Protein 2JJX (pdb70)

CATH classification: 3.40.1160.10

Organism: Bacillus anthracis (NCBI:txid1392)

Foldseek 3Di:
DAWQEEEEEEELCQQFPPPPFDGDVVSLLLVLVQVVLQCVVVRQYEYFYWLVRPADCVVCVVVVPPQQRSLQVRQVSRLVVQLVSLVSNVVPDVAAEFEEECPAPPVSGHDDDLVVQLVSSVVSHYYYYGSQNVDTPDGSLQSSLVSCVSNVTQAYEYADAPDAAFWPDDCVPPVPIFHWLEAELVRCVVSVGPDGDNNSSVSCNVSFHKYFYGHSVDPPPSVCVNVVHRTYYIYGNPDIDTDD/DQWQEEEEEEELCQQFPPPPFDGDVVSLLLVLVQVVLSCVVVRQYEYFYWQVRPADCVVCVVVVPDQFVSLQVRQVSRLVVLLVSLVSNVVPDVAAEFEEECPAPPPSHHDDDLVVVLVSSVVSHYYYYGSQNVDTPDGSLQSSLVSCVSNVTQAYEYADAPDAAFWPDPCVPPVPIFHWLEAELVRCVVSVPPDGDNNSSVSCNVSFHKYFYGHSVDPPVVNCVSVVHRTYYIYGNPDIDTDD/DQWQEEEEEEELCQQFPPPPFDGDVVSLLLVLVLVVLSCVVVRQYEYFYWLVRPADCVVCVVVVPDQQRSLQVRLVSRLVVLLVSLVSNVVPDVAAEFEEECPAPPVSHHDDDLVVLLVCSVVSYYYYYGSQNVDTPDDSLQSRLVSCVSNVTQAYEYEDAPDAAFWQDDPVDDPDIFHWLEAELCRCVVSVGDDGDNNSSVVCQVRFHKYFYGHSNDPPVVVCVSVPHRTYYIYGNPDIDTDD

Solvent-accessible surface area: 34847 Å² total; per-residue (Å²): 197,96,24,162,22,0,0,0,11,1,44,1,16,6,1,2,46,134,113,60,87,51,64,40,83,140,68,8,65,45,2,0,65,14,0,17,20,0,7,101,73,61,17,42,1,0,0,3,3,3,10,12,4,72,39,124,48,138,68,8,148,115,192,64,56,85,125,55,99,11,26,85,73,17,26,91,2,14,9,84,0,0,41,71,2,71,39,25,0,74,91,86,24,160,88,85,11,54,4,0,1,31,65,82,67,60,57,73,12,39,40,28,40,83,110,110,0,23,108,7,0,87,95,38,48,2,0,0,1,0,1,17,25,34,110,36,142,37,70,30,19,56,3,0,0,43,14,0,40,52,0,98,17,57,0,1,0,2,6,55,83,60,60,52,4,4,40,60,41,101,64,182,115,63,192,91,22,105,33,14,52,47,1,14,2,47,32,5,54,172,103,86,21,152,33,19,45,112,49,0,6,64,30,2,74,94,141,102,7,28,2,11,2,0,19,5,56,85,86,19,3,2,89,84,2,2,106,27,88,114,23,4,0,23,2,32,75,71,78,40,95,71,58,218,152,96,12,154,21,0,0,0,12,1,45,1,29,3,2,1,44,129,114,60,90,52,62,39,82,141,69,9,67,46,2,0,66,15,0,19,27,0,7,99,61,64,14,46,1,0,0,2,3,3,9,13,4,75,44,115,45,134,66,8,150,118,198,65,57,82,129,55,97,12,26,81,72,18,25,91,1,15,9,85,0,0,46,68,2,80,30,26,0,70,90,85,25,160,84,82,12,56,7,0,1,32,63,79,68,63,64,82,13,38,39,27,38,82,103,108,0,26,106,6,0,88,84,38,50,3,0,0,0,0,1,16,23,32,111,39,140,40,70,33,18,54,4,0,0,46,15,0,39,51,0,100,16,29,0,1,0,4,4,51,61,62,57,57,4,4,36,62,44,96,71,162,152,81,199,83,17,105,34,14,53,48,1,16,2,46,29,4,56,176,102,86,24,148,34,21,46,112,48,0,7,66,31,1,74,92,142,105,6,26,0,13,3,0,13,3,55,83,86,30,3,2,91,91,2,3,102,31,87,121,26,6,0,22,2,30,76,72,76,41,98,71,55,217,158,106,14,144,16,0,0,0,17,2,41,0,32,7,2,2,42,131,113,59,88,51,59,40,82,143,75,10,66,47,4,0,68,14,0,18,23,0,5,99,62,60,17,38,2,0,0,3,4,4,9,13,5,73,45,112,45,133,74,7,146,117,191,66,59,85,131,58,98,14,26,86,72,18,24,86,2,14,8,83,0,0,44,68,4,87,31,27,0,72,89,83,24,148,82,85,11,51,7,0,1,31,66,81,66,64,63,85,12,40,37,26,41,84,116,107,0,29,102,7,0,80,86,35,50,3,0,0,1,0,1,15,26,36,110,36,142,39,68,34,19,56,4,0,0,45,13,0,41,47,0,99,18,27,0,1,0,4,4,39,74,56,64,50,4,4,43,62,48,90,69,152,117,65,198,67,18,104,34,13,52,48,1,20,3,46,29,6,63,175,98,94,17,124,35,17,43,95,48,0,7,65,30,2,74,91,139,108,7,23,2,12,0,0,15,5,54,82,88,27,4,2,94,90,1,2,105,32,83,118,25,4,0,25,3,30,78,66,79,40,96,68,57,217

Radius of gyration: 32.31 Å; Cα contacts (8 Å, |Δi|>4): 1510; chains: 3; bounding box: 93×97×47 Å

Secondary structure (DSSP, 8-state):
-B-SEEEEEE-GGGTS-SSS-S--HHHHHHHHHHHHHHHTTT-EEEEEE--TTT--HHHHHHTT--HHHHHHHHHHHHHHHHHHHHHHHHHH-SS-EEEEESS---SSSEEP-HHHHHHHHHTT-EEEEESTTS-SS--SHHHHHHHHHHHT-SEEEEEESS--S-BSS-TTT-SS--B-SEEEHHHHHHTT--SS-HHHHHHHHHHT--EEEEETTSTTHHHHHHBT---SEEEESS------/---SEEEEEE-GGGGS-SSS-S--HHHHHHHHHHHHHHHTTT-EEEEEE--TTT--HHHHHHTT--HHHHHHHHHHHHHHHHHHHHHHHHHH-SS-EEEEESS---SSSEEP-HHHHHHHHHTT-EEEEESTTS-SS--SHHHHHHHHHHTT-SEEEEEESS--S-BSS-TTT-SS--B-SEEEHHHHHHTT--SS-HHHHHHHHHHT--EEEEETTSTTHHHHHHTT---SEEEESS------/---SEEEEEE-GGGGS-SSS-S--HHHHHHHHHHHHHHHTTT-EEEEEE--TTT--HHHHHHTT--HHHHHHHHHHHHHHHHHHHHHHHHHH-SS-EEEEESS---SSSEEP-HHHHHHHHHTT-EEEEESTTS-SS--THHHHHHHHHHTT-SEEEEEESS--S-BSS-TTT-S---B-SEEEHHHHHHTT--SS-HHHHHHHHHHT--EEEEETTSTTHHHHHHTT---SEEEESS------

B-factor: mean 61.95, std 27.75, range [13.78, 221.99]

InterPro domains:
  IPR001048 Aspartate/glutamate/uridylate kinase [PF00696] (5-216)
  IPR011817 Uridylate kinase [PIRSF005650] (4-244)
  IPR015963 Uridylate kinase, bacteria [MF_01220_B] (2-237)
  IPR015963 Uridylate kinase, bacteria [TIGR02075] (4-237)
  IPR015963 Uridylate kinase, bacteria [cd04254] (5-237)
  IPR036393 Acetylglutamate kinase-like superfamily [G3DSA:3.40.1160.10] (1-247)
  IPR036393 Acetylglutamate kinase-like superfamily [SSF53633] (3-237)

Structure (mmCIF, N/CA/C/O backbone):
data_2JJX
#
_entry.id   2JJX
#
_cell.length_a   87.300
_cell.length_b   87.300
_cell.length_c   383.900
_cell.angle_alpha   90.00
_cell.angle_beta   90.00
_cell.angle_gamma   120.00
#
_symmetry.space_group_name_H-M   'P 61 2 2'
#
loop_
_entity.id
_entity.type
_entity.pdbx_description
1 polymer 'URIDYLATE KINASE'
2 non-polymer "ADENOSINE-5'-TRIPHOSPHATE"
3 non-polymer 'MAGNESIUM ION'
4 water water
#
loop_
_atom_site.group_PDB
_atom_site.id
_atom_site.type_symbol
_atom_site.label_atom_id
_atom_site.label_alt_id
_atom_site.label_comp_id
_atom_site.label_asym_id
_atom_site.label_entity_id
_atom_site.label_seq_id
_atom_site.pdbx_PDB_ins_code
_atom_site.Cartn_x
_atom_site.Cartn_y
_atom_site.Cartn_z
_atom_site.occupancy
_atom_site.B_iso_or_equiv
_atom_site.auth_seq_id
_atom_site.auth_comp_id
_atom_site.auth_asym_id
_atom_site.auth_atom_id
_atom_site.pdbx_PDB_model_num
ATOM 1 N N . ARG A 1 10 ? 69.743 -43.244 121.404 1.00 98.42 2 ARG A N 1
ATOM 2 C CA . ARG A 1 10 ? 69.504 -42.252 122.454 1.00 95.77 2 ARG A CA 1
ATOM 3 C C . ARG A 1 10 ? 68.004 -41.971 122.627 1.00 87.44 2 ARG A C 1
ATOM 4 O O . ARG A 1 10 ? 67.171 -42.485 121.864 1.00 75.21 2 ARG A O 1
ATOM 12 N N . PRO A 1 11 ? 67.639 -41.200 123.672 1.00 87.70 3 PRO A N 1
ATOM 13 C CA . PRO A 1 11 ? 66.207 -40.920 123.823 1.00 86.60 3 PRO A CA 1
ATOM 14 C C . PRO A 1 11 ? 65.863 -39.662 123.017 1.00 90.61 3 PRO A C 1
ATOM 15 O O . PRO A 1 11 ? 66.538 -38.629 123.118 1.00 93.43 3 PRO A O 1
ATOM 19 N N . TYR A 1 12 ? 64.876 -39.776 122.136 1.00 72.15 4 TYR A N 1
ATOM 20 C CA . TYR A 1 12 ? 64.511 -38.642 121.299 1.00 60.53 4 TYR A CA 1
ATOM 21 C C . TYR A 1 12 ? 63.213 -38.028 121.794 1.00 55.97 4 TYR A C 1
ATOM 22 O O . TYR A 1 12 ? 62.296 -38.729 122.212 1.00 59.11 4 TYR A O 1
ATOM 31 N N . LYS A 1 13 ? 63.108 -36.716 121.676 1.00 44.54 5 LYS A N 1
ATOM 32 C CA . LYS A 1 13 ? 61.876 -36.034 122.041 1.00 46.18 5 LYS A CA 1
ATOM 33 C C . LYS A 1 13 ? 60.940 -35.916 120.833 1.00 52.23 5 LYS A C 1
ATOM 34 O O . LYS A 1 13 ? 59.722 -35.967 121.007 1.00 57.83 5 LYS A O 1
ATOM 40 N N . ARG A 1 14 ? 61.507 -35.698 119.639 1.00 38.40 6 ARG A N 1
ATOM 41 C CA . ARG A 1 14 ? 60.748 -35.514 118.392 1.00 35.31 6 ARG A CA 1
ATOM 42 C C . ARG A 1 14 ? 61.221 -36.482 117.330 1.00 41.77 6 ARG A C 1
ATOM 43 O O . ARG A 1 14 ? 62.411 -36.631 117.087 1.00 40.18 6 ARG A O 1
ATOM 51 N N . VAL A 1 15 ? 60.274 -37.047 116.601 1.00 44.67 7 VAL A N 1
ATOM 52 C CA . VAL A 1 15 ? 60.591 -38.113 115.659 1.00 38.42 7 VAL A CA 1
ATOM 53 C C . VAL A 1 15 ? 59.698 -38.155 114.404 1.00 36.10 7 VAL A C 1
ATOM 54 O O . VAL A 1 15 ? 58.514 -37.893 114.464 1.00 40.54 7 VAL A O 1
ATOM 58 N N . LEU A 1 16 ? 60.264 -38.527 113.266 1.00 29.30 8 LEU A N 1
ATOM 59 C CA . LEU A 1 16 ? 59.496 -38.656 112.024 1.00 30.28 8 LEU A CA 1
ATOM 60 C C . LEU A 1 16 ? 59.477 -40.115 111.665 1.00 36.61 8 LEU A C 1
ATOM 61 O O . LEU A 1 16 ? 60.526 -40.724 111.510 1.00 36.02 8 LEU A O 1
ATOM 66 N N . ILE A 1 17 ? 58.284 -40.666 111.500 1.00 34.24 9 ILE A N 1
ATOM 67 C CA . ILE A 1 17 ? 58.175 -42.051 111.098 1.00 29.81 9 ILE A CA 1
ATOM 68 C C . ILE A 1 17 ? 57.866 -42.193 109.613 1.00 37.10 9 ILE A C 1
ATOM 69 O O . ILE A 1 17 ? 56.869 -41.686 109.127 1.00 33.75 9 ILE A O 1
ATOM 74 N N . LYS A 1 18 ? 58.729 -42.897 108.891 1.00 36.65 10 LYS A N 1
ATOM 75 C CA . LYS A 1 18 ? 58.489 -43.116 107.481 1.00 38.28 10 LYS A CA 1
ATOM 76 C C . LYS A 1 18 ? 57.990 -44.541 107.312 1.00 47.55 10 LYS A C 1
ATOM 77 O O . LYS A 1 18 ? 58.649 -45.506 107.727 1.00 43.12 10 LYS A O 1
ATOM 83 N N . LEU A 1 19 ? 56.774 -44.620 106.774 1.00 44.61 11 LEU A N 1
ATOM 84 C CA . LEU A 1 19 ? 56.026 -45.846 106.554 1.00 43.37 11 LEU A CA 1
ATOM 85 C C . LEU A 1 19 ? 55.744 -45.974 105.061 1.00 48.51 11 LEU A C 1
ATOM 86 O O . LEU A 1 19 ? 55.211 -45.050 104.444 1.00 49.88 11 LEU A O 1
ATOM 91 N N . SER A 1 20 ? 55.987 -47.150 104.500 1.00 47.20 12 SER A N 1
ATOM 92 C CA . SER A 1 20 ? 55.664 -47.392 103.101 1.00 50.85 12 SER A CA 1
ATOM 93 C C . SER A 1 20 ? 54.189 -47.744 103.022 1.00 56.15 12 SER A C 1
ATOM 94 O O . SER A 1 20 ? 53.629 -48.290 103.963 1.00 55.72 12 SER A O 1
ATOM 97 N N . GLY A 1 21 ? 53.563 -47.430 101.895 1.00 53.82 13 GLY A N 1
ATOM 98 C CA . GLY A 1 21 ? 52.173 -47.758 101.657 1.00 54.06 13 GLY A CA 1
ATOM 99 C C . GLY A 1 21 ? 51.907 -49.245 101.723 1.00 55.20 13 GLY A C 1
ATOM 100 O O . GLY A 1 21 ? 50.853 -49.680 102.150 1.00 55.82 13 GLY A O 1
ATOM 101 N N . GLY A 1 22 ? 52.891 -50.036 101.339 1.00 48.98 14 GLY A N 1
ATOM 102 C CA . GLY A 1 22 ? 52.783 -51.481 101.346 1.00 52.93 14 GLY A CA 1
ATOM 103 C C . GLY A 1 22 ? 52.525 -52.105 102.709 1.00 65.09 14 GLY A C 1
ATOM 104 O O . GLY A 1 22 ? 52.052 -53.234 102.819 1.00 69.47 14 GLY A O 1
ATOM 105 N N . ALA A 1 23 ? 52.876 -51.384 103.765 1.00 59.88 15 ALA A N 1
ATOM 106 C CA . ALA A 1 23 ? 52.686 -51.886 105.117 1.00 61.15 15 ALA A CA 1
ATOM 107 C C . ALA A 1 23 ? 51.220 -51.823 105.536 1.00 64.65 15 ALA A C 1
ATOM 108 O O . ALA A 1 23 ? 50.859 -52.364 106.580 1.00 65.82 15 ALA A O 1
ATOM 110 N N . LEU A 1 24 ? 50.400 -51.052 104.820 1.00 57.67 16 LEU A N 1
ATOM 111 C CA . LEU A 1 24 ? 49.007 -50.875 105.240 1.00 55.09 16 LEU A CA 1
ATOM 112 C C . LEU A 1 24 ? 48.166 -51.978 104.656 1.00 53.36 16 LEU A C 1
ATOM 113 O O . LEU A 1 24 ? 47.057 -52.236 105.108 1.00 54.31 16 LEU A O 1
ATOM 118 N N . ALA A 1 25 ? 48.732 -52.661 103.673 1.00 49.45 17 ALA A N 1
ATOM 119 C CA . ALA A 1 25 ? 48.032 -53.749 103.030 1.00 46.77 17 ALA A CA 1
ATOM 120 C C . ALA A 1 25 ? 48.788 -55.029 103.282 1.00 71.85 17 ALA A C 1
ATOM 121 O O . ALA A 1 25 ? 49.995 -55.020 103.521 1.00 76.52 17 ALA A O 1
ATOM 123 N N . ASP A 1 26 ? 48.079 -56.140 103.126 1.00 78.87 18 ASP A N 1
ATOM 124 C CA . ASP A 1 26 ? 48.718 -57.438 103.063 1.00 80.09 18 ASP A CA 1
ATOM 125 C C . ASP A 1 26 ? 49.296 -57.325 101.638 1.00 96.49 18 ASP A C 1
ATOM 126 O O . ASP A 1 26 ? 49.286 -56.254 101.022 1.00 102.06 18 ASP A O 1
ATOM 131 N N . GLN A 1 27 ? 49.721 -58.430 101.050 1.00 95.80 19 GLN A N 1
ATOM 132 C CA . GLN A 1 27 ? 50.290 -58.367 99.705 1.00 94.53 19 GLN A CA 1
ATOM 133 C C . GLN A 1 27 ? 49.261 -58.887 98.729 1.00 97.00 19 GLN A C 1
ATOM 134 O O . GLN A 1 27 ? 49.147 -58.381 97.618 1.00 94.62 19 GLN A O 1
ATOM 140 N N . THR A 1 28 ? 48.501 -59.881 99.182 1.00 97.74 20 THR A N 1
ATOM 141 C CA . THR A 1 28 ? 47.481 -60.566 98.388 1.00 101.04 20 THR A CA 1
ATOM 142 C C . THR A 1 28 ? 46.810 -59.757 97.277 1.00 108.38 20 THR A C 1
ATOM 143 O O . THR A 1 28 ? 47.359 -59.625 96.182 1.00 106.88 20 THR A O 1
ATOM 147 N N . GLY A 1 29 ? 45.591 -59.287 97.544 1.00 107.37 21 GLY A N 1
ATOM 148 C CA . GLY A 1 29 ? 44.794 -58.505 96.613 1.00 107.25 21 GLY A CA 1
ATOM 149 C C . GLY A 1 29 ? 45.369 -57.112 96.611 1.00 111.36 21 GLY A C 1
ATOM 150 O O . GLY A 1 29 ? 46.303 -56.855 95.855 1.00 109.83 21 GLY A O 1
ATOM 151 N N . ASN A 1 30 ? 44.928 -56.293 97.567 1.00 108.88 22 ASN A N 1
ATOM 152 C CA . ASN A 1 30 ? 45.514 -54.979 97.842 1.00 107.77 22 ASN A CA 1
ATOM 153 C C . ASN A 1 30 ? 44.573 -54.010 98.558 1.00 98.86 22 ASN A C 1
ATOM 154 O O . ASN A 1 30 ? 43.392 -54.297 98.747 1.00 95.99 22 ASN A O 1
ATOM 159 N N . SER A 1 31 ? 45.128 -52.852 98.907 1.00 83.48 23 SER A N 1
ATOM 160 C CA . SER A 1 31 ? 44.440 -51.750 99.561 1.00 80.80 23 SER A CA 1
ATOM 161 C C . SER A 1 31 ? 44.806 -51.660 101.025 1.00 70.59 23 SER A C 1
ATOM 162 O O . SER A 1 31 ? 45.962 -51.432 101.357 1.00 72.63 23 SER A O 1
ATOM 165 N N . PHE A 1 32 ? 43.830 -51.882 101.895 1.00 54.90 24 PHE A N 1
ATOM 166 C CA . PHE A 1 32 ? 44.070 -51.819 103.322 1.00 47.52 24 PHE A CA 1
ATOM 167 C C . PHE A 1 32 ? 43.730 -53.136 103.965 1.00 48.64 24 PHE A C 1
ATOM 168 O O . PHE A 1 32 ? 42.861 -53.859 103.506 1.00 53.64 24 PHE A O 1
ATOM 176 N N . ASN A 1 33 ? 44.401 -53.405 105.068 1.00 42.12 25 ASN A N 1
ATOM 177 C CA . ASN A 1 33 ? 44.188 -54.596 105.852 1.00 43.14 25 ASN A CA 1
ATOM 178 C C . ASN A 1 33 ? 44.056 -54.082 107.275 1.00 53.87 25 ASN A C 1
ATOM 179 O O . ASN A 1 33 ? 44.998 -53.475 107.800 1.00 57.88 25 ASN A O 1
ATOM 184 N N . SER A 1 34 ? 42.865 -54.225 107.854 1.00 47.92 26 SER A N 1
ATOM 185 C CA . SER A 1 34 ? 42.615 -53.700 109.198 1.00 48.62 26 SER A CA 1
ATOM 186 C C . SER A 1 34 ? 43.449 -54.358 110.297 1.00 56.70 26 SER A C 1
ATOM 187 O O . SER A 1 34 ? 43.631 -53.805 111.387 1.00 57.21 26 SER A O 1
ATOM 190 N N . LYS A 1 35 ? 44.020 -55.515 109.986 1.00 54.23 27 LYS A N 1
ATOM 191 C CA . LYS A 1 35 ? 44.893 -56.157 110.953 1.00 56.37 27 LYS A CA 1
ATOM 192 C C . LYS A 1 35 ? 46.214 -55.386 110.942 1.00 60.85 27 LYS A C 1
ATOM 193 O O . LYS A 1 35 ? 46.756 -55.028 111.993 1.00 65.27 27 LYS A O 1
ATOM 199 N N . ARG A 1 36 ? 46.694 -55.093 109.733 1.00 50.91 28 ARG A N 1
ATOM 200 C CA . ARG A 1 36 ? 47.894 -54.285 109.503 1.00 47.37 28 ARG A CA 1
ATOM 201 C C . ARG A 1 36 ? 47.721 -52.849 110.001 1.00 55.18 28 ARG A C 1
ATOM 202 O O . ARG A 1 36 ? 48.621 -52.309 110.646 1.00 58.16 28 ARG A O 1
ATOM 210 N N . LEU A 1 37 ? 46.579 -52.224 109.700 1.00 46.63 29 LEU A N 1
ATOM 211 C CA . LEU A 1 37 ? 46.304 -50.869 110.180 1.00 42.61 29 LEU A CA 1
ATOM 212 C C . LEU A 1 37 ? 46.330 -50.810 111.711 1.00 47.78 29 LEU A C 1
ATOM 213 O O . LEU A 1 37 ? 46.740 -49.807 112.299 1.00 45.48 29 LEU A O 1
ATOM 218 N N . GLU A 1 38 ? 45.892 -51.889 112.356 1.00 50.51 30 GLU A N 1
ATOM 219 C CA . GLU A 1 38 ? 45.842 -51.959 113.820 1.00 49.87 30 GLU A CA 1
ATOM 220 C C . GLU A 1 38 ? 47.256 -52.074 114.376 1.00 55.47 30 GLU A C 1
ATOM 221 O O . GLU A 1 38 ? 47.594 -51.439 115.383 1.00 54.40 30 GLU A O 1
ATOM 227 N N . HIS A 1 39 ? 48.084 -52.880 113.711 1.00 46.67 31 HIS A N 1
ATOM 228 C CA . HIS A 1 39 ? 49.471 -53.025 114.100 1.00 42.56 31 HIS A CA 1
ATOM 229 C C . HIS A 1 39 ? 50.128 -51.642 114.042 1.00 47.80 31 HIS A C 1
ATOM 230 O O . HIS A 1 39 ? 50.707 -51.180 115.014 1.00 50.34 31 HIS A O 1
ATOM 237 N N . ILE A 1 40 ? 50.002 -50.974 112.900 1.00 44.32 32 ILE A N 1
ATOM 238 C CA . ILE A 1 40 ? 50.579 -49.648 112.688 1.00 40.19 32 ILE A CA 1
ATOM 239 C C . ILE A 1 40 ? 50.141 -48.646 113.750 1.00 43.02 32 ILE A C 1
ATOM 240 O O . ILE A 1 40 ? 50.934 -47.846 114.234 1.00 41.66 32 ILE A O 1
ATOM 245 N N . ALA A 1 41 ? 48.854 -48.646 114.079 1.00 46.18 33 ALA A N 1
ATOM 246 C CA . ALA A 1 41 ? 48.327 -47.709 115.065 1.00 42.26 33 ALA A CA 1
ATOM 247 C C . ALA A 1 41 ? 48.988 -47.959 116.416 1.00 49.14 33 ALA A C 1
ATOM 248 O O . ALA A 1 41 ? 49.393 -47.029 117.105 1.00 54.92 33 ALA A O 1
ATOM 250 N N . ASN A 1 42 ? 49.085 -49.229 116.791 1.00 42.51 34 ASN A N 1
ATOM 251 C CA . ASN A 1 42 ? 49.600 -49.611 118.096 1.00 42.45 34 A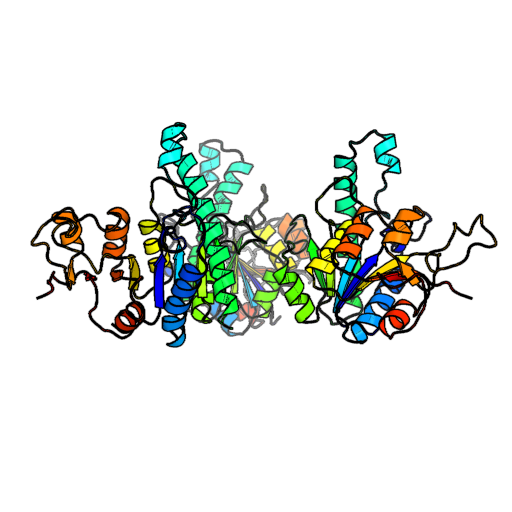SN A CA 1
ATOM 252 C C . ASN A 1 42 ? 51.070 -49.257 118.263 1.00 50.01 34 ASN A C 1
ATOM 253 O O . ASN A 1 42 ? 51.489 -48.748 119.302 1.00 51.04 34 ASN A O 1
ATOM 258 N N . GLU A 1 43 ? 51.853 -49.558 117.234 1.00 47.23 35 GLU A N 1
ATOM 259 C CA . GLU A 1 43 ? 53.275 -49.223 117.232 1.00 45.24 35 GLU A CA 1
ATOM 260 C C . GLU A 1 43 ? 53.466 -47.717 117.333 1.00 44.75 35 GLU A C 1
ATOM 261 O O . GLU A 1 43 ? 54.444 -47.254 117.920 1.00 43.40 35 GLU A O 1
ATOM 267 N N . ILE A 1 44 ? 52.574 -46.956 116.703 1.00 40.57 36 ILE A N 1
ATOM 268 C CA . ILE A 1 44 ? 52.700 -45.497 116.710 1.00 42.15 36 ILE A CA 1
ATOM 269 C C . ILE A 1 44 ? 52.340 -44.935 118.069 1.00 48.23 36 ILE A C 1
ATOM 270 O O . ILE A 1 44 ? 52.974 -43.992 118.541 1.00 49.46 36 ILE A O 1
ATOM 275 N N . LEU A 1 45 ? 51.326 -45.530 118.687 1.00 41.04 37 LEU A N 1
ATOM 276 C CA . LEU A 1 45 ? 50.839 -45.053 119.966 1.00 42.08 37 LEU A CA 1
ATOM 277 C C . LEU A 1 45 ? 51.815 -45.378 121.076 1.00 50.02 37 LEU A C 1
ATOM 278 O O . LEU A 1 45 ? 52.135 -44.520 121.900 1.00 53.87 37 LEU A O 1
ATOM 283 N N . SER A 1 46 ? 52.411 -46.561 120.986 1.00 46.16 38 SER A N 1
ATOM 284 C CA . SER A 1 46 ? 53.456 -46.960 121.922 1.00 44.75 38 SER A CA 1
ATOM 285 C C . SER A 1 46 ? 54.511 -45.862 122.099 1.00 47.96 38 SER A C 1
ATOM 286 O O . SER A 1 46 ? 54.832 -45.479 123.211 1.00 49.45 38 SER A O 1
ATOM 289 N N . ILE A 1 47 ? 54.913 -45.241 120.998 1.00 50.31 39 ILE A N 1
ATOM 290 C CA . ILE A 1 47 ? 55.896 -44.150 121.010 1.00 51.38 39 ILE A CA 1
ATOM 291 C C . ILE A 1 47 ? 55.357 -42.845 121.580 1.00 48.71 39 ILE A C 1
ATOM 292 O O . ILE A 1 47 ? 56.045 -42.164 122.337 1.00 46.87 39 ILE A O 1
ATOM 297 N N . VAL A 1 48 ? 54.163 -42.450 121.154 1.00 47.41 40 VAL A N 1
ATOM 298 C CA . VAL A 1 48 ? 53.582 -41.202 121.655 1.00 51.92 40 VAL A CA 1
ATOM 299 C C . VAL A 1 48 ? 53.219 -41.293 123.139 1.00 58.06 40 VAL A C 1
ATOM 300 O O . VAL A 1 48 ? 53.244 -40.300 123.884 1.00 54.96 40 VAL A O 1
ATOM 304 N N . ASP A 1 49 ? 52.868 -42.503 123.556 1.00 56.45 41 ASP A N 1
ATOM 305 C CA . ASP A 1 49 ? 52.538 -42.757 124.948 1.00 57.51 41 ASP A CA 1
ATOM 306 C C . ASP A 1 49 ? 53.699 -42.395 125.866 1.00 60.92 41 ASP A C 1
ATOM 307 O O . ASP A 1 49 ? 53.474 -42.050 127.022 1.00 65.07 41 ASP A O 1
ATOM 312 N N . LEU A 1 50 ? 54.911 -42.342 125.314 1.00 48.71 42 LEU A N 1
ATOM 313 C CA . LEU A 1 50 ? 56.078 -41.875 126.053 1.00 43.44 42 LEU A CA 1
ATOM 314 C C . LEU A 1 50 ? 56.213 -40.353 125.854 1.00 53.29 42 LEU A C 1
ATOM 315 O O . LEU A 1 50 ? 57.211 -39.739 126.246 1.00 54.13 42 LEU A O 1
ATOM 320 N N . GLY A 1 51 ? 55.193 -39.734 125.264 1.00 45.79 43 GLY A N 1
ATOM 321 C CA . GLY A 1 51 ? 55.179 -38.291 125.132 1.00 45.71 43 GLY A CA 1
ATOM 322 C C . GLY A 1 51 ? 56.262 -37.800 124.200 1.00 55.41 43 GLY A C 1
ATOM 323 O O . GLY A 1 51 ? 56.727 -36.659 124.274 1.00 56.66 43 GLY A O 1
ATOM 324 N N . ILE A 1 52 ? 56.672 -38.696 123.313 1.00 48.63 44 ILE A N 1
ATOM 325 C CA . ILE A 1 52 ? 57.575 -38.359 122.229 1.00 45.21 44 ILE A CA 1
ATOM 326 C C . ILE A 1 52 ? 56.669 -37.771 121.161 1.00 47.16 44 ILE A C 1
ATOM 327 O O . ILE A 1 52 ? 55.552 -38.261 120.965 1.00 46.70 44 ILE A O 1
ATOM 332 N N . GLU A 1 53 ? 57.110 -36.694 120.518 1.00 40.04 45 GLU A N 1
ATOM 333 C CA . GLU A 1 53 ? 56.303 -36.102 119.458 1.00 36.53 45 GLU A CA 1
ATOM 334 C C . GLU A 1 53 ? 56.512 -36.740 118.090 1.00 35.87 45 GLU A C 1
ATOM 335 O O . GLU A 1 53 ? 57.638 -36.969 117.663 1.00 31.55 45 GLU A O 1
ATOM 341 N N . VAL A 1 54 ? 55.405 -37.159 117.489 1.00 34.92 46 VAL A N 1
ATOM 342 C CA . VAL A 1 54 ? 55.413 -37.911 116.248 1.00 32.32 46 VAL A CA 1
ATOM 343 C C . VAL A 1 54 ? 54.868 -37.194 115.020 1.00 35.31 46 VAL A C 1
ATOM 344 O O . VAL A 1 54 ? 53.800 -36.603 115.078 1.00 43.77 46 VAL A O 1
ATOM 348 N N . SER A 1 55 ? 55.567 -37.346 113.896 1.00 28.60 47 SER A N 1
ATOM 349 C CA . SER A 1 55 ? 55.111 -36.923 112.570 1.00 26.98 47 SER A CA 1
ATOM 350 C C . SER A 1 55 ? 55.153 -38.205 111.766 1.00 35.40 47 SER A C 1
ATOM 351 O O . SER A 1 55 ? 55.989 -39.051 112.047 1.00 42.29 47 SER A O 1
ATOM 354 N N . ILE A 1 56 ? 54.281 -38.362 110.775 1.00 31.33 48 ILE A N 1
ATOM 355 C CA . ILE A 1 56 ? 54.282 -39.584 109.971 1.00 30.56 48 ILE A CA 1
ATOM 356 C C . ILE A 1 56 ? 54.226 -39.270 108.489 1.00 37.91 48 ILE A C 1
ATOM 357 O O . ILE A 1 56 ? 53.490 -38.376 108.074 1.00 46.46 48 ILE A O 1
ATOM 362 N N . VAL A 1 57 ? 55.024 -39.984 107.701 1.00 37.24 49 VAL A N 1
ATOM 363 C CA . VAL A 1 57 ? 55.008 -39.851 106.244 1.00 34.36 49 VAL A CA 1
ATOM 364 C C . VAL A 1 57 ? 54.733 -41.231 105.627 1.00 44.99 49 VAL A C 1
ATOM 365 O O . VAL A 1 57 ? 55.431 -42.200 105.907 1.00 48.00 49 VAL A O 1
ATOM 369 N N . ILE A 1 58 ? 53.615 -41.359 104.915 1.00 46.28 50 ILE A N 1
ATOM 370 C CA . ILE A 1 58 ? 53.243 -42.647 104.308 1.00 44.27 50 ILE A CA 1
ATOM 371 C C . ILE A 1 58 ? 53.432 -42.614 102.794 1.00 45.22 50 ILE A C 1
ATOM 372 O O . ILE A 1 58 ? 53.223 -41.586 102.163 1.00 42.09 50 ILE A O 1
ATOM 377 N N . GLY A 1 59 ? 53.737 -43.765 102.208 1.00 43.08 51 GLY A N 1
ATOM 378 C CA . GLY A 1 59 ? 53.838 -43.903 100.770 1.00 44.47 51 GLY A CA 1
ATOM 379 C C . GLY A 1 59 ? 52.480 -44.288 100.206 1.00 53.80 51 GLY A C 1
ATOM 380 O O . GLY A 1 59 ? 51.563 -44.570 100.978 1.00 54.92 51 GLY A O 1
ATOM 381 N N . GLY A 1 60 ? 52.322 -44.276 98.884 1.00 50.97 52 GLY A N 1
ATOM 382 C CA . GLY A 1 60 ? 51.045 -44.638 98.293 1.00 51.28 52 GLY A CA 1
ATOM 383 C C . GLY A 1 60 ? 51.045 -45.956 97.574 1.00 50.84 52 GLY A C 1
ATOM 384 O O . GLY A 1 60 ? 50.236 -46.199 96.708 1.00 51.26 52 GLY A O 1
ATOM 385 N N . GLY A 1 61 ? 52.006 -46.794 97.911 1.00 43.71 53 GLY A N 1
ATOM 386 C CA . GLY A 1 61 ? 52.223 -48.052 97.222 1.00 43.56 53 GLY A CA 1
ATOM 387 C C . GLY A 1 61 ? 51.135 -49.118 97.190 1.00 52.45 53 GLY A C 1
ATOM 388 O O . GLY A 1 61 ? 51.107 -49.974 96.308 1.00 53.54 53 GLY A O 1
ATOM 389 N N . ASN A 1 62 ? 50.285 -49.133 98.209 1.00 49.01 54 ASN A N 1
ATOM 390 C CA . ASN A 1 62 ? 49.235 -50.136 98.320 1.00 42.68 54 ASN A CA 1
ATOM 391 C C . ASN A 1 62 ? 48.085 -49.753 97.405 1.00 42.19 54 ASN A C 1
ATOM 392 O O . ASN A 1 62 ? 47.104 -50.470 97.323 1.00 42.33 54 ASN A O 1
ATOM 397 N N . ILE A 1 63 ? 48.186 -48.599 96.758 1.00 42.48 55 ILE A N 1
ATOM 398 C CA . ILE A 1 63 ? 47.131 -48.143 95.864 1.00 43.30 55 ILE A CA 1
ATOM 399 C C . ILE A 1 63 ? 47.614 -48.099 94.425 1.00 57.28 55 ILE A C 1
ATOM 400 O O . ILE A 1 63 ? 46.931 -48.553 93.518 1.00 57.42 55 ILE A O 1
ATOM 405 N N . PHE A 1 64 ? 48.770 -47.480 94.221 1.00 69.84 56 PHE A N 1
ATOM 406 C CA . PHE A 1 64 ? 49.307 -47.279 92.885 1.00 73.89 56 PHE A CA 1
ATOM 407 C C . PHE A 1 64 ? 50.807 -47.495 92.787 1.00 81.56 56 PHE A C 1
ATOM 408 O O . PHE A 1 64 ? 51.575 -46.984 93.604 1.00 74.47 56 PHE A O 1
ATOM 416 N N . ARG A 1 65 ? 51.209 -48.134 91.691 1.00 90.09 57 ARG A N 1
ATOM 417 C CA . ARG A 1 65 ? 52.608 -48.425 91.399 1.00 91.51 57 ARG A CA 1
ATOM 418 C C . ARG A 1 65 ? 52.941 -48.185 89.930 1.00 101.91 57 ARG A C 1
ATOM 419 O O . ARG A 1 65 ? 52.105 -48.410 89.066 1.00 100.25 57 ARG A O 1
ATOM 427 N N . GLY A 1 66 ? 54.173 -47.765 89.653 1.00 105.47 58 GLY A N 1
ATOM 428 C CA . GLY A 1 66 ? 54.676 -47.528 88.310 1.00 105.65 58 GLY A CA 1
ATOM 429 C C . GLY A 1 66 ? 54.537 -48.726 87.395 1.00 109.11 58 GLY A C 1
ATOM 430 O O . GLY A 1 66 ? 54.714 -48.611 86.178 1.00 106.74 58 GLY A O 1
ATOM 431 N N . HIS A 1 67 ? 54.206 -49.872 87.978 1.00 107.86 59 HIS A N 1
ATOM 432 C CA . HIS A 1 67 ? 54.007 -51.079 87.196 1.00 109.03 59 HIS A CA 1
ATOM 433 C C . HIS A 1 67 ? 53.011 -50.844 86.058 1.00 108.08 59 HIS A C 1
ATOM 434 O O . HIS A 1 67 ? 53.164 -51.381 84.966 1.00 107.99 59 HIS A O 1
ATOM 441 N N . LEU A 1 68 ? 52.010 -50.007 86.308 1.00 98.59 60 LEU A N 1
ATOM 442 C CA . LEU A 1 68 ? 50.999 -49.670 85.314 1.00 94.83 60 LEU A CA 1
ATOM 443 C C . LEU A 1 68 ? 51.526 -48.608 84.409 1.00 100.21 60 LEU A C 1
ATOM 444 O O . LEU A 1 68 ? 51.572 -48.782 83.206 1.00 101.50 60 LEU A O 1
ATOM 449 N N . ALA A 1 69 ? 51.821 -47.464 85.018 1.00 98.03 61 ALA A N 1
ATOM 450 C CA . ALA A 1 69 ? 52.324 -46.267 84.332 1.00 98.80 61 ALA A CA 1
ATOM 451 C C . ALA A 1 69 ? 53.127 -46.659 83.106 1.00 97.36 61 ALA A C 1
ATOM 452 O O . ALA A 1 69 ? 52.869 -46.168 82.006 1.00 95.33 61 ALA A O 1
ATOM 454 N N . GLU A 1 70 ? 54.041 -47.606 83.299 1.00 92.13 62 GLU A N 1
ATOM 455 C CA . GLU A 1 70 ? 54.859 -48.140 82.220 1.00 92.19 62 GLU A CA 1
ATOM 456 C C . GLU A 1 70 ? 53.956 -48.828 81.201 1.00 92.38 62 GLU A C 1
ATOM 457 O O . GLU A 1 70 ? 54.067 -48.597 79.994 1.00 92.99 62 GLU A O 1
ATOM 463 N N . GLU A 1 71 ? 53.051 -49.658 81.712 1.00 77.90 63 GLU A N 1
ATOM 464 C CA . GLU A 1 71 ? 52.153 -50.436 80.874 1.00 73.35 63 GLU A CA 1
ATOM 465 C C . GLU A 1 71 ? 51.403 -49.567 79.884 1.00 68.58 63 GLU A C 1
ATOM 466 O O . GLU A 1 71 ? 51.155 -49.972 78.747 1.00 71.55 63 GLU A O 1
ATOM 472 N N . TRP A 1 72 ? 50.987 -48.391 80.334 1.00 53.33 64 TRP A N 1
ATOM 473 C CA . TRP A 1 72 ? 50.240 -47.500 79.475 1.00 49.89 64 TRP A CA 1
ATOM 474 C C . TRP A 1 72 ? 51.029 -46.257 79.139 1.00 70.22 64 TRP A C 1
ATOM 475 O O . TRP A 1 72 ? 50.468 -45.288 78.628 1.00 75.30 64 TRP A O 1
ATOM 486 N N . GLY A 1 73 ? 52.331 -46.303 79.419 1.00 68.64 65 GLY A N 1
ATOM 487 C CA . GLY A 1 73 ? 53.266 -45.227 79.138 1.00 67.32 65 GLY A CA 1
ATOM 488 C C . GLY A 1 73 ? 52.821 -43.860 79.619 1.00 73.99 65 GLY A C 1
ATOM 489 O O . GLY A 1 73 ? 52.822 -42.892 78.854 1.00 74.35 65 GLY A O 1
ATOM 490 N N . ILE A 1 74 ? 52.477 -43.770 80.900 1.00 71.03 66 ILE A N 1
ATOM 491 C CA . ILE A 1 74 ? 52.083 -42.494 81.471 1.00 72.03 66 ILE A CA 1
ATOM 492 C C . ILE A 1 74 ? 53.348 -41.759 81.856 1.00 68.85 66 ILE A C 1
ATOM 493 O O . ILE A 1 74 ? 54.216 -42.332 82.508 1.00 66.14 66 ILE A O 1
ATOM 498 N N . ASP A 1 75 ? 53.442 -40.490 81.475 1.00 66.57 67 ASP A N 1
ATOM 499 C CA . ASP A 1 75 ? 54.602 -39.683 81.843 1.00 66.99 67 ASP A CA 1
ATOM 500 C C . ASP A 1 75 ? 54.943 -39.820 83.319 1.00 69.37 67 ASP A C 1
ATOM 501 O O . ASP A 1 75 ? 54.082 -39.688 84.200 1.00 72.00 67 ASP A O 1
ATOM 506 N N . ARG A 1 76 ? 56.217 -40.087 83.578 1.00 61.10 68 ARG A N 1
ATOM 507 C CA . ARG A 1 76 ? 56.719 -40.212 84.944 1.00 59.38 68 ARG A CA 1
ATOM 508 C C . ARG A 1 76 ? 56.208 -39.120 85.893 1.00 58.47 68 ARG A C 1
ATOM 509 O O . ARG A 1 76 ? 55.842 -39.401 87.026 1.00 59.01 68 ARG A O 1
ATOM 517 N N . VAL A 1 77 ? 56.167 -37.877 85.432 1.00 51.16 69 VAL A N 1
ATOM 518 C CA . VAL A 1 77 ? 55.623 -36.806 86.252 1.00 51.56 69 VAL A CA 1
ATOM 519 C C . VAL A 1 77 ? 54.134 -37.049 86.527 1.00 58.88 69 VAL A C 1
ATOM 520 O O . VAL A 1 77 ? 53.637 -36.735 87.601 1.00 62.91 69 VAL A O 1
ATOM 524 N N . GLU A 1 78 ? 53.428 -37.640 85.567 1.00 51.40 70 GLU A N 1
ATOM 525 C CA . GLU A 1 78 ? 52.001 -37.897 85.717 1.00 47.90 70 GLU A CA 1
ATOM 526 C C . GLU A 1 78 ? 51.735 -39.039 86.669 1.00 48.88 70 GLU A C 1
ATOM 527 O O . GLU A 1 78 ? 50.869 -38.947 87.544 1.00 52.02 70 GLU A O 1
ATOM 533 N N . ALA A 1 79 ? 52.494 -40.113 86.488 1.00 41.98 71 ALA A N 1
ATOM 534 C CA . ALA A 1 79 ? 52.421 -41.259 87.389 1.00 41.86 71 ALA A CA 1
ATOM 535 C C . ALA A 1 79 ? 52.651 -40.861 88.851 1.00 45.03 71 ALA A C 1
ATOM 536 O O . ALA A 1 79 ? 52.006 -41.378 89.760 1.00 43.48 71 ALA A O 1
ATOM 538 N N . ASP A 1 80 ? 53.602 -39.967 89.080 1.00 38.52 72 ASP A N 1
ATOM 539 C CA . ASP A 1 80 ? 53.903 -39.551 90.434 1.00 37.54 72 ASP A CA 1
ATOM 540 C C . ASP A 1 80 ? 52.741 -38.803 91.062 1.00 43.98 72 ASP A C 1
ATOM 541 O O . ASP A 1 80 ? 52.418 -39.003 92.236 1.00 40.36 72 ASP A O 1
ATOM 546 N N . ASN A 1 81 ? 52.098 -37.958 90.259 1.00 43.63 73 ASN A N 1
ATOM 547 C CA . ASN A 1 81 ? 50.954 -37.178 90.723 1.00 40.62 73 ASN A CA 1
ATOM 548 C C . ASN A 1 81 ? 49.857 -38.106 91.192 1.00 40.25 73 ASN A C 1
ATOM 549 O O . ASN A 1 81 ? 49.131 -37.788 92.127 1.00 43.25 73 ASN A O 1
ATOM 554 N N . ILE A 1 82 ? 49.712 -39.236 90.510 1.00 38.23 74 ILE A N 1
ATOM 555 C CA . ILE A 1 82 ? 48.705 -40.219 90.878 1.00 40.47 74 ILE A CA 1
ATOM 556 C C . ILE A 1 82 ? 49.132 -40.876 92.164 1.00 44.74 74 ILE A C 1
ATOM 557 O O . ILE A 1 82 ? 48.363 -40.957 93.121 1.00 50.49 74 ILE A O 1
ATOM 562 N N . GLY A 1 83 ? 50.394 -41.287 92.192 1.00 41.09 75 GLY A N 1
ATOM 563 C CA . GLY A 1 83 ? 51.007 -41.928 93.344 1.00 37.60 75 GLY A CA 1
ATOM 564 C C . GLY A 1 83 ? 50.875 -41.091 94.592 1.00 39.61 75 GLY A C 1
ATOM 565 O O . GLY A 1 83 ? 50.646 -41.616 95.660 1.00 41.30 75 GLY A O 1
ATOM 566 N N . THR A 1 84 ? 50.966 -39.777 94.424 1.00 40.14 76 THR A N 1
ATOM 567 C CA . THR A 1 84 ? 50.853 -38.791 95.489 1.00 38.62 76 THR A CA 1
ATOM 568 C C . THR A 1 84 ? 49.455 -38.726 96.106 1.00 45.05 76 THR A C 1
ATOM 569 O O . THR A 1 84 ? 49.293 -38.410 97.295 1.00 42.99 76 THR A O 1
ATOM 573 N N . LEU A 1 85 ? 48.436 -38.912 95.271 1.00 41.66 77 LEU A N 1
ATOM 574 C CA . LEU A 1 85 ? 47.058 -38.872 95.756 1.00 38.79 77 LEU A CA 1
ATOM 575 C C . LEU A 1 85 ? 46.882 -40.078 96.676 1.00 43.27 77 LEU A C 1
ATOM 576 O O . LEU A 1 85 ? 46.107 -40.023 97.637 1.00 40.84 77 LEU A O 1
ATOM 581 N N . GLY A 1 86 ? 47.638 -41.145 96.395 1.00 37.04 78 GLY A N 1
ATOM 582 C CA . GLY A 1 86 ? 47.636 -42.360 97.195 1.00 35.06 78 GLY A CA 1
ATOM 583 C C . GLY A 1 86 ? 48.051 -42.100 98.636 1.00 41.50 78 GLY A C 1
ATOM 584 O O . GLY A 1 86 ? 47.455 -42.621 99.568 1.00 40.61 78 GLY A O 1
ATOM 585 N N . THR A 1 87 ? 49.111 -41.315 98.810 1.00 35.06 79 THR A N 1
ATOM 586 C CA . THR A 1 87 ? 49.649 -40.991 100.128 1.00 30.20 79 THR A CA 1
ATOM 587 C C . THR A 1 87 ? 48.622 -40.243 100.949 1.00 35.22 79 THR A C 1
ATOM 588 O O . THR A 1 87 ? 48.595 -40.397 102.164 1.00 39.66 79 THR A O 1
ATOM 592 N N . ILE A 1 88 ? 47.815 -39.394 100.302 1.00 31.53 80 ILE A N 1
ATOM 593 C CA . ILE A 1 88 ? 46.805 -38.582 101.000 1.00 26.70 80 ILE A CA 1
ATOM 594 C C . ILE A 1 88 ? 45.649 -39.445 101.489 1.00 38.62 80 ILE A C 1
ATOM 595 O O . ILE A 1 88 ? 45.109 -39.253 102.592 1.00 40.83 80 ILE A O 1
ATOM 600 N N . ILE A 1 89 ? 45.297 -40.418 100.655 1.00 35.28 81 ILE A N 1
ATOM 601 C CA . ILE A 1 89 ? 44.242 -41.373 100.974 1.00 33.38 81 ILE A CA 1
ATOM 602 C C . ILE A 1 89 ? 44.667 -42.160 102.208 1.00 39.11 81 ILE A C 1
ATOM 603 O O . ILE A 1 89 ? 43.908 -42.289 103.154 1.00 42.71 81 ILE A O 1
ATOM 608 N N . ASN A 1 90 ? 45.905 -42.647 102.203 1.00 38.68 82 ASN A N 1
ATOM 609 C CA . ASN A 1 90 ? 46.450 -43.419 103.317 1.00 35.39 82 ASN A CA 1
ATOM 610 C C . ASN A 1 90 ? 46.545 -42.563 104.575 1.00 40.97 82 ASN A C 1
ATOM 611 O O . ASN A 1 90 ? 46.309 -43.052 105.679 1.00 41.94 82 ASN A O 1
ATOM 616 N N . SER A 1 91 ? 46.925 -41.299 104.410 1.00 37.67 83 SER A N 1
ATOM 617 C CA . SER A 1 91 ? 47.028 -40.387 105.544 1.00 37.59 83 SER A CA 1
ATOM 618 C C . SER A 1 91 ? 45.666 -40.290 106.233 1.00 42.81 83 SER A C 1
ATOM 619 O O . SER A 1 91 ? 45.533 -40.461 107.452 1.00 39.90 83 SER A O 1
ATOM 622 N N . LEU A 1 92 ? 44.648 -40.032 105.420 1.00 38.48 84 LEU A N 1
ATOM 623 C CA . LEU A 1 92 ? 43.289 -39.889 105.914 1.00 36.21 84 LEU A CA 1
ATOM 624 C C . LEU A 1 92 ? 42.797 -41.150 106.604 1.00 50.68 84 LEU A C 1
ATOM 625 O O . LEU A 1 92 ? 42.274 -41.060 107.717 1.00 57.65 84 LEU A O 1
ATOM 630 N N . MET A 1 93 ? 42.971 -42.314 105.969 1.00 40.93 85 MET A N 1
ATOM 631 C CA . MET A 1 93 ? 42.679 -43.591 106.626 1.00 39.04 85 MET A CA 1
ATOM 632 C C . MET A 1 93 ? 43.386 -43.661 107.973 1.00 47.00 85 MET A C 1
ATOM 633 O O . MET A 1 93 ? 42.746 -43.568 109.005 1.00 56.61 85 MET A O 1
ATOM 638 N N . LEU A 1 94 ? 44.707 -43.776 107.953 1.00 40.37 86 LEU A N 1
ATOM 639 C CA . LEU A 1 94 ? 45.550 -43.773 109.150 1.00 40.68 86 LEU A CA 1
ATOM 640 C C . LEU A 1 94 ? 45.028 -42.846 110.248 1.00 46.42 86 LEU A C 1
ATOM 641 O O . LEU A 1 94 ? 45.018 -43.202 111.427 1.00 47.08 86 LEU A O 1
ATOM 646 N N . ARG A 1 95 ? 44.609 -41.644 109.868 1.00 38.30 87 ARG A N 1
ATOM 647 C CA . ARG A 1 95 ? 44.091 -40.716 110.855 1.00 38.32 87 ARG A CA 1
ATOM 648 C C . ARG A 1 95 ? 42.822 -41.298 111.493 1.00 49.76 87 ARG A C 1
ATOM 649 O O . ARG A 1 95 ? 42.655 -41.279 112.706 1.00 46.21 87 ARG A O 1
ATOM 657 N N . GLY A 1 96 ? 41.919 -41.822 110.674 1.00 50.39 88 GLY A N 1
ATOM 658 C CA . GLY A 1 96 ? 40.717 -42.444 111.185 1.00 50.74 88 GLY A CA 1
ATOM 659 C C . GLY A 1 96 ? 41.068 -43.481 112.233 1.00 55.44 88 GLY A C 1
ATOM 660 O O . GLY A 1 96 ? 40.564 -43.443 113.354 1.00 60.56 88 GLY A O 1
ATOM 661 N N . VAL A 1 97 ? 41.918 -44.421 111.836 1.00 43.49 89 VAL A N 1
ATOM 662 C CA . VAL A 1 97 ? 42.383 -45.493 112.696 1.00 42.17 89 VAL A CA 1
ATOM 663 C C . VAL A 1 97 ? 42.957 -44.937 113.997 1.00 46.50 89 VAL A C 1
ATOM 664 O O . VAL A 1 97 ? 42.621 -45.378 115.091 1.00 47.76 89 VAL A O 1
ATOM 668 N N . LEU A 1 98 ? 43.872 -43.989 113.869 1.00 37.78 90 LEU A N 1
ATOM 669 C CA . LEU A 1 98 ? 44.523 -43.420 115.039 1.00 35.60 90 LEU A CA 1
ATOM 670 C C . LEU A 1 98 ? 43.530 -42.768 115.981 1.00 43.94 90 LEU A C 1
ATOM 671 O O . LEU A 1 98 ? 43.642 -42.934 117.185 1.00 46.59 90 LEU A O 1
ATOM 676 N N . THR A 1 99 ? 42.564 -42.034 115.439 1.00 51.35 91 THR A N 1
ATOM 677 C CA . THR A 1 99 ? 41.544 -41.355 116.238 1.00 53.66 91 THR A CA 1
ATOM 678 C C . THR A 1 99 ? 40.734 -42.333 117.083 1.00 61.94 91 THR A C 1
ATOM 679 O O . THR A 1 99 ? 40.411 -42.067 118.242 1.00 66.61 91 THR A O 1
ATOM 683 N N . SER A 1 100 ? 40.383 -43.459 116.474 1.00 50.87 92 SER A N 1
ATOM 684 C CA . SER A 1 100 ? 39.602 -44.478 117.138 1.00 49.43 92 SER A CA 1
ATOM 685 C C . SER A 1 100 ? 40.289 -45.003 118.406 1.00 65.22 92 SER A C 1
ATOM 686 O O . SER A 1 100 ? 39.610 -45.381 119.363 1.00 74.04 92 SER A O 1
ATOM 689 N N . LYS A 1 101 ? 41.622 -45.001 118.426 1.00 53.28 93 LYS A N 1
ATOM 690 C CA . LYS A 1 101 ? 42.380 -45.553 119.546 1.00 44.85 93 LYS A CA 1
ATOM 691 C C . LYS A 1 101 ? 43.022 -44.566 120.496 1.00 45.80 93 LYS A C 1
ATOM 692 O O . LYS A 1 101 ? 43.495 -44.945 121.564 1.00 44.24 93 LYS A O 1
ATOM 698 N N . THR A 1 102 ? 43.126 -43.315 120.078 1.00 49.43 94 THR A N 1
ATOM 699 C CA . THR A 1 102 ? 43.759 -42.305 120.922 1.00 51.60 94 THR A CA 1
ATOM 700 C C . THR A 1 102 ? 42.780 -41.199 121.253 1.00 59.12 94 THR A C 1
ATOM 701 O O . THR A 1 102 ? 41.712 -41.092 120.656 1.00 64.10 94 THR A O 1
ATOM 705 N N . ASN A 1 103 ? 43.166 -40.353 122.191 1.00 54.03 95 ASN A N 1
ATOM 706 C CA . ASN A 1 103 ? 42.328 -39.231 122.574 1.00 56.06 95 ASN A CA 1
ATOM 707 C C . ASN A 1 103 ? 43.084 -38.030 122.058 1.00 65.63 95 ASN A C 1
ATOM 708 O O . ASN A 1 103 ? 42.565 -36.910 122.027 1.00 66.43 95 ASN A O 1
ATOM 713 N N . LYS A 1 104 ? 44.349 -38.281 121.721 1.00 62.39 96 LYS A N 1
ATOM 714 C CA . LYS A 1 104 ? 45.248 -37.247 121.228 1.00 58.66 96 LYS A CA 1
ATOM 715 C C . LYS A 1 104 ? 44.676 -36.680 119.941 1.00 54.47 96 LYS A C 1
ATOM 716 O O . LYS A 1 104 ? 43.846 -37.302 119.277 1.00 52.15 96 LYS A O 1
ATOM 722 N N . GLU A 1 105 ? 45.117 -35.482 119.604 1.00 47.44 97 GLU A N 1
ATOM 723 C CA . GLU A 1 105 ? 44.706 -34.864 118.363 1.00 45.63 97 GLU A CA 1
ATOM 724 C C . GLU A 1 105 ? 45.702 -35.334 117.308 1.00 43.93 97 GLU A C 1
ATOM 725 O O . GLU A 1 105 ? 46.907 -35.438 117.556 1.00 42.82 97 GLU A O 1
ATOM 731 N N . VAL A 1 106 ? 45.178 -35.677 116.142 1.00 35.31 98 VAL A N 1
ATOM 732 C CA . VAL A 1 106 ? 46.014 -36.098 115.034 1.00 34.94 98 VAL A CA 1
ATOM 733 C C . VAL A 1 106 ? 45.624 -35.262 113.827 1.00 44.77 98 VAL A C 1
ATOM 734 O O . VAL A 1 106 ? 44.440 -35.158 113.505 1.00 47.06 98 VAL A O 1
ATOM 738 N N . ARG A 1 107 ? 46.597 -34.562 113.243 1.00 38.38 99 ARG A N 1
ATOM 739 C CA . ARG A 1 107 ? 46.323 -33.657 112.129 1.00 37.19 99 ARG A CA 1
ATOM 740 C C . ARG A 1 107 ? 46.906 -34.115 110.816 1.00 41.44 99 ARG A C 1
ATOM 741 O O . ARG A 1 107 ? 48.096 -34.363 110.738 1.00 49.57 99 ARG A O 1
ATOM 749 N N . VAL A 1 108 ? 46.097 -34.124 109.763 1.00 35.50 100 VAL A N 1
ATOM 750 C CA . VAL A 1 108 ? 46.600 -34.463 108.434 1.00 28.93 100 VAL A CA 1
ATOM 751 C C . VAL A 1 108 ? 46.888 -33.178 107.677 1.00 34.24 100 VAL A C 1
ATOM 752 O O . VAL A 1 108 ? 45.992 -32.347 107.570 1.00 35.59 100 VAL A O 1
ATOM 756 N N . MET A 1 109 ? 48.125 -33.011 107.198 1.00 26.78 101 MET A N 1
ATOM 757 C CA . MET A 1 109 ? 48.523 -31.816 106.456 1.00 28.54 101 MET A CA 1
ATOM 758 C C . MET A 1 109 ? 49.022 -32.225 105.086 1.00 36.86 101 MET A C 1
ATOM 759 O O . MET A 1 109 ? 49.899 -33.064 104.986 1.00 48.65 101 MET A O 1
ATOM 764 N N . THR A 1 110 ? 48.532 -31.564 104.044 1.00 36.07 102 THR A N 1
ATOM 765 C CA . THR A 1 110 ? 48.886 -31.881 102.658 1.00 38.69 102 THR A CA 1
ATOM 766 C C . THR A 1 110 ? 49.799 -30.846 102.001 1.00 48.71 102 THR A C 1
ATOM 767 O O . THR A 1 110 ? 49.797 -29.667 102.337 1.00 40.71 102 THR A O 1
ATOM 771 N N . SER A 1 111 ? 50.553 -31.303 101.012 1.00 54.70 103 SER A N 1
ATOM 772 C CA . SER A 1 111 ? 51.472 -30.428 100.290 1.00 59.35 103 SER A CA 1
ATOM 773 C C . SER A 1 111 ? 50.756 -29.874 99.063 1.00 69.99 103 SER A C 1
ATOM 774 O O . SER A 1 111 ? 51.247 -28.988 98.355 1.00 73.29 103 SER A O 1
ATOM 777 N N . ILE A 1 112 ? 49.549 -30.390 98.878 1.00 70.20 104 ILE A N 1
ATOM 778 C CA . ILE A 1 112 ? 48.636 -29.945 97.844 1.00 71.14 104 ILE A CA 1
ATOM 779 C C . ILE A 1 112 ? 47.351 -29.609 98.587 1.00 78.00 104 ILE A C 1
ATOM 780 O O . ILE A 1 112 ? 46.586 -30.510 98.930 1.00 77.22 104 ILE A O 1
ATOM 785 N N . PRO A 1 113 ? 47.224 -28.354 99.048 1.00 77.56 105 PRO A N 1
ATOM 786 C CA . PRO A 1 113 ? 46.075 -27.985 99.879 1.00 79.20 105 PRO A CA 1
ATOM 787 C C . PRO A 1 113 ? 44.752 -28.413 99.275 1.00 87.46 105 PRO A C 1
ATOM 788 O O . PRO A 1 113 ? 44.376 -28.020 98.157 1.00 90.73 105 PRO A O 1
ATOM 792 N N . PHE A 1 114 ? 44.118 -29.347 99.976 1.00 85.39 106 PHE A N 1
ATOM 793 C CA . PHE A 1 114 ? 42.865 -29.940 99.517 1.00 90.09 106 PHE A CA 1
ATOM 794 C C . PHE A 1 114 ? 41.760 -29.265 100.307 1.00 103.92 106 PHE A C 1
ATOM 795 O O . PHE A 1 114 ? 40.677 -29.021 99.808 1.00 108.19 106 PHE A O 1
ATOM 803 N N . ASN A 1 115 ? 42.098 -28.799 101.501 1.00 99.41 107 ASN A N 1
ATOM 804 C CA . ASN A 1 115 ? 41.149 -28.088 102.359 1.00 94.01 107 ASN A CA 1
ATOM 805 C C . ASN A 1 115 ? 39.842 -28.856 102.494 1.00 100.33 107 ASN A C 1
ATOM 806 O O . ASN A 1 115 ? 39.386 -29.529 101.566 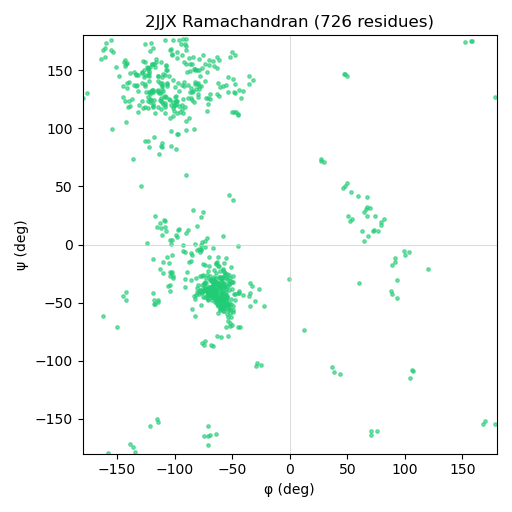1.00 103.78 107 ASN A O 1
ATOM 811 N N . ALA A 1 116 ? 39.245 -28.765 103.672 1.00 101.60 108 ALA A N 1
ATOM 812 C CA . ALA A 1 116 ? 38.001 -29.468 103.926 1.00 102.27 108 ALA A CA 1
ATOM 813 C C . ALA A 1 116 ? 38.127 -30.953 103.584 1.00 105.07 108 ALA A C 1
ATOM 814 O O . ALA A 1 116 ? 37.139 -31.647 103.355 1.00 104.60 108 ALA A O 1
ATOM 816 N N . VAL A 1 117 ? 39.374 -31.414 103.548 1.00 99.43 109 VAL A N 1
ATOM 817 C CA . VAL A 1 117 ? 39.728 -32.818 103.347 1.00 96.49 109 VAL A CA 1
ATOM 818 C C . VAL A 1 117 ? 40.928 -33.027 104.267 1.00 94.01 109 VAL A C 1
ATOM 819 O O . VAL A 1 117 ? 40.995 -34.015 104.997 1.00 98.24 109 VAL A O 1
ATOM 823 N N . ALA A 1 118 ? 41.814 -32.030 104.292 1.00 77.77 110 ALA A N 1
ATOM 824 C CA . ALA A 1 118 ? 42.963 -31.972 105.204 1.00 71.32 110 ALA A CA 1
ATOM 825 C C . ALA A 1 118 ? 43.438 -30.517 105.286 1.00 64.66 110 ALA A C 1
ATOM 826 O O . ALA A 1 118 ? 43.006 -29.674 104.504 1.00 66.34 110 ALA A O 1
ATOM 828 N N . GLU A 1 119 ? 44.319 -30.207 106.229 1.00 46.92 111 GLU A N 1
ATOM 829 C CA . GLU A 1 119 ? 44.829 -28.849 106.307 1.00 46.01 111 GLU A CA 1
ATOM 830 C C . GLU A 1 119 ? 45.956 -28.606 105.329 1.00 57.09 111 GLU A C 1
ATOM 831 O O . GLU A 1 119 ? 46.860 -29.432 105.177 1.00 54.65 111 GLU A O 1
ATOM 837 N N . PRO A 1 120 ? 45.955 -27.419 104.705 1.00 60.23 112 PRO A N 1
ATOM 838 C CA . PRO A 1 120 ? 47.095 -27.136 103.832 1.00 58.73 112 PRO A CA 1
ATOM 839 C C . PRO A 1 120 ? 48.335 -27.134 104.710 1.00 52.68 112 PRO A C 1
ATOM 840 O O . PRO A 1 120 ? 48.318 -26.704 105.855 1.00 53.05 112 PRO A O 1
ATOM 844 N N . TYR A 1 121 ? 49.402 -27.720 104.206 1.00 48.57 113 TYR A N 1
ATOM 845 C CA . TYR A 1 121 ? 50.606 -27.820 105.010 1.00 43.65 113 TYR A CA 1
ATOM 846 C C . TYR A 1 121 ? 51.277 -26.489 105.183 1.00 53.40 113 TYR A C 1
ATOM 847 O O . TYR A 1 121 ? 51.694 -25.875 104.209 1.00 55.65 113 TYR A O 1
ATOM 856 N N . ILE A 1 122 ? 51.509 -26.121 106.434 1.00 51.45 114 ILE A N 1
ATOM 857 C CA . ILE A 1 122 ? 52.263 -24.915 106.760 1.00 46.97 114 ILE A CA 1
ATOM 858 C C . ILE A 1 122 ? 53.215 -25.247 107.895 1.00 52.61 114 ILE A C 1
ATOM 859 O O . ILE A 1 122 ? 52.837 -25.782 108.943 1.00 58.16 114 ILE A O 1
ATOM 864 N N . ARG A 1 123 ? 54.476 -24.963 107.645 1.00 44.46 115 ARG A N 1
ATOM 865 C CA . ARG A 1 123 ? 55.551 -25.365 108.513 1.00 43.71 115 ARG A CA 1
ATOM 866 C C . ARG A 1 123 ? 55.348 -25.032 109.970 1.00 54.33 115 ARG A C 1
ATOM 867 O O . ARG A 1 123 ? 55.199 -25.921 110.810 1.00 59.67 115 ARG A O 1
ATOM 875 N N . LEU A 1 124 ? 55.389 -23.743 110.270 1.00 52.44 116 LEU A N 1
ATOM 876 C CA . LEU A 1 124 ? 55.256 -23.285 111.645 1.00 53.58 116 LEU A CA 1
ATOM 877 C C . LEU A 1 124 ? 53.989 -23.763 112.331 1.00 57.14 116 LEU A C 1
ATOM 878 O O . LEU A 1 124 ? 53.968 -23.919 113.555 1.00 60.92 116 LEU A O 1
ATOM 883 N N . ARG A 1 125 ? 52.962 -24.067 111.540 1.00 49.36 117 ARG A N 1
ATOM 884 C CA . ARG A 1 125 ? 51.726 -24.644 112.078 1.00 47.55 117 ARG A CA 1
ATOM 885 C C . ARG A 1 125 ? 51.999 -26.092 112.475 1.00 50.54 117 ARG A C 1
ATOM 886 O O . ARG A 1 125 ? 51.480 -26.600 113.479 1.00 53.13 117 ARG A O 1
ATOM 894 N N . ALA A 1 126 ? 52.801 -26.764 111.661 1.00 45.44 118 ALA A N 1
ATOM 895 C CA . ALA A 1 126 ? 53.069 -28.166 111.885 1.00 42.41 118 ALA A CA 1
ATOM 896 C C . ALA A 1 126 ? 53.911 -28.299 113.117 1.00 47.12 118 ALA A C 1
ATOM 897 O O . ALA A 1 126 ? 53.680 -29.173 113.940 1.00 52.18 118 ALA A O 1
ATOM 899 N N . VAL A 1 127 ? 54.856 -27.379 113.256 1.00 46.67 119 VAL A N 1
ATOM 900 C CA . VAL A 1 127 ? 55.779 -27.393 114.378 1.00 45.84 119 VAL A CA 1
ATOM 901 C C . VAL A 1 127 ? 55.006 -27.165 115.651 1.00 54.71 119 VAL A C 1
ATOM 902 O O . VAL A 1 127 ? 55.224 -27.829 116.652 1.00 58.83 119 VAL A O 1
ATOM 906 N N . HIS A 1 128 ? 54.120 -26.179 115.580 1.00 58.86 120 HIS A N 1
ATOM 907 C CA . HIS A 1 128 ? 53.214 -25.801 116.651 1.00 61.55 120 HIS A CA 1
ATOM 908 C C . HIS A 1 128 ? 52.359 -26.953 117.149 1.00 50.03 120 HIS A C 1
ATOM 909 O O . HIS A 1 128 ? 52.247 -27.187 118.342 1.00 52.23 120 HIS A O 1
ATOM 916 N N . HIS A 1 129 ? 51.657 -27.586 116.226 1.00 36.84 121 HIS A N 1
ATOM 917 C CA . HIS A 1 129 ? 50.853 -28.742 116.540 1.00 39.51 121 HIS A CA 1
ATOM 918 C C . HIS A 1 129 ? 51.691 -29.724 117.344 1.00 43.41 121 HIS A C 1
ATOM 919 O O . HIS A 1 129 ? 51.326 -30.110 118.451 1.00 43.74 121 HIS A O 1
ATOM 926 N N . LEU A 1 130 ? 52.823 -30.110 116.762 1.00 42.95 122 LEU A N 1
ATOM 927 C CA . LEU A 1 130 ? 53.777 -31.049 117.357 1.00 42.75 122 LEU A CA 1
ATOM 928 C C . LEU A 1 130 ? 54.142 -30.639 118.777 1.00 43.12 122 LEU A C 1
ATOM 929 O O . LEU A 1 130 ? 54.133 -31.440 119.702 1.00 39.56 122 LEU A O 1
ATOM 934 N N . ASP A 1 131 ? 54.439 -29.357 118.922 1.00 42.05 123 ASP A N 1
ATOM 935 C CA . ASP A 1 131 ? 54.708 -28.710 120.204 1.00 41.26 123 ASP A CA 1
ATOM 936 C C . ASP A 1 131 ? 53.532 -28.847 121.173 1.00 45.60 123 ASP A C 1
ATOM 937 O O . ASP A 1 131 ? 53.728 -29.157 122.343 1.00 48.39 123 ASP A O 1
ATOM 942 N N . ASN A 1 132 ? 52.312 -28.736 120.653 1.00 44.13 124 ASN A N 1
ATOM 943 C CA . ASN A 1 132 ? 51.098 -28.956 121.438 1.00 43.67 124 ASN A CA 1
ATOM 944 C C . ASN A 1 132 ? 50.735 -30.436 121.617 1.00 47.98 124 ASN A C 1
ATOM 945 O O . ASN A 1 132 ? 49.597 -30.759 121.953 1.00 53.08 124 ASN A O 1
ATOM 950 N N . GLY A 1 133 ? 51.676 -31.334 121.359 1.00 43.13 125 GLY A N 1
ATOM 951 C CA . GLY A 1 133 ? 51.447 -32.753 121.546 1.00 42.82 125 GLY A CA 1
ATOM 952 C C . GLY A 1 133 ? 50.556 -33.472 120.551 1.00 53.38 125 GLY A C 1
ATOM 953 O O . GLY A 1 133 ? 50.176 -34.617 120.795 1.00 61.19 125 GLY A O 1
ATOM 954 N N . TYR A 1 134 ? 50.232 -32.848 119.423 1.00 48.17 126 TYR A N 1
ATOM 955 C CA . TYR A 1 134 ? 49.407 -33.533 118.429 1.00 48.33 126 TYR A CA 1
ATOM 956 C C . TYR A 1 134 ? 50.209 -34.577 117.655 1.00 52.08 126 TYR A C 1
ATOM 957 O O . TYR A 1 134 ? 51.433 -34.518 117.556 1.00 55.83 126 TYR A O 1
ATOM 966 N N . ILE A 1 135 ? 49.496 -35.470 116.989 1.00 41.87 127 ILE A N 1
ATOM 967 C CA . ILE A 1 135 ? 50.137 -36.376 116.059 1.00 38.67 127 ILE A CA 1
ATOM 968 C C . ILE A 1 135 ? 49.894 -35.778 114.690 1.00 43.06 127 ILE A C 1
ATOM 969 O O . ILE A 1 135 ? 48.763 -35.412 114.367 1.00 40.08 127 ILE A O 1
ATOM 974 N N . VAL A 1 136 ? 50.965 -35.580 113.928 1.00 38.03 128 VAL A N 1
ATOM 975 C CA . VAL A 1 136 ? 50.815 -35.023 112.596 1.00 32.43 128 VAL A CA 1
ATOM 976 C C . VAL A 1 136 ? 51.185 -35.953 111.465 1.00 37.75 128 VAL A C 1
ATOM 977 O O . VAL A 1 136 ? 52.197 -36.657 111.524 1.00 38.19 128 VAL A O 1
ATOM 981 N N . ILE A 1 137 ? 50.308 -36.003 110.466 1.00 28.63 129 ILE A N 1
ATOM 982 C CA . ILE A 1 137 ? 50.523 -36.838 109.300 1.00 24.36 129 ILE A CA 1
ATOM 983 C C . ILE A 1 137 ? 50.678 -35.981 108.080 1.00 34.23 129 ILE A C 1
ATOM 984 O O . ILE A 1 137 ? 49.904 -35.053 107.857 1.00 35.38 129 ILE A O 1
ATOM 989 N N . PHE A 1 138 ? 51.715 -36.293 107.314 1.00 40.77 130 PHE A N 1
ATOM 990 C CA . PHE A 1 138 ? 52.017 -35.566 106.096 1.00 39.01 130 PHE A CA 1
ATOM 991 C C . PHE A 1 138 ? 51.696 -36.418 104.877 1.00 45.08 130 PHE A C 1
ATOM 992 O O . PHE A 1 138 ? 52.238 -37.520 104.703 1.00 40.32 130 PHE A O 1
ATOM 1000 N N . GLY A 1 139 ? 50.820 -35.880 104.031 1.00 45.18 131 GLY A N 1
ATOM 1001 C CA . GLY A 1 139 ? 50.391 -36.511 102.796 1.00 46.89 131 GLY A CA 1
ATOM 1002 C C . GLY A 1 139 ? 50.803 -35.698 101.590 1.00 44.26 131 GLY A C 1
ATOM 1003 O O . GLY A 1 139 ? 51.003 -34.496 101.699 1.00 41.20 131 GLY A O 1
ATOM 1004 N N . GLY A 1 140 ? 50.910 -36.352 100.439 1.00 41.09 132 GLY A N 1
ATOM 1005 C CA . GLY A 1 140 ? 51.297 -35.713 99.195 1.00 44.65 132 GLY A CA 1
ATOM 1006 C C . GLY A 1 140 ? 52.778 -35.403 99.177 1.00 49.62 132 GLY A C 1
ATOM 1007 O O . GLY A 1 140 ? 53.234 -34.506 98.479 1.00 52.19 132 GLY A O 1
ATOM 1008 N N . GLY A 1 141 ? 53.531 -36.153 99.967 1.00 43.88 133 GLY A N 1
ATOM 1009 C CA . GLY A 1 141 ? 54.954 -35.938 100.110 1.00 43.84 133 GLY A CA 1
ATOM 1010 C C . GLY A 1 141 ? 55.487 -34.508 100.091 1.00 49.89 133 GLY A C 1
ATOM 1011 O O . GLY A 1 141 ? 55.425 -33.778 101.066 1.00 58.29 133 GLY A O 1
ATOM 1012 N N . ASN A 1 142 ? 56.105 -34.164 98.977 1.00 36.41 134 ASN A N 1
ATOM 1013 C CA . ASN A 1 142 ? 56.905 -32.975 98.763 1.00 34.41 134 ASN A CA 1
ATOM 1014 C C . ASN A 1 142 ? 56.166 -32.080 97.772 1.00 44.73 134 ASN A C 1
ATOM 1015 O O . ASN A 1 142 ? 56.537 -30.927 97.576 1.00 46.58 134 ASN A O 1
ATOM 1020 N N . GLY A 1 143 ? 55.257 -32.678 97.008 1.00 37.10 135 GLY A N 1
ATOM 1021 C CA . GLY A 1 143 ? 54.624 -32.010 95.895 1.00 37.27 135 GLY A CA 1
ATOM 1022 C C . GLY A 1 143 ? 55.427 -32.201 94.610 1.00 52.88 135 GLY A C 1
AT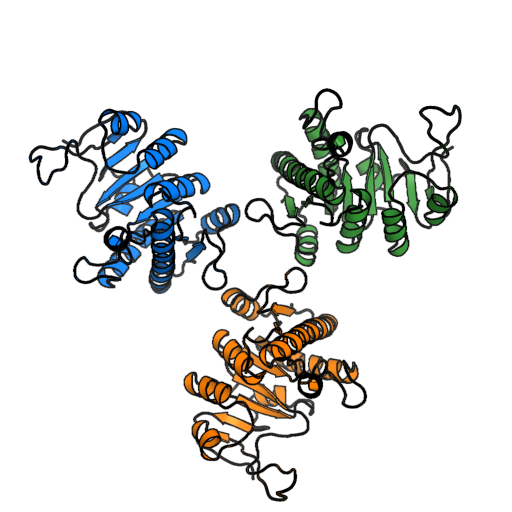OM 1023 O O . GLY A 1 143 ? 54.905 -32.047 93.504 1.00 56.72 135 GLY A O 1
ATOM 1024 N N . GLN A 1 144 ? 56.694 -32.588 94.750 1.00 49.53 136 GLN A N 1
ATOM 1025 C CA . GLN A 1 144 ? 57.608 -32.770 93.614 1.00 42.15 136 GLN A CA 1
ATOM 1026 C C . GLN A 1 144 ? 57.693 -34.180 93.000 1.00 41.23 136 GLN A C 1
ATOM 1027 O O . GLN A 1 144 ? 57.367 -35.188 93.614 1.00 39.96 136 GLN A O 1
ATOM 1033 N N . PRO A 1 145 ? 58.113 -34.258 91.738 1.00 39.17 137 PRO A N 1
ATOM 1034 C CA . PRO A 1 145 ? 58.246 -35.475 90.930 1.00 36.89 137 PRO A CA 1
ATOM 1035 C C . PRO A 1 145 ? 59.658 -36.059 91.016 1.00 48.99 137 PRO A C 1
ATOM 1036 O O . PRO A 1 145 ? 60.548 -35.491 91.629 1.00 52.45 137 PRO A O 1
ATOM 1040 N N . PHE A 1 146 ? 59.886 -37.193 90.375 1.00 49.03 138 PHE A N 1
ATOM 1041 C CA . PHE A 1 146 ? 61.230 -37.763 90.330 1.00 43.21 138 PHE A CA 1
ATOM 1042 C C . PHE A 1 146 ? 61.711 -38.171 91.698 1.00 50.71 138 PHE A C 1
ATOM 1043 O O . PHE A 1 146 ? 62.851 -38.578 91.837 1.00 63.64 138 PHE A O 1
ATOM 1051 N N . VAL A 1 147 ? 60.876 -38.034 92.718 1.00 38.22 139 VAL A N 1
ATOM 1052 C CA . VAL A 1 147 ? 61.316 -38.356 94.066 1.00 34.11 139 VAL A CA 1
ATOM 1053 C C . VAL A 1 147 ? 60.433 -39.400 94.729 1.00 45.74 139 VAL A C 1
ATOM 1054 O O . VAL A 1 147 ? 59.269 -39.568 94.400 1.00 48.70 139 VAL A O 1
ATOM 1058 N N . THR A 1 148 ? 61.034 -40.142 95.642 1.00 51.24 140 THR A N 1
ATOM 1059 C CA . THR A 1 148 ? 60.384 -41.216 96.380 1.00 51.33 140 THR A CA 1
ATOM 1060 C C . THR A 1 148 ? 59.901 -40.665 97.719 1.00 63.38 140 THR A C 1
ATOM 1061 O O . THR A 1 148 ? 60.255 -39.565 98.129 1.00 71.23 140 THR A O 1
ATOM 1065 N N . THR A 1 149 ? 59.218 -41.510 98.468 1.00 55.78 141 THR A N 1
ATOM 1066 C CA . THR A 1 149 ? 58.780 -41.187 99.818 1.00 52.16 141 THR A CA 1
ATOM 1067 C C . THR A 1 149 ? 59.959 -40.831 100.735 1.00 49.15 141 THR A C 1
ATOM 1068 O O . THR A 1 149 ? 59.802 -40.075 101.684 1.00 51.46 141 THR A O 1
ATOM 1072 N N . ASP A 1 150 ? 61.110 -41.466 100.523 1.00 45.39 142 ASP A N 1
ATOM 1073 C CA . ASP A 1 150 ? 62.276 -41.298 101.390 1.00 42.37 142 ASP A CA 1
ATOM 1074 C C . ASP A 1 150 ? 62.645 -39.845 101.550 1.00 47.82 142 ASP A C 1
ATOM 1075 O O . ASP A 1 150 ? 62.785 -39.367 102.667 1.00 55.85 142 ASP A O 1
ATOM 1080 N N . TYR A 1 151 ? 62.881 -39.178 100.424 1.00 41.42 143 TYR A N 1
ATOM 1081 C CA . TYR A 1 151 ? 63.373 -37.804 100.393 1.00 37.47 143 TYR A CA 1
ATOM 1082 C C . TYR A 1 151 ? 62.518 -36.785 101.118 1.00 42.66 143 TYR A C 1
ATOM 1083 O O . TYR A 1 151 ? 63.034 -36.019 101.935 1.00 46.44 143 TYR A O 1
ATOM 1092 N N . PRO A 1 152 ? 61.230 -36.672 100.733 1.00 35.43 144 PRO A N 1
ATOM 1093 C CA . PRO A 1 152 ? 60.343 -35.719 101.398 1.00 29.06 144 PRO A CA 1
ATOM 1094 C C . PRO A 1 152 ? 60.210 -35.950 102.884 1.00 37.12 144 PRO A C 1
ATOM 1095 O O . PRO A 1 152 ? 59.725 -35.092 103.624 1.00 47.20 144 PRO A O 1
ATOM 1099 N N . SER A 1 153 ? 60.378 -37.204 103.264 1.00 31.90 145 SER A N 1
ATOM 1100 C CA . SER A 1 153 ? 60.152 -37.580 104.639 1.00 28.50 145 SER A CA 1
ATOM 1101 C C . SER A 1 153 ? 61.344 -37.098 105.432 1.00 38.62 145 SER A C 1
ATOM 1102 O O . SER A 1 153 ? 61.176 -36.586 106.530 1.00 44.76 145 SER A O 1
ATOM 1105 N N . VAL A 1 154 ? 62.534 -37.126 104.841 1.00 33.38 146 VAL A N 1
ATOM 1106 C CA . VAL A 1 154 ? 63.680 -36.576 105.561 1.00 29.16 146 VAL A CA 1
ATOM 1107 C C . VAL A 1 154 ? 63.632 -35.062 105.566 1.00 35.48 146 VAL A C 1
ATOM 1108 O O . VAL A 1 154 ? 64.002 -34.399 106.551 1.00 43.58 146 VAL A O 1
ATOM 1112 N N . GLN A 1 155 ? 63.096 -34.516 104.483 1.00 23.25 147 GLN A N 1
ATOM 1113 C CA . GLN A 1 155 ? 63.005 -33.069 104.355 1.00 16.18 147 GLN A CA 1
ATOM 1114 C C . GLN A 1 155 ? 62.061 -32.539 105.414 1.00 29.09 147 GLN A C 1
ATOM 1115 O O . GLN A 1 155 ? 62.460 -31.711 106.216 1.00 37.69 147 GLN A O 1
ATOM 1121 N N . ARG A 1 156 ? 60.872 -33.131 105.527 1.00 32.75 148 ARG A N 1
ATOM 1122 C CA . ARG A 1 156 ? 59.920 -32.811 106.603 1.00 32.16 148 ARG A CA 1
ATOM 1123 C C . ARG A 1 156 ? 60.484 -33.072 108.017 1.00 35.86 148 ARG A C 1
ATOM 1124 O O . ARG A 1 156 ? 60.172 -32.331 108.960 1.00 38.20 148 ARG A O 1
ATOM 1132 N N . ALA A 1 157 ? 61.303 -34.111 108.175 1.00 29.50 149 ALA A N 1
ATOM 1133 C CA . ALA A 1 157 ? 61.923 -34.374 109.483 1.00 29.69 149 ALA A CA 1
ATOM 1134 C C . ALA A 1 157 ? 62.762 -33.154 109.882 1.00 38.57 149 ALA A C 1
ATOM 1135 O O . ALA A 1 157 ? 62.540 -32.562 110.931 1.00 42.81 149 ALA A O 1
ATOM 1137 N N . ILE A 1 158 ? 63.687 -32.753 109.012 1.00 26.80 150 ILE A N 1
ATOM 1138 C CA . ILE A 1 158 ? 64.551 -31.597 109.266 1.00 24.21 150 ILE A CA 1
ATOM 1139 C C . ILE A 1 158 ? 63.713 -30.339 109.513 1.00 36.66 150 ILE A C 1
ATOM 1140 O O . ILE A 1 158 ? 63.876 -29.646 110.513 1.00 38.27 150 ILE A O 1
ATOM 1145 N N . GLU A 1 159 ? 62.760 -30.076 108.628 1.00 41.70 151 GLU A N 1
ATOM 1146 C CA . GLU A 1 159 ? 61.883 -28.905 108.765 1.00 41.09 151 GLU A CA 1
ATOM 1147 C C . GLU A 1 159 ? 61.222 -28.882 110.153 1.00 42.01 151 GLU A C 1
ATOM 1148 O O . GLU A 1 159 ? 60.896 -27.825 110.697 1.00 42.63 151 GLU A O 1
ATOM 1154 N N . MET A 1 160 ? 60.951 -30.063 110.688 1.00 29.45 152 MET A N 1
ATOM 1155 C CA . MET A 1 160 ? 60.202 -30.165 111.918 1.00 29.86 152 MET A CA 1
ATOM 1156 C C . MET A 1 160 ? 61.118 -30.217 113.143 1.00 35.42 152 MET A C 1
ATOM 1157 O O . MET A 1 160 ? 60.647 -30.206 114.279 1.00 30.36 152 MET A O 1
ATOM 1162 N N . ASN A 1 161 ? 62.423 -30.169 112.894 1.00 35.98 153 ASN A N 1
ATOM 1163 C CA . ASN A 1 161 ? 63.436 -30.128 113.950 1.00 36.60 153 ASN A CA 1
ATOM 1164 C C . ASN A 1 161 ? 63.361 -31.465 114.643 1.00 39.12 153 ASN A C 1
ATOM 1165 O O . ASN A 1 161 ? 63.339 -31.538 115.869 1.00 37.94 153 ASN A O 1
ATOM 1170 N N . SER A 1 162 ? 63.196 -32.515 113.851 1.00 40.24 154 SER A N 1
ATOM 1171 C CA . SER A 1 162 ? 63.116 -33.853 114.410 1.00 39.88 154 SER A CA 1
ATOM 1172 C C . SER A 1 162 ? 64.465 -34.314 114.951 1.00 45.99 154 SER A C 1
ATOM 1173 O O . SER A 1 162 ? 65.500 -33.791 114.568 1.00 47.13 154 SER A O 1
ATOM 1176 N N . ASP A 1 163 ? 64.442 -35.226 115.914 1.00 40.34 155 ASP A N 1
ATOM 1177 C CA . ASP A 1 163 ? 65.668 -35.723 116.523 1.00 40.33 155 ASP A CA 1
ATOM 1178 C C . ASP A 1 163 ? 66.207 -36.934 115.746 1.00 47.13 155 ASP A C 1
ATOM 1179 O O . ASP A 1 163 ? 67.382 -37.300 115.862 1.00 50.31 155 ASP A O 1
ATOM 1184 N N . ALA A 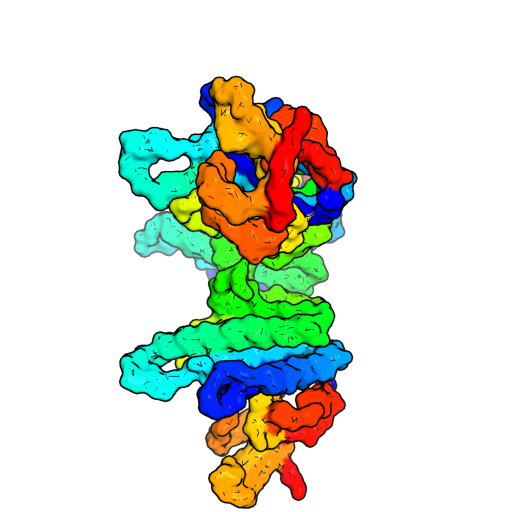1 164 ? 65.314 -37.615 115.034 1.00 38.37 156 ALA A N 1
ATOM 1185 C CA . ALA A 1 164 ? 65.664 -38.815 114.292 1.00 31.99 156 ALA A CA 1
ATOM 1186 C C . ALA A 1 164 ? 64.564 -39.153 113.281 1.00 35.50 156 ALA A C 1
ATOM 1187 O O . ALA A 1 164 ? 63.445 -38.673 113.406 1.00 35.37 156 ALA A O 1
ATOM 1189 N N . ILE A 1 165 ? 64.896 -39.938 112.257 1.00 25.68 157 ILE A N 1
ATOM 1190 C CA . ILE A 1 165 ? 63.897 -40.412 111.315 1.00 23.45 157 ILE A CA 1
ATOM 1191 C C . ILE A 1 165 ? 63.891 -41.922 111.411 1.00 35.38 157 ILE A C 1
ATOM 1192 O O . ILE A 1 165 ? 64.918 -42.557 111.242 1.00 39.09 157 ILE A O 1
ATOM 1197 N N . LEU A 1 166 ? 62.760 -42.498 111.789 1.00 34.24 158 LEU A N 1
ATOM 1198 C CA . LEU A 1 166 ? 62.683 -43.940 111.892 1.00 32.43 158 LEU A CA 1
ATOM 1199 C C . LEU A 1 166 ? 62.053 -44.448 110.610 1.00 38.23 158 LEU A C 1
ATOM 1200 O O . LEU A 1 166 ? 60.947 -44.069 110.256 1.00 42.33 158 LEU A O 1
ATOM 1205 N N . VAL A 1 167 ? 62.849 -45.166 109.833 1.00 35.34 159 VAL A N 1
ATOM 1206 C CA . VAL A 1 167 ? 62.391 -45.710 108.573 1.00 32.98 159 VAL A CA 1
ATOM 1207 C C . VAL A 1 167 ? 61.986 -47.174 108.724 1.00 42.49 159 VAL A C 1
ATOM 1208 O O . VAL A 1 167 ? 62.819 -48.083 108.801 1.00 43.86 159 VAL A O 1
ATOM 1212 N N . ALA A 1 168 ? 60.695 -47.368 108.941 1.00 46.43 160 ALA A N 1
ATOM 1213 C CA . ALA A 1 168 ? 60.156 -48.699 109.131 1.00 50.47 160 ALA A CA 1
ATOM 1214 C C . ALA A 1 168 ? 60.189 -49.560 107.865 1.00 67.96 160 ALA A C 1
ATOM 1215 O O . ALA A 1 168 ? 59.653 -49.194 106.822 1.00 72.98 160 ALA A O 1
ATOM 1217 N N . LYS A 1 169 ? 60.799 -50.732 107.986 1.00 68.88 161 LYS A N 1
ATOM 1218 C CA . LYS A 1 169 ? 60.882 -51.702 106.897 1.00 70.93 161 LYS A CA 1
ATOM 1219 C C . LYS A 1 169 ? 60.022 -52.899 107.297 1.00 71.49 161 LYS A C 1
ATOM 1220 O O . LYS A 1 169 ? 59.760 -53.120 108.491 1.00 60.42 161 LYS A O 1
ATOM 1226 N N . GLN A 1 170 ? 59.576 -53.660 106.299 1.00 75.77 162 GLN A N 1
ATOM 1227 C CA . GLN A 1 170 ? 58.831 -54.886 106.554 1.00 76.58 162 GLN A CA 1
ATOM 1228 C C . GLN A 1 170 ? 59.665 -56.098 106.144 1.00 86.37 162 GLN A C 1
ATOM 1229 O O . GLN A 1 170 ? 60.212 -56.153 105.040 1.00 77.72 162 GLN A O 1
ATOM 1235 N N . GLY A 1 171 ? 59.877 -56.990 107.108 1.00 89.92 163 GLY A N 1
ATOM 1236 C CA . GLY A 1 171 ? 60.634 -58.217 106.922 1.00 86.44 163 GLY A CA 1
ATOM 1237 C C . GLY A 1 171 ? 62.120 -58.202 107.250 1.00 86.42 163 GLY A C 1
ATOM 1238 O O . GLY A 1 171 ? 62.622 -59.132 107.894 1.00 82.12 163 GLY A O 1
ATOM 1239 N N . VAL A 1 172 ? 62.817 -57.169 106.778 1.00 81.92 164 VAL A N 1
ATOM 1240 C CA . VAL A 1 172 ? 64.253 -57.018 106.991 1.00 77.27 164 VAL A CA 1
ATOM 1241 C C . VAL A 1 172 ? 64.623 -56.171 108.213 1.00 71.33 164 VAL A C 1
ATOM 1242 O O . VAL A 1 172 ? 64.272 -55.002 108.296 1.00 71.80 164 VAL A O 1
ATOM 1246 N N . ASP A 1 173 ? 65.287 -56.785 109.188 1.00 61.81 165 ASP A N 1
ATOM 1247 C CA . ASP A 1 173 ? 65.591 -56.135 110.465 1.00 61.11 165 ASP A CA 1
ATOM 1248 C C . ASP A 1 173 ? 66.657 -55.033 110.469 1.00 61.69 165 ASP A C 1
ATOM 1249 O O . ASP A 1 173 ? 67.029 -54.552 111.539 1.00 61.04 165 ASP A O 1
ATOM 1254 N N . GLY A 1 174 ? 67.164 -54.641 109.301 1.00 54.08 166 GLY A N 1
ATOM 1255 C CA . GLY A 1 174 ? 68.197 -53.614 109.227 1.00 53.38 166 GLY A CA 1
ATOM 1256 C C . GLY A 1 174 ? 68.886 -53.415 107.879 1.00 58.49 166 GLY A C 1
ATOM 1257 O O . GLY A 1 174 ? 68.285 -53.587 106.814 1.00 52.65 166 GLY A O 1
ATOM 1258 N N . VAL A 1 175 ? 70.134 -52.952 107.913 1.00 57.05 167 VAL A N 1
ATOM 1259 C CA . VAL A 1 175 ? 70.904 -52.757 106.680 1.00 53.98 167 VAL A CA 1
ATOM 1260 C C . VAL A 1 175 ? 72.093 -53.706 106.647 1.00 58.94 167 VAL A C 1
ATOM 1261 O O . VAL A 1 175 ? 72.912 -53.757 107.572 1.00 53.09 167 VAL A O 1
ATOM 1265 N N . PHE A 1 176 ? 72.084 -54.573 105.641 1.00 65.43 168 PHE A N 1
ATOM 1266 C CA . PHE A 1 176 ? 73.106 -55.604 105.522 1.00 65.15 168 PHE A CA 1
ATOM 1267 C C . PHE A 1 176 ? 74.159 -55.267 104.492 1.00 74.49 168 PHE A C 1
ATOM 1268 O O . PHE A 1 176 ? 73.987 -54.390 103.637 1.00 68.77 168 PHE A O 1
ATOM 1276 N N . THR A 1 177 ? 75.257 -55.999 104.595 1.00 79.54 169 THR A N 1
ATOM 1277 C CA . THR A 1 177 ? 76.389 -55.821 103.708 1.00 79.49 169 THR A CA 1
ATOM 1278 C C . THR A 1 177 ? 75.905 -56.020 102.267 1.00 91.12 169 THR A C 1
ATOM 1279 O O . THR A 1 177 ? 75.937 -55.087 101.454 1.00 94.68 169 THR A O 1
ATOM 1283 N N . SER A 1 178 ? 75.282 -57.177 102.031 1.00 96.41 170 SER A N 1
ATOM 1284 C CA . SER A 1 178 ? 74.664 -57.533 100.747 1.00 100.34 170 SER A CA 1
ATOM 1285 C C . SER A 1 178 ? 73.368 -58.293 101.040 1.00 107.37 170 SER A C 1
ATOM 1286 O O . SER A 1 178 ? 73.331 -59.101 101.975 1.00 109.74 170 SER A O 1
ATOM 1289 N N . ASP A 1 179 ? 72.307 -58.001 100.281 1.00 104.77 171 ASP A N 1
ATOM 1290 C CA . ASP A 1 179 ? 70.978 -58.595 100.507 1.00 104.08 171 ASP A CA 1
ATOM 1291 C C . ASP A 1 179 ? 71.026 -60.088 100.819 1.00 102.41 171 ASP A C 1
ATOM 1292 O O . ASP A 1 179 ? 71.686 -60.860 100.120 1.00 102.33 171 ASP A O 1
ATOM 1297 N N . PRO A 1 180 ? 70.405 -60.489 101.941 1.00 100.24 172 PRO A N 1
ATOM 1298 C CA . PRO A 1 180 ? 70.430 -61.834 102.531 1.00 101.10 172 PRO A CA 1
ATOM 1299 C C . PRO A 1 180 ? 69.581 -62.967 101.943 1.00 107.30 172 PRO A C 1
ATOM 1300 O O . PRO A 1 180 ? 69.682 -64.115 102.404 1.00 111.16 172 PRO A O 1
ATOM 1304 N N . LYS A 1 181 ? 68.766 -62.668 100.931 1.00 105.55 173 LYS A N 1
ATOM 1305 C CA . LYS A 1 181 ? 67.985 -63.715 100.265 1.00 105.44 173 LYS A CA 1
ATOM 1306 C C . LYS A 1 181 ? 69.115 -64.551 99.724 1.00 112.69 173 LYS A C 1
ATOM 1307 O O . LYS A 1 181 ? 69.320 -65.712 100.069 1.00 117.59 173 LYS A O 1
ATOM 1313 N N . HIS A 1 182 ? 69.903 -63.854 98.919 1.00 101.99 174 HIS A N 1
ATOM 1314 C CA . HIS A 1 182 ? 71.131 -64.362 98.332 1.00 99.15 174 HIS A CA 1
ATOM 1315 C C . HIS A 1 182 ? 72.168 -64.615 99.444 1.00 104.80 174 HIS A C 1
ATOM 1316 O O . HIS A 1 182 ? 72.232 -65.703 100.035 1.00 98.95 174 HIS A O 1
ATOM 1323 N N . ASN A 1 183 ? 72.907 -63.549 99.739 1.00 101.03 175 ASN A N 1
ATOM 1324 C CA . ASN A 1 183 ? 74.112 -63.536 100.533 1.00 91.41 175 ASN A CA 1
ATOM 1325 C C . ASN A 1 183 ? 74.268 -64.182 101.894 1.00 98.22 175 ASN A C 1
ATOM 1326 O O . ASN A 1 183 ? 75.015 -63.678 102.731 1.00 105.71 175 ASN A O 1
ATOM 1331 N N . LYS A 1 184 ? 73.652 -65.353 102.030 1.00 104.93 176 LYS A N 1
ATOM 1332 C CA . LYS A 1 184 ? 73.787 -66.279 103.158 1.00 105.44 176 LYS A CA 1
ATOM 1333 C C . LYS A 1 184 ? 74.703 -65.968 104.332 1.00 116.60 176 LYS A C 1
ATOM 1334 O O . LYS A 1 184 ? 74.491 -66.491 105.424 1.00 116.23 176 LYS A O 1
ATOM 1340 N N . SER A 1 185 ? 75.772 -65.227 104.073 1.00 106.80 177 SER A N 1
ATOM 1341 C CA . SER A 1 185 ? 76.625 -64.729 105.133 1.00 101.86 177 SER A CA 1
ATOM 1342 C C . SER A 1 185 ? 76.826 -63.231 104.931 1.00 101.89 177 SER A C 1
ATOM 1343 O O . SER A 1 185 ? 77.960 -62.751 104.881 1.00 104.76 177 SER A O 1
ATOM 1346 N N . ALA A 1 186 ? 75.718 -62.517 104.747 1.00 95.33 178 ALA A N 1
ATOM 1347 C CA . ALA A 1 186 ? 75.713 -61.066 104.693 1.00 88.01 178 ALA A CA 1
ATOM 1348 C C . ALA A 1 186 ? 75.590 -60.699 106.171 1.00 87.52 178 ALA A C 1
ATOM 1349 O O . ALA A 1 186 ? 75.161 -61.517 106.976 1.00 88.32 178 ALA A O 1
ATOM 1351 N N . LYS A 1 187 ? 76.042 -59.512 106.549 1.00 79.99 179 LYS A N 1
ATOM 1352 C CA . LYS A 1 187 ? 75.964 -59.099 107.950 1.00 77.96 179 LYS A CA 1
ATOM 1353 C C . LYS A 1 187 ? 75.206 -57.775 108.111 1.00 75.88 179 LYS A C 1
ATOM 1354 O O . LYS A 1 187 ? 75.057 -57.017 107.154 1.00 71.25 179 LYS A O 1
ATOM 1360 N N . MET A 1 188 ? 74.588 -57.572 109.269 1.00 68.44 180 MET A N 1
ATOM 1361 C CA . MET A 1 188 ? 73.795 -56.365 109.479 1.00 66.42 180 MET A CA 1
ATOM 1362 C C . MET A 1 188 ? 74.618 -55.359 110.268 1.00 71.98 180 MET A C 1
ATOM 1363 O O . MET A 1 188 ? 75.267 -55.708 111.255 1.00 76.23 180 MET A O 1
ATOM 1368 N N . TYR A 1 189 ? 74.578 -54.106 109.833 1.00 61.08 181 TYR A N 1
ATOM 1369 C CA . TYR A 1 189 ? 75.317 -53.046 110.496 1.00 54.11 181 TYR A CA 1
ATOM 1370 C C . TYR A 1 189 ? 74.602 -52.634 111.759 1.00 59.18 181 TYR A C 1
ATOM 1371 O O . TYR A 1 189 ? 73.387 -52.458 111.774 1.00 62.70 181 TYR A O 1
ATOM 1380 N N . ARG A 1 190 ? 75.364 -52.455 112.825 1.00 55.32 182 ARG A N 1
ATOM 1381 C CA . ARG A 1 190 ? 74.784 -51.947 114.055 1.00 58.44 182 ARG A CA 1
ATOM 1382 C C . ARG A 1 190 ? 74.738 -50.455 113.773 1.00 64.80 182 ARG A C 1
ATOM 1383 O O . ARG A 1 190 ? 73.731 -49.787 114.008 1.00 71.73 182 ARG A O 1
ATOM 1391 N N . LYS A 1 191 ? 75.812 -49.976 113.158 1.00 51.29 183 LYS A N 1
ATOM 1392 C CA . LYS A 1 191 ? 75.951 -48.570 112.813 1.00 51.98 183 LYS A CA 1
ATOM 1393 C C . LYS A 1 191 ? 76.435 -48.458 111.374 1.00 58.74 183 LYS A C 1
ATOM 1394 O O . LYS A 1 191 ? 77.182 -49.311 110.893 1.00 63.16 183 LYS A O 1
ATOM 1400 N N . LEU A 1 192 ? 75.990 -47.405 110.699 1.00 50.48 184 LEU A N 1
ATOM 1401 C CA . LEU A 1 192 ? 76.309 -47.168 109.298 1.00 49.69 184 LEU A CA 1
ATOM 1402 C C . LEU A 1 192 ? 76.588 -45.686 109.050 1.00 58.38 184 LEU A C 1
ATOM 1403 O O . LEU A 1 192 ? 75.755 -44.838 109.325 1.00 59.75 184 LEU A O 1
ATOM 1408 N N . ASN A 1 193 ? 77.757 -45.385 108.508 1.00 53.91 185 ASN A N 1
ATOM 1409 C CA . ASN A 1 193 ? 78.108 -44.020 108.185 1.00 53.58 185 ASN A CA 1
ATOM 1410 C C . ASN A 1 193 ? 77.364 -43.651 106.929 1.00 58.21 185 ASN A C 1
ATOM 1411 O O . ASN A 1 193 ? 77.163 -44.496 106.061 1.00 60.01 185 ASN A O 1
ATOM 1416 N N . TYR A 1 194 ? 77.076 -42.366 106.775 1.00 56.68 186 TYR A N 1
ATOM 1417 C CA . TYR A 1 194 ? 76.463 -41.879 105.547 1.00 57.48 186 TYR A CA 1
ATOM 1418 C C . TYR A 1 194 ? 77.449 -42.137 104.413 1.00 67.77 186 TYR A C 1
ATOM 1419 O O . TYR A 1 194 ? 77.352 -43.128 103.711 1.00 73.41 186 TYR A O 1
ATOM 1428 N N . ASN A 1 195 ? 78.460 -41.288 104.309 1.00 66.04 187 ASN A N 1
ATOM 1429 C CA . ASN A 1 195 ? 79.498 -41.420 103.296 1.00 66.22 187 ASN A CA 1
ATOM 1430 C C . ASN A 1 195 ? 79.886 -42.842 102.914 1.00 72.37 187 ASN A C 1
ATOM 1431 O O . ASN A 1 195 ? 80.163 -43.111 101.743 1.00 70.80 187 ASN A O 1
ATOM 1436 N N . ASP A 1 196 ? 79.832 -43.758 103.882 1.00 72.97 188 ASP A N 1
ATOM 1437 C CA . ASP A 1 196 ? 80.085 -45.179 103.622 1.00 72.69 188 ASP A CA 1
ATOM 1438 C C . ASP A 1 196 ? 78.927 -45.802 102.818 1.00 80.87 188 ASP A C 1
ATOM 1439 O O . ASP A 1 196 ? 79.154 -46.590 101.894 1.00 85.46 188 ASP A O 1
ATOM 1444 N N . VAL A 1 197 ? 77.686 -45.462 103.161 1.00 74.68 189 VAL A N 1
ATOM 1445 C CA . VAL A 1 197 ? 76.556 -46.023 102.434 1.00 72.65 189 VAL A CA 1
ATOM 1446 C C . VAL A 1 197 ? 76.624 -45.650 100.968 1.00 70.30 189 VAL A C 1
ATOM 1447 O O . VAL A 1 197 ? 76.275 -46.441 100.112 1.00 68.73 189 VAL A O 1
ATOM 1451 N N . VAL A 1 198 ? 77.060 -44.434 100.673 1.00 71.94 190 VAL A N 1
ATOM 1452 C CA . VAL A 1 198 ? 77.134 -43.995 99.282 1.00 76.60 190 VAL A CA 1
ATOM 1453 C C . VAL A 1 198 ? 78.362 -44.580 98.576 1.00 79.09 190 VAL A C 1
ATOM 1454 O O . VAL A 1 198 ? 78.322 -44.946 97.391 1.00 74.95 190 VAL A O 1
ATOM 1458 N N . ARG A 1 199 ? 79.461 -44.630 99.326 1.00 72.48 191 ARG A N 1
ATOM 1459 C CA . ARG A 1 199 ? 80.718 -45.187 98.850 1.00 68.91 191 ARG A CA 1
ATOM 1460 C C . ARG A 1 199 ? 80.446 -46.590 98.335 1.00 71.41 191 ARG A C 1
ATOM 1461 O O . ARG A 1 199 ? 80.599 -46.882 97.144 1.00 78.80 191 ARG A O 1
ATOM 1469 N N . GLN A 1 200 ? 80.068 -47.469 99.255 1.00 58.40 192 GLN A N 1
ATOM 1470 C CA . GLN A 1 200 ? 79.818 -48.855 98.902 1.00 57.07 192 GLN A CA 1
ATOM 1471 C C . GLN A 1 200 ? 78.475 -48.982 98.214 1.00 64.22 192 GLN A C 1
ATOM 1472 O O . GLN A 1 200 ? 77.889 -50.062 98.215 1.00 59.75 192 GLN A O 1
ATOM 1478 N N . ASN A 1 201 ? 78.016 -47.881 97.622 1.00 68.47 193 ASN A N 1
ATOM 1479 C CA . ASN A 1 201 ? 76.746 -47.838 96.908 1.00 72.15 193 ASN A CA 1
ATOM 1480 C C . ASN A 1 201 ? 75.765 -48.842 97.535 1.00 79.46 193 ASN A C 1
ATOM 1481 O O . ASN A 1 201 ? 75.599 -49.955 97.055 1.00 77.04 193 ASN A O 1
ATOM 1486 N N . ILE A 1 202 ? 75.294 -48.530 98.738 1.00 79.93 194 ILE A N 1
ATOM 1487 C CA . ILE A 1 202 ? 74.325 -49.377 99.421 1.00 76.68 194 ILE A CA 1
ATOM 1488 C C . ILE A 1 202 ? 72.960 -48.844 99.032 1.00 87.58 194 ILE A C 1
ATOM 1489 O O . ILE A 1 202 ? 72.762 -47.635 98.948 1.00 85.06 194 ILE A O 1
ATOM 1494 N N . GLN A 1 203 ? 72.042 -49.745 98.714 1.00 89.31 195 GLN A N 1
ATOM 1495 C CA . GLN A 1 203 ? 70.744 -49.323 98.218 1.00 90.85 195 GLN A CA 1
ATOM 1496 C C . GLN A 1 203 ? 69.675 -49.644 99.245 1.00 103.30 195 GLN A C 1
ATOM 1497 O O . GLN A 1 203 ? 69.145 -50.748 99.295 1.00 112.37 195 GLN A O 1
ATOM 1503 N N . VAL A 1 204 ? 69.528 -48.711 100.181 1.00 96.08 196 VAL A N 1
ATOM 1504 C CA . VAL A 1 204 ? 68.655 -48.850 101.342 1.00 93.22 196 VAL A CA 1
ATOM 1505 C C . VAL A 1 204 ? 67.583 -47.768 101.340 1.00 84.52 196 VAL A C 1
ATOM 1506 O O . VAL A 1 204 ? 66.425 -48.018 101.676 1.00 85.20 196 VAL A O 1
ATOM 1510 N N . MET A 1 205 ? 68.016 -46.558 101.002 1.00 75.27 197 MET A N 1
ATOM 1511 C CA . MET A 1 205 ? 67.158 -45.391 100.901 1.00 67.66 197 MET A CA 1
ATOM 1512 C C . MET A 1 205 ? 67.776 -44.459 99.852 1.00 57.61 197 MET A C 1
ATOM 1513 O O . MET A 1 205 ? 68.962 -44.536 99.594 1.00 57.00 197 MET A O 1
ATOM 1518 N N . ASP A 1 206 ? 66.960 -43.645 99.194 1.00 51.20 198 ASP A N 1
ATOM 1519 C CA . ASP A 1 206 ? 67.425 -42.689 98.192 1.00 48.85 198 ASP A CA 1
ATOM 1520 C C . ASP A 1 206 ? 68.783 -42.103 98.555 1.00 53.72 198 ASP A C 1
ATOM 1521 O O . ASP A 1 206 ? 69.004 -41.710 99.694 1.00 57.61 198 ASP A O 1
ATOM 1526 N N . GLN A 1 207 ? 69.662 -41.967 97.571 1.00 43.89 199 GLN A N 1
ATOM 1527 C CA . GLN A 1 207 ? 70.897 -41.245 97.786 1.00 41.35 199 GLN A CA 1
ATOM 1528 C C . GLN A 1 207 ? 70.527 -39.819 98.216 1.00 44.69 199 GLN A C 1
ATOM 1529 O O . GLN A 1 207 ? 71.037 -39.299 99.215 1.00 44.25 199 GLN A O 1
ATOM 1535 N N . ALA A 1 208 ? 69.619 -39.194 97.465 1.00 38.11 200 ALA A N 1
ATOM 1536 C CA . ALA A 1 208 ? 69.240 -37.804 97.742 1.00 38.37 200 ALA A CA 1
ATOM 1537 C C . ALA A 1 208 ? 68.736 -37.604 99.172 1.00 43.66 200 ALA A C 1
ATOM 1538 O O . ALA A 1 208 ? 68.991 -36.570 99.800 1.00 43.61 200 ALA A O 1
ATOM 1540 N N . ALA A 1 209 ? 68.025 -38.605 99.684 1.00 32.76 201 ALA A N 1
ATOM 1541 C CA . ALA A 1 209 ? 67.463 -38.513 101.019 1.00 32.71 201 ALA A CA 1
ATOM 1542 C C . ALA A 1 209 ? 68.573 -38.686 102.052 1.00 40.64 201 ALA A C 1
ATOM 1543 O O . ALA A 1 209 ? 68.650 -37.970 103.037 1.00 40.84 201 ALA A O 1
ATOM 1545 N N . LEU A 1 210 ? 69.498 -39.571 101.718 1.00 45.20 202 LEU A N 1
ATOM 1546 C CA . LEU A 1 210 ? 70.680 -39.900 102.498 1.00 44.87 202 LEU A CA 1
ATOM 1547 C C . LEU A 1 210 ? 71.601 -38.695 102.645 1.00 42.91 202 LEU A C 1
ATOM 1548 O O . LEU A 1 210 ? 72.141 -38.434 103.713 1.00 38.00 202 LEU A O 1
ATOM 1553 N N . LEU A 1 211 ? 71.854 -38.027 101.526 1.00 38.02 203 LEU A N 1
ATOM 1554 C CA . LEU A 1 211 ? 72.747 -36.879 101.478 1.00 33.70 203 LEU A CA 1
ATOM 1555 C C . LEU A 1 211 ? 72.184 -35.758 102.331 1.00 40.39 203 LEU A C 1
ATOM 1556 O O . LEU A 1 211 ? 72.917 -35.095 103.047 1.00 49.67 203 LEU A O 1
ATOM 1561 N N . LEU A 1 212 ? 70.879 -35.542 102.226 1.00 31.90 204 LEU A N 1
ATOM 1562 C CA . LEU A 1 212 ? 70.182 -34.485 102.938 1.00 28.84 204 LEU A CA 1
ATOM 1563 C C . LEU A 1 212 ? 70.351 -34.698 104.424 1.00 39.24 204 LEU A C 1
ATOM 1564 O O . LEU A 1 212 ? 70.738 -33.794 105.168 1.00 42.00 204 LEU A O 1
ATOM 1569 N N . ALA A 1 213 ? 69.943 -35.884 104.850 1.00 40.33 205 ALA A N 1
ATOM 1570 C CA . ALA A 1 213 ? 70.042 -36.276 106.233 1.00 38.58 205 ALA A CA 1
ATOM 1571 C C . ALA A 1 213 ? 71.489 -36.141 106.701 1.00 44.43 205 ALA A C 1
ATOM 1572 O O . ALA A 1 213 ? 71.745 -35.697 107.811 1.00 46.69 205 ALA A O 1
ATOM 1574 N N . ARG A 1 214 ? 72.439 -36.480 105.833 1.00 39.35 206 ARG A N 1
ATOM 1575 C CA . ARG A 1 214 ? 73.857 -36.402 106.187 1.00 38.58 206 ARG A CA 1
ATOM 1576 C C . ARG A 1 214 ? 74.304 -34.947 106.321 1.00 43.73 206 ARG A C 1
ATOM 1577 O O . ARG A 1 214 ? 75.015 -34.586 107.252 1.00 44.83 206 ARG A O 1
ATOM 1585 N N . ASP A 1 215 ? 73.792 -34.091 105.449 1.00 41.65 207 ASP A N 1
ATOM 1586 C CA . ASP A 1 215 ? 74.107 -32.668 105.497 1.00 41.75 207 ASP A CA 1
ATOM 1587 C C . ASP A 1 215 ? 73.560 -31.963 106.733 1.00 46.70 207 ASP A C 1
ATOM 1588 O O . ASP A 1 215 ? 74.180 -31.025 107.237 1.00 49.03 207 ASP A O 1
ATOM 1593 N N . TYR A 1 216 ? 72.378 -32.378 107.185 1.00 40.84 208 TYR A N 1
ATOM 1594 C CA . TYR A 1 216 ? 71.742 -31.737 108.332 1.00 35.65 208 TYR A CA 1
ATOM 1595 C C . TYR A 1 216 ? 71.896 -32.547 109.602 1.00 41.23 208 TYR A C 1
ATOM 1596 O O . TYR A 1 216 ? 71.328 -32.217 110.631 1.00 42.05 208 TYR A O 1
ATOM 1605 N N . ASN A 1 217 ? 72.626 -33.648 109.516 1.00 41.51 209 ASN A N 1
ATOM 1606 C CA . ASN A 1 217 ? 72.845 -34.495 110.675 1.00 43.76 209 ASN A CA 1
ATOM 1607 C C . ASN A 1 217 ? 71.684 -35.346 111.202 1.00 50.15 209 ASN A C 1
ATOM 1608 O O . ASN A 1 217 ? 71.773 -35.895 112.300 1.00 53.03 209 ASN A O 1
ATOM 1613 N N . LEU A 1 218 ? 70.599 -35.460 110.440 1.00 41.31 210 LEU A N 1
ATOM 1614 C CA . LEU A 1 218 ? 69.479 -36.295 110.865 1.00 36.80 210 LEU A CA 1
ATOM 1615 C C . LEU A 1 218 ? 69.927 -37.741 110.968 1.00 43.62 210 LEU A C 1
ATOM 1616 O O . LEU A 1 218 ? 70.500 -38.318 110.052 1.00 51.42 210 LEU A O 1
ATOM 1621 N N . PRO A 1 219 ? 69.641 -38.359 112.097 1.00 33.82 211 PRO A N 1
ATOM 1622 C CA . PRO A 1 219 ? 70.010 -39.770 112.202 1.00 29.99 211 PRO A CA 1
ATOM 1623 C C . PRO A 1 219 ? 68.822 -40.585 111.672 1.00 39.96 211 PRO A C 1
ATOM 1624 O O . PRO A 1 219 ? 67.656 -40.182 111.794 1.00 38.16 211 PRO A O 1
ATOM 1628 N N . ALA A 1 220 ? 69.104 -41.738 111.079 1.00 36.95 212 ALA A N 1
ATOM 1629 C CA . ALA A 1 220 ? 68.030 -42.587 110.591 1.00 33.63 212 ALA A CA 1
ATOM 1630 C C . ALA A 1 220 ? 68.097 -43.956 111.230 1.00 41.57 212 ALA A C 1
ATOM 1631 O O . ALA A 1 220 ? 69.178 -44.479 111.438 1.00 44.20 212 ALA A O 1
ATOM 1633 N N . HIS A 1 221 ? 66.941 -44.577 111.442 1.00 37.09 213 HIS A N 1
ATOM 1634 C CA . HIS A 1 221 ? 66.898 -45.936 111.942 1.00 35.49 213 HIS A CA 1
ATOM 1635 C C . HIS A 1 221 ? 66.150 -46.818 110.969 1.00 46.65 213 HIS A C 1
ATOM 1636 O O . HIS A 1 221 ? 65.024 -46.520 110.604 1.00 53.42 213 HIS A O 1
ATOM 1643 N N . VAL A 1 222 ? 66.804 -47.868 110.488 1.00 42.35 214 VAL A N 1
ATOM 1644 C CA . VAL A 1 222 ? 66.146 -48.824 109.607 1.00 39.96 214 VAL A CA 1
ATOM 1645 C C . VAL A 1 222 ? 65.930 -50.088 110.430 1.00 43.44 214 VAL A C 1
ATOM 1646 O O . VAL A 1 222 ? 66.832 -50.561 111.126 1.00 37.74 214 VAL A O 1
ATOM 1650 N N . PHE A 1 223 ? 64.692 -50.563 110.461 1.00 43.13 215 PHE A N 1
ATOM 1651 C CA . PHE A 1 223 ? 64.370 -51.674 111.344 1.00 41.90 215 PHE A CA 1
ATOM 1652 C C . PHE A 1 223 ? 63.112 -52.375 110.901 1.00 46.21 215 PHE A C 1
ATOM 1653 O O . PHE A 1 223 ? 62.421 -51.896 110.013 1.00 45.00 215 PHE A O 1
ATOM 1661 N N . ASN A 1 224 ? 62.794 -53.485 111.562 1.00 56.12 216 ASN A N 1
ATOM 1662 C CA . ASN A 1 224 ? 61.611 -54.295 111.235 1.00 62.21 216 ASN A CA 1
ATOM 1663 C C . ASN A 1 224 ? 60.336 -53.760 111.887 1.00 75.52 216 ASN A C 1
ATOM 1664 O O . ASN A 1 224 ? 60.067 -54.054 113.053 1.00 79.42 216 ASN A O 1
ATOM 1669 N N . PHE A 1 225 ? 59.521 -53.026 111.140 1.00 72.27 217 PHE A N 1
ATOM 1670 C CA . PHE A 1 225 ? 58.292 -52.485 111.721 1.00 74.51 217 PHE A CA 1
ATOM 1671 C C . PHE A 1 225 ? 57.356 -53.632 112.096 1.00 79.41 217 PHE A C 1
ATOM 1672 O O . PHE A 1 225 ? 56.605 -53.543 113.073 1.00 82.19 217 PHE A O 1
ATOM 1680 N N . ASP A 1 226 ? 57.420 -54.707 111.313 1.00 68.37 218 ASP A N 1
ATOM 1681 C CA . ASP A 1 226 ? 56.568 -55.875 111.489 1.00 63.37 218 ASP A CA 1
ATOM 1682 C C . ASP A 1 226 ? 56.758 -56.596 112.813 1.00 63.25 218 ASP A C 1
ATOM 1683 O O . ASP A 1 226 ? 55.966 -57.474 113.143 1.00 62.12 218 ASP A O 1
ATOM 1688 N N . GLU A 1 227 ? 57.807 -56.228 113.549 1.00 57.93 219 GLU A N 1
ATOM 1689 C CA . GLU A 1 227 ? 58.097 -56.833 114.850 1.00 57.91 219 GLU A CA 1
ATOM 1690 C C . GLU A 1 227 ? 57.665 -55.966 116.021 1.00 61.60 219 GLU A C 1
ATOM 1691 O O . GLU A 1 227 ? 58.262 -54.931 116.302 1.00 61.80 219 GLU A O 1
ATOM 1697 N N . PRO A 1 228 ? 56.637 -56.409 116.747 1.00 57.90 220 PRO A N 1
ATOM 1698 C CA . PRO A 1 228 ? 56.099 -55.637 117.868 1.00 56.18 220 PRO A CA 1
ATOM 1699 C C . PRO A 1 228 ? 57.197 -55.164 118.822 1.00 60.56 220 PRO A C 1
ATOM 1700 O O . PRO A 1 228 ? 58.201 -55.838 119.004 1.00 66.53 220 PRO A O 1
ATOM 1704 N N . GLY A 1 229 ? 57.051 -53.953 119.349 1.00 53.27 221 GLY A N 1
ATOM 1705 C CA . GLY A 1 229 ? 57.962 -53.374 120.315 1.00 51.32 221 GLY A CA 1
ATOM 1706 C C . GLY A 1 229 ? 59.143 -52.619 119.750 1.00 61.86 221 GLY A C 1
ATOM 1707 O O . GLY A 1 229 ? 59.563 -51.609 120.323 1.00 61.67 221 GLY A O 1
ATOM 1708 N N . VAL A 1 230 ? 59.736 -53.132 118.678 1.00 59.60 222 VAL A N 1
ATOM 1709 C CA . VAL A 1 230 ? 61.001 -52.570 118.245 1.00 56.06 222 VAL A CA 1
ATOM 1710 C C . VAL A 1 230 ? 61.148 -51.064 118.068 1.00 58.73 222 VAL A C 1
ATOM 1711 O O . VAL A 1 230 ? 62.211 -50.513 118.360 1.00 61.92 222 VAL A O 1
ATOM 1715 N N . MET A 1 231 ? 60.077 -50.389 117.667 1.00 54.66 223 MET A N 1
ATOM 1716 C CA . MET A 1 231 ? 60.132 -48.934 117.484 1.00 50.49 223 MET A CA 1
ATOM 1717 C C . MET A 1 231 ? 60.219 -48.198 118.819 1.00 52.67 223 MET A C 1
ATOM 1718 O O . MET A 1 231 ? 60.697 -47.064 118.888 1.00 50.49 223 MET A O 1
ATOM 1723 N N . ARG A 1 232 ? 59.767 -48.862 119.881 1.00 48.99 224 ARG A N 1
ATOM 1724 C CA . ARG A 1 232 ? 59.772 -48.303 121.227 1.00 42.92 224 ARG A CA 1
ATOM 1725 C C . ARG A 1 232 ? 61.163 -48.489 121.791 1.00 48.13 224 ARG A C 1
ATOM 1726 O O . ARG A 1 232 ? 61.754 -47.566 122.361 1.00 46.34 224 ARG A O 1
ATOM 1734 N N . ARG A 1 233 ? 61.698 -49.686 121.556 1.00 47.13 225 ARG A N 1
ATOM 1735 C CA . ARG A 1 233 ? 63.060 -50.048 121.960 1.00 45.28 225 ARG A CA 1
ATOM 1736 C C . ARG A 1 233 ? 64.055 -49.053 121.398 1.00 50.41 225 ARG A C 1
ATOM 1737 O O . ARG A 1 233 ? 64.877 -48.496 122.124 1.00 51.95 225 ARG A O 1
ATOM 1745 N N . ILE A 1 234 ? 63.908 -48.757 120.116 1.00 48.78 226 ILE A N 1
ATOM 1746 C CA . ILE A 1 234 ? 64.777 -47.781 119.476 1.00 48.68 226 ILE A CA 1
ATOM 1747 C C . ILE A 1 234 ? 64.715 -46.434 120.180 1.00 56.52 226 ILE A C 1
ATOM 1748 O O . ILE A 1 234 ? 65.746 -45.830 120.484 1.00 57.98 226 ILE A O 1
ATOM 1753 N N . CYS A 1 235 ? 63.496 -45.985 120.468 1.00 56.50 227 CYS A N 1
ATOM 1754 C CA . CYS A 1 235 ? 63.276 -44.685 121.101 1.00 54.00 227 CYS A CA 1
ATOM 1755 C C . CYS A 1 235 ? 63.701 -44.702 122.550 1.00 59.66 227 CYS A C 1
ATOM 1756 O O . CYS A 1 235 ? 64.050 -43.662 123.111 1.00 63.01 227 CYS A O 1
ATOM 1759 N N . LEU A 1 236 ? 63.664 -45.891 123.148 1.00 56.28 228 LEU A N 1
ATOM 1760 C CA . LEU A 1 236 ? 64.107 -46.098 124.534 1.00 54.27 228 LEU A CA 1
ATOM 1761 C C . LEU A 1 236 ? 65.631 -46.147 124.682 1.00 64.56 228 LEU A C 1
ATOM 1762 O O . LEU A 1 236 ? 66.127 -46.352 125.778 1.00 71.01 228 LEU A O 1
ATOM 1767 N N . GLY A 1 237 ? 66.369 -46.015 123.583 1.00 56.06 229 GLY A N 1
ATOM 1768 C CA . GLY A 1 237 ? 67.816 -46.048 123.607 1.00 53.28 229 GLY A CA 1
ATOM 1769 C C . GLY A 1 237 ? 68.419 -47.382 123.191 1.00 56.29 229 GLY A C 1
ATOM 1770 O O . GLY A 1 237 ? 69.629 -47.485 123.014 1.00 56.19 229 GLY A O 1
ATOM 1771 N N . GLU A 1 238 ? 67.604 -48.416 123.029 1.00 54.61 230 GLU A N 1
ATOM 1772 C CA . GLU A 1 238 ? 68.143 -49.713 122.636 1.00 58.03 230 GLU A CA 1
ATOM 1773 C C . GLU A 1 238 ? 68.809 -49.728 121.272 1.00 77.17 230 GLU A C 1
ATOM 1774 O O . GLU A 1 238 ? 68.617 -48.836 120.446 1.00 79.45 230 GLU A O 1
ATOM 1780 N N . HIS A 1 239 ? 69.629 -50.744 121.053 1.00 88.19 231 HIS A N 1
ATOM 1781 C CA . HIS A 1 239 ? 70.316 -50.886 119.781 1.00 93.31 231 HIS A CA 1
ATOM 1782 C C . HIS A 1 239 ? 69.757 -52.086 119.032 1.00 95.63 231 HIS A C 1
ATOM 1783 O O . HIS A 1 239 ? 70.208 -53.217 119.228 1.00 95.64 231 HIS A O 1
ATOM 1790 N N . VAL A 1 240 ? 68.692 -51.836 118.273 1.00 86.29 232 VAL A N 1
ATOM 1791 C CA . VAL A 1 240 ? 68.046 -52.855 117.450 1.00 80.44 232 VAL A CA 1
ATOM 1792 C C . VAL A 1 240 ? 67.934 -52.275 116.056 1.00 75.22 232 VAL A C 1
ATOM 1793 O O . VAL A 1 240 ? 67.947 -51.065 115.908 1.00 72.56 232 VAL A O 1
ATOM 1797 N N . GLY A 1 241 ? 67.996 -53.113 115.029 1.00 69.52 233 GLY A N 1
ATOM 1798 C CA . GLY A 1 241 ? 67.984 -52.608 113.664 1.00 66.75 233 GLY A CA 1
ATOM 1799 C C . GLY A 1 241 ? 69.293 -51.902 113.346 1.00 63.83 233 GLY A C 1
ATOM 1800 O O . GLY A 1 241 ? 70.288 -52.088 114.038 1.00 68.23 233 GLY A O 1
ATOM 1801 N N . THR A 1 242 ? 69.299 -51.052 112.326 1.00 53.99 234 THR A N 1
ATOM 1802 C CA . THR A 1 242 ? 70.509 -50.323 111.913 1.00 49.43 234 THR A CA 1
ATOM 1803 C C . THR A 1 242 ? 70.390 -48.815 112.199 1.00 47.80 234 THR A C 1
ATOM 1804 O O . THR A 1 242 ? 69.326 -48.239 112.049 1.00 52.55 234 THR A O 1
ATOM 1808 N N . LEU A 1 243 ? 71.487 -48.168 112.586 1.00 38.31 235 LEU A N 1
ATOM 1809 C CA . LEU A 1 243 ? 71.503 -46.721 112.858 1.00 32.85 235 LEU A CA 1
ATOM 1810 C C . LEU A 1 243 ? 72.423 -46.020 111.899 1.00 47.48 235 LEU A C 1
ATOM 1811 O O . LEU A 1 243 ? 73.628 -46.147 112.034 1.00 57.54 235 LEU A O 1
ATOM 1816 N N . ILE A 1 244 ? 71.882 -45.191 111.017 1.00 40.84 236 ILE A N 1
ATOM 1817 C CA . ILE A 1 244 ? 72.700 -44.428 110.068 1.00 33.66 236 ILE A CA 1
ATOM 1818 C C . ILE A 1 244 ? 73.097 -43.059 110.614 1.00 36.19 236 ILE A C 1
ATOM 1819 O O . ILE A 1 244 ? 72.266 -42.217 110.898 1.00 39.85 236 ILE A O 1
ATOM 1824 N N . ASN A 1 245 ? 74.393 -42.857 110.749 1.00 35.86 237 ASN A N 1
ATOM 1825 C CA . ASN A 1 245 ? 74.972 -41.777 111.520 1.00 36.07 237 ASN A CA 1
ATOM 1826 C C . ASN A 1 245 ? 76.161 -41.196 110.774 1.00 46.12 237 ASN A C 1
ATOM 1827 O O . ASN A 1 245 ? 76.535 -41.662 109.691 1.00 39.46 237 ASN A O 1
ATOM 1832 N N . ASP A 1 246 ? 76.874 -40.310 111.462 1.00 53.28 238 ASP A N 1
ATOM 1833 C CA . ASP A 1 246 ? 78.172 -39.875 110.992 1.00 53.87 238 ASP A CA 1
ATOM 1834 C C . ASP A 1 246 ? 79.233 -40.411 111.916 1.00 59.41 238 ASP A C 1
ATOM 1835 O O . ASP A 1 246 ? 80.416 -40.187 111.689 1.00 59.09 238 ASP A O 1
ATOM 1840 N N . ASP A 1 247 ? 78.810 -41.284 112.830 1.00 61.56 239 ASP A N 1
ATOM 1841 C CA . ASP A 1 247 ? 79.708 -42.026 113.731 1.00 65.55 239 ASP A CA 1
ATOM 1842 C C . ASP A 1 247 ? 80.521 -42.894 112.759 1.00 75.92 239 ASP A C 1
ATOM 1843 O O . ASP A 1 247 ? 80.496 -42.654 111.566 1.00 74.57 239 ASP A O 1
ATOM 1848 N N . ALA A 1 248 ? 81.201 -43.940 113.220 1.00 73.20 240 ALA A N 1
ATOM 1849 C CA . ALA A 1 248 ? 81.922 -44.796 112.277 1.00 73.29 240 ALA A CA 1
ATOM 1850 C C . ALA A 1 248 ? 81.411 -46.222 112.287 1.00 68.44 240 ALA A C 1
ATOM 1851 O O . ALA A 1 248 ? 81.148 -46.787 113.350 1.00 65.15 240 ALA A O 1
ATOM 1853 N N . SER A 1 249 ? 81.159 -46.738 111.086 1.00 59.61 241 SER A N 1
ATOM 1854 C CA . SER A 1 249 ? 80.454 -48.004 110.906 1.00 57.54 241 SER A CA 1
ATOM 1855 C C . SER A 1 249 ? 80.848 -49.153 111.790 1.00 61.23 241 SER A C 1
ATOM 1856 O O . SER A 1 249 ? 82.014 -49.511 111.857 1.00 67.70 241 SER A O 1
ATOM 1859 N N . LEU A 1 250 ? 79.841 -49.812 112.352 1.00 58.29 242 LEU A N 1
ATOM 1860 C CA . LEU A 1 250 ? 80.034 -50.999 113.177 1.00 58.92 242 LEU A CA 1
ATOM 1861 C C . LEU A 1 250 ? 79.411 -52.184 112.471 1.00 71.74 242 LEU A C 1
ATOM 1862 O O . LEU A 1 250 ? 79.237 -52.162 111.260 1.00 78.07 242 LEU A O 1
ATOM 1867 N N . LEU A 1 251 ? 78.993 -53.185 113.231 1.00 70.54 243 LEU A N 1
ATOM 1868 C CA . LEU A 1 251 ? 78.460 -54.390 112.611 1.00 72.25 243 LEU A CA 1
ATOM 1869 C C . LEU A 1 251 ? 78.034 -55.400 113.678 1.00 81.14 243 LEU A C 1
ATOM 1870 O O . LEU A 1 251 ? 78.805 -55.716 114.570 1.00 76.86 243 LEU A O 1
ATOM 1875 N N . VAL A 1 252 ? 76.793 -55.872 113.625 1.00 80.36 244 VAL A N 1
ATOM 1876 C CA . VAL A 1 252 ? 76.312 -56.857 114.590 1.00 79.78 244 VAL A CA 1
ATOM 1877 C C . VAL A 1 252 ? 77.344 -57.991 114.724 1.00 97.22 244 VAL A C 1
ATOM 1878 O O . VAL A 1 252 ? 78.243 -58.125 113.885 1.00 103.47 244 VAL A O 1
ATOM 1882 N N . HIS A 1 253 ? 77.258 -58.788 115.788 1.00 93.10 245 HIS A N 1
ATOM 1883 C CA . HIS A 1 253 ? 78.237 -59.862 115.985 1.00 107.54 245 HIS A CA 1
ATOM 1884 C C . HIS A 1 253 ? 77.579 -61.201 116.336 1.00 113.08 245 HIS A C 1
ATOM 1885 O O . HIS A 1 253 ? 78.088 -62.277 115.998 1.00 89.79 245 HIS A O 1
ATOM 1892 N N . ARG B 1 10 ? 11.618 -32.194 120.855 1.00 86.10 2 ARG B N 1
ATOM 1893 C CA . ARG B 1 10 ? 12.675 -32.392 121.853 1.00 86.22 2 ARG B CA 1
ATOM 1894 C C . ARG B 1 10 ? 13.294 -31.038 122.262 1.00 85.49 2 ARG B C 1
ATOM 1895 O O . ARG B 1 10 ? 12.933 -29.985 121.708 1.00 78.37 2 ARG B O 1
ATOM 1903 N N . PRO B 1 11 ? 14.183 -31.046 123.278 1.00 85.26 3 PRO B N 1
ATOM 1904 C CA . PRO B 1 11 ? 14.943 -29.840 123.623 1.00 84.18 3 PRO B CA 1
ATOM 1905 C C . PRO B 1 11 ? 16.233 -29.986 122.820 1.00 86.55 3 PRO B C 1
ATOM 1906 O O . PRO B 1 11 ? 16.975 -30.961 122.987 1.00 90.64 3 PRO B O 1
ATOM 1910 N N . TYR B 1 12 ? 16.430 -29.108 121.848 1.00 67.67 4 TYR B N 1
ATOM 1911 C CA . TYR B 1 12 ? 17.569 -29.274 120.968 1.00 57.64 4 TYR B CA 1
ATOM 1912 C C . TYR B 1 12 ? 18.830 -28.627 121.508 1.00 53.45 4 TYR B C 1
ATOM 1913 O O . TYR B 1 12 ? 18.772 -27.630 122.205 1.00 59.24 4 TYR B O 1
ATOM 1922 N N . LYS B 1 13 ? 19.978 -29.195 121.184 1.00 39.20 5 LYS B N 1
ATOM 1923 C CA . LYS B 1 13 ? 21.246 -28.633 121.627 1.00 42.05 5 LYS B CA 1
ATOM 1924 C C . LYS B 1 13 ? 21.939 -27.896 120.486 1.00 49.60 5 LYS B C 1
ATOM 1925 O O . LYS B 1 13 ? 22.782 -27.030 120.725 1.00 53.98 5 LYS B O 1
ATOM 1931 N N . ARG B 1 14 ? 21.608 -28.292 119.258 1.00 38.35 6 ARG B N 1
ATOM 1932 C CA . ARG B 1 14 ? 22.209 -27.745 118.049 1.00 33.62 6 ARG B CA 1
ATOM 1933 C C . ARG B 1 14 ? 21.105 -27.724 117.035 1.00 36.31 6 ARG B C 1
ATOM 1934 O O . ARG B 1 14 ? 20.390 -28.697 116.851 1.00 36.51 6 ARG B O 1
ATOM 1942 N N . VAL B 1 15 ? 21.030 -26.628 116.309 1.00 38.43 7 VAL B N 1
ATOM 1943 C CA . VAL B 1 15 ? 19.959 -26.404 115.352 1.00 34.95 7 VAL B CA 1
ATOM 1944 C C . VAL B 1 15 ? 20.522 -25.674 114.130 1.00 37.20 7 VAL B C 1
ATOM 1945 O O . VAL B 1 15 ? 21.587 -25.067 114.199 1.00 39.79 7 VAL B O 1
ATOM 1949 N N . LEU B 1 16 ? 19.820 -25.771 113.007 1.00 28.71 8 LEU B N 1
ATOM 1950 C CA . LEU B 1 16 ? 20.203 -25.067 111.795 1.00 28.95 8 LEU B CA 1
ATOM 1951 C C . LEU B 1 16 ? 18.905 -24.439 111.405 1.00 33.83 8 LEU B C 1
ATOM 1952 O O . LEU B 1 16 ? 17.919 -25.139 111.205 1.00 32.22 8 LEU B O 1
ATOM 1957 N N . ILE B 1 17 ? 18.899 -23.113 111.344 1.00 33.15 9 ILE B N 1
ATOM 1958 C CA . ILE B 1 17 ? 17.715 -22.373 110.901 1.00 30.21 9 ILE B CA 1
ATOM 1959 C C . ILE B 1 17 ? 17.811 -22.021 109.422 1.00 31.33 9 ILE B C 1
ATOM 1960 O O . ILE B 1 17 ? 18.824 -21.517 108.939 1.00 27.95 9 ILE B O 1
ATOM 1965 N N . LYS B 1 18 ? 16.749 -22.277 108.686 1.00 31.04 10 LYS B N 1
ATOM 1966 C CA . LYS B 1 18 ? 16.797 -21.926 107.284 1.00 35.67 10 LYS B CA 1
ATOM 1967 C C . LYS B 1 18 ? 15.834 -20.780 107.004 1.00 42.82 10 LYS B C 1
ATOM 1968 O O . LYS B 1 18 ? 14.613 -20.894 107.182 1.00 40.44 10 LYS B O 1
ATOM 1974 N N . LEU B 1 19 ? 16.427 -19.665 106.595 1.00 42.07 11 LEU B N 1
ATOM 1975 C CA . LEU B 1 19 ? 15.733 -18.422 106.296 1.00 41.55 11 LEU B CA 1
ATOM 1976 C C . LEU B 1 19 ? 15.741 -18.133 104.794 1.00 49.49 11 LEU B C 1
ATOM 1977 O O . LEU B 1 19 ? 16.791 -18.101 104.155 1.00 47.50 11 LEU B O 1
ATOM 1982 N N . SER B 1 20 ? 14.575 -17.800 104.262 1.00 49.75 12 SER B N 1
ATOM 1983 C CA . SER B 1 20 ? 14.474 -17.345 102.894 1.00 49.41 12 SER B CA 1
ATOM 1984 C C . SER B 1 20 ? 14.915 -15.895 102.871 1.00 53.95 12 SER B C 1
ATOM 1985 O O . SER B 1 20 ? 14.740 -15.159 103.839 1.00 51.81 12 SER B O 1
ATOM 1988 N N . GLY B 1 21 ? 15.479 -15.482 101.747 1.00 51.98 13 GLY B N 1
ATOM 1989 C CA . GLY B 1 21 ? 15.878 -14.103 101.561 1.00 51.30 13 GLY B CA 1
ATOM 1990 C C . GLY B 1 21 ? 14.674 -13.201 101.603 1.00 49.09 13 GLY B C 1
ATOM 1991 O O . GLY B 1 21 ? 14.736 -12.090 102.069 1.00 51.84 13 GLY B O 1
ATOM 1992 N N . GLY B 1 22 ? 13.545 -13.699 101.149 1.00 44.68 14 GLY B N 1
ATOM 1993 C CA . GLY B 1 22 ? 12.319 -12.936 101.165 1.00 47.10 14 GLY B CA 1
ATOM 1994 C C . GLY B 1 22 ? 11.975 -12.397 102.541 1.00 59.67 14 GLY B C 1
ATOM 1995 O O . GLY B 1 22 ? 11.256 -11.410 102.666 1.00 65.24 14 GLY B O 1
ATOM 1996 N N . ALA B 1 23 ? 12.471 -13.063 103.579 1.00 57.71 15 ALA B N 1
ATOM 1997 C CA . ALA B 1 23 ? 12.202 -12.688 104.968 1.00 58.30 15 ALA B CA 1
ATOM 1998 C C . ALA B 1 23 ? 12.958 -11.426 105.399 1.00 61.00 15 ALA B C 1
ATOM 1999 O O . ALA B 1 23 ? 12.640 -10.825 106.427 1.00 62.17 15 ALA B O 1
ATOM 2001 N N . LEU B 1 24 ? 13.991 -11.063 104.639 1.00 52.69 16 LEU B N 1
ATOM 2002 C CA . LEU B 1 24 ? 14.855 -9.937 104.974 1.00 49.60 16 LEU B CA 1
ATOM 2003 C C . LEU B 1 24 ? 14.332 -8.671 104.333 1.00 50.01 16 LEU B C 1
ATOM 2004 O O . LEU B 1 24 ? 14.821 -7.568 104.574 1.00 44.76 16 LEU B O 1
ATOM 2009 N N . ALA B 1 25 ? 13.313 -8.830 103.509 1.00 50.35 17 ALA B N 1
ATOM 2010 C CA . ALA B 1 25 ? 12.736 -7.661 102.884 1.00 50.23 17 ALA B CA 1
ATOM 2011 C C . ALA B 1 25 ? 11.243 -7.656 103.123 1.00 70.79 17 ALA B C 1
ATOM 2012 O O . ALA B 1 25 ? 10.602 -8.709 103.248 1.00 72.73 17 ALA B O 1
ATOM 2014 N N . ASP B 1 26 ? 10.670 -6.465 103.028 1.00 76.51 18 ASP B N 1
ATOM 2015 C CA . ASP B 1 26 ? 9.229 -6.363 102.955 1.00 79.31 18 ASP B CA 1
ATOM 2016 C C . ASP B 1 26 ? 9.013 -6.931 101.529 1.00 94.21 18 ASP B C 1
ATOM 2017 O O . ASP B 1 26 ? 9.913 -7.528 100.925 1.00 98.98 18 ASP B O 1
ATOM 2022 N N . GLN B 1 27 ? 7.845 -6.724 100.943 1.00 93.12 19 GLN B N 1
ATOM 2023 C CA . GLN B 1 27 ? 7.605 -7.236 99.592 1.00 92.57 19 GLN B CA 1
ATOM 2024 C C . GLN B 1 27 ? 7.687 -6.076 98.619 1.00 93.82 19 GLN B C 1
ATOM 2025 O O . GLN B 1 27 ? 8.255 -6.194 97.538 1.00 89.45 19 GLN B O 1
ATOM 2031 N N . THR B 1 28 ? 7.129 -4.950 99.052 1.00 95.27 20 THR B N 1
ATOM 2032 C CA . THR B 1 28 ? 7.050 -3.720 98.274 1.00 97.52 20 THR B CA 1
ATOM 2033 C C . THR B 1 28 ? 8.115 -3.569 97.193 1.00 104.86 20 THR B C 1
ATOM 2034 O O . THR B 1 28 ? 8.016 -4.191 96.134 1.00 104.37 20 THR B O 1
ATOM 2038 N N . GLY B 1 29 ? 9.119 -2.738 97.461 1.00 104.89 21 GLY B N 1
ATOM 2039 C CA . GLY B 1 29 ? 10.208 -2.455 96.542 1.00 104.81 21 GLY B CA 1
ATOM 2040 C C . GLY B 1 29 ? 11.133 -3.644 96.531 1.00 108.57 21 GLY B C 1
ATOM 2041 O O . GLY B 1 29 ? 10.881 -4.577 95.773 1.00 107.13 21 GLY B O 1
ATOM 2042 N N . ASN B 1 30 ? 12.086 -3.664 97.467 1.00 105.77 22 ASN B N 1
ATOM 2043 C CA . ASN B 1 30 ? 12.957 -4.819 97.724 1.00 104.37 22 ASN B CA 1
ATOM 2044 C C . ASN B 1 30 ? 14.280 -4.515 98.441 1.00 92.56 22 ASN B C 1
ATOM 2045 O O . ASN B 1 30 ? 14.624 -3.356 98.653 1.00 92.17 22 ASN B O 1
ATOM 2050 N N . SER B 1 31 ? 15.014 -5.580 98.762 1.00 71.79 23 SER B N 1
ATOM 2051 C CA . SER B 1 31 ? 16.324 -5.553 99.408 1.00 69.02 23 SER B CA 1
ATOM 2052 C C . SER B 1 31 ? 16.299 -5.974 100.870 1.00 66.57 23 SER B C 1
ATOM 2053 O O . SER B 1 31 ? 16.080 -7.144 101.183 1.00 65.75 23 SER B O 1
ATOM 2056 N N . PHE B 1 32 ? 16.478 -4.995 101.755 1.00 54.40 24 PHE B N 1
ATOM 2057 C CA . PHE B 1 32 ? 16.452 -5.205 103.197 1.00 45.01 24 PHE B CA 1
ATOM 2058 C C . PHE B 1 32 ? 15.436 -4.269 103.844 1.00 48.67 24 PHE B C 1
ATOM 2059 O O . PHE B 1 32 ? 15.073 -3.240 103.277 1.00 50.94 24 PHE B O 1
ATOM 2067 N N . ASN B 1 33 ? 14.958 -4.649 105.023 1.00 43.68 25 ASN B N 1
ATOM 2068 C CA . ASN B 1 33 ? 13.965 -3.875 105.753 1.00 43.43 25 ASN B CA 1
ATOM 2069 C C . ASN B 1 33 ? 14.351 -3.985 107.219 1.00 55.93 25 ASN B C 1
ATOM 2070 O O . ASN B 1 33 ? 14.184 -5.050 107.825 1.00 58.86 25 ASN B O 1
ATOM 2075 N N . SER B 1 34 ? 14.918 -2.910 107.771 1.00 50.94 26 SER B N 1
ATOM 2076 C CA . SER B 1 34 ? 15.454 -2.951 109.133 1.00 45.94 26 SER B CA 1
ATOM 2077 C C . SER B 1 34 ? 14.483 -3.448 110.179 1.00 52.86 26 SER B C 1
ATOM 2078 O O . SER B 1 34 ? 14.884 -4.040 111.177 1.00 56.12 26 SER B O 1
ATOM 2081 N N . LYS B 1 35 ? 13.195 -3.281 109.912 1.00 50.44 27 LYS B N 1
ATOM 2082 C CA . LYS B 1 35 ? 12.195 -3.805 110.830 1.00 51.25 27 LYS B CA 1
ATOM 2083 C C . LYS B 1 35 ? 12.207 -5.330 110.769 1.00 58.04 27 LYS B C 1
ATOM 2084 O O . LYS B 1 35 ? 12.194 -5.993 111.800 1.00 65.24 27 LYS B O 1
ATOM 2090 N N . ARG B 1 36 ? 12.291 -5.875 109.555 1.00 52.18 28 ARG B N 1
ATOM 2091 C CA . ARG B 1 36 ? 12.436 -7.319 109.298 1.00 47.60 28 ARG B CA 1
ATOM 2092 C C . ARG B 1 36 ? 13.764 -7.893 109.794 1.00 50.45 28 ARG B C 1
ATOM 2093 O O . ARG B 1 36 ? 13.774 -8.976 110.372 1.00 54.72 28 ARG B O 1
ATOM 2101 N N . LEU B 1 37 ? 14.883 -7.203 109.547 1.00 44.38 29 LEU B N 1
ATOM 2102 C CA . LEU B 1 37 ? 16.194 -7.677 110.021 1.00 42.67 29 LEU B CA 1
ATOM 2103 C C . LEU B 1 37 ? 16.275 -7.655 111.556 1.00 50.62 29 LEU B C 1
ATOM 2104 O O . LEU B 1 37 ? 16.998 -8.449 112.162 1.00 48.14 29 LEU B O 1
ATOM 2109 N N . GLU B 1 38 ? 15.521 -6.753 112.182 1.00 52.48 30 GLU B N 1
ATOM 2110 C CA . GLU B 1 38 ? 15.467 -6.677 113.640 1.00 51.57 30 GLU B CA 1
ATOM 2111 C C . GLU B 1 38 ? 14.689 -7.859 114.205 1.00 51.13 30 GLU B C 1
ATOM 2112 O O . GLU B 1 38 ? 15.104 -8.453 115.206 1.00 47.68 30 GLU B O 1
ATOM 2118 N N . HIS B 1 39 ? 13.563 -8.183 113.567 1.00 43.64 31 HIS B N 1
ATOM 2119 C CA . HIS B 1 39 ? 12.777 -9.350 113.941 1.00 42.15 31 HIS B CA 1
ATOM 2120 C C . HIS B 1 39 ? 13.611 -10.630 113.825 1.00 47.50 31 HIS B C 1
ATOM 2121 O O . HIS B 1 39 ? 13.596 -11.491 114.694 1.00 47.06 31 HIS B O 1
ATOM 2128 N N . ILE B 1 40 ? 14.280 -10.782 112.693 1.00 41.89 32 ILE B N 1
ATOM 2129 C CA . ILE B 1 40 ? 15.065 -11.972 112.441 1.00 36.55 32 ILE B CA 1
ATOM 2130 C C . ILE B 1 40 ? 16.107 -12.137 113.529 1.00 41.07 32 ILE B C 1
ATOM 2131 O O . ILE B 1 40 ? 16.369 -13.236 114.000 1.00 43.86 32 ILE B O 1
ATOM 2136 N N . ALA B 1 41 ? 16.767 -11.041 113.877 1.00 44.54 33 ALA B N 1
ATOM 2137 C CA . ALA B 1 41 ? 17.867 -11.076 114.837 1.00 42.96 33 ALA B CA 1
ATOM 2138 C C . ALA B 1 41 ? 17.333 -11.462 116.198 1.00 49.08 33 ALA B C 1
ATOM 2139 O O . ALA B 1 41 ? 17.935 -12.266 116.910 1.00 54.87 33 ALA B O 1
ATOM 2141 N N . ASN B 1 42 ? 16.184 -10.896 116.548 1.00 40.35 34 ASN B N 1
ATOM 2142 C CA . ASN B 1 42 ? 15.596 -11.133 117.858 1.00 41.06 34 ASN B CA 1
ATOM 2143 C C . ASN B 1 42 ? 15.200 -12.588 118.032 1.00 47.88 34 ASN B C 1
ATOM 2144 O O . ASN B 1 42 ? 15.466 -13.197 119.071 1.00 49.35 34 ASN B O 1
ATOM 2149 N N . GLU B 1 43 ? 14.603 -13.140 116.978 1.00 45.91 35 GLU B N 1
ATOM 2150 C CA . GLU B 1 43 ? 14.165 -14.538 116.952 1.00 40.95 35 GLU B CA 1
ATOM 2151 C C . GLU B 1 43 ? 15.340 -15.507 117.020 1.00 42.78 35 GLU B C 1
ATOM 2152 O O . GLU B 1 43 ? 15.210 -16.606 117.560 1.00 42.49 35 GLU B O 1
ATOM 2158 N N . ILE B 1 44 ? 16.480 -15.103 116.470 1.00 38.24 36 ILE B N 1
ATOM 2159 C CA . ILE B 1 44 ? 17.666 -15.950 116.497 1.00 39.81 36 ILE B CA 1
ATOM 2160 C C . ILE B 1 44 ? 18.323 -15.855 117.850 1.00 44.02 36 ILE B C 1
ATOM 2161 O O . ILE B 1 44 ? 18.891 -16.819 118.341 1.00 42.24 36 ILE B O 1
ATOM 2166 N N . LEU B 1 45 ? 18.258 -14.674 118.443 1.00 41.97 37 LEU B N 1
ATOM 2167 C CA . LEU B 1 45 ? 18.925 -14.476 119.718 1.00 41.26 37 LEU B CA 1
ATOM 2168 C C . LEU B 1 45 ? 18.185 -15.229 120.803 1.00 49.46 37 LEU B C 1
ATOM 2169 O O . LEU B 1 45 ? 18.783 -16.015 121.541 1.00 51.39 37 LEU B O 1
ATOM 2174 N N . SER B 1 46 ? 16.859 -15.161 120.728 1.00 45.07 38 SER B N 1
ATOM 2175 C CA . SER B 1 46 ? 15.989 -15.873 121.655 1.00 40.76 38 SER B CA 1
ATOM 2176 C C . SER B 1 46 ? 16.339 -17.347 121.821 1.00 46.85 38 SER B C 1
ATOM 2177 O O . SER B 1 46 ? 16.215 -17.894 122.911 1.00 53.16 38 SER B O 1
ATOM 2180 N N . ILE B 1 47 ? 16.845 -17.973 120.762 1.00 45.80 39 ILE B N 1
ATOM 2181 C CA . ILE B 1 47 ? 17.248 -19.384 120.800 1.00 46.35 39 ILE B CA 1
ATOM 2182 C C . ILE B 1 47 ? 18.652 -19.531 121.393 1.00 49.12 39 ILE B C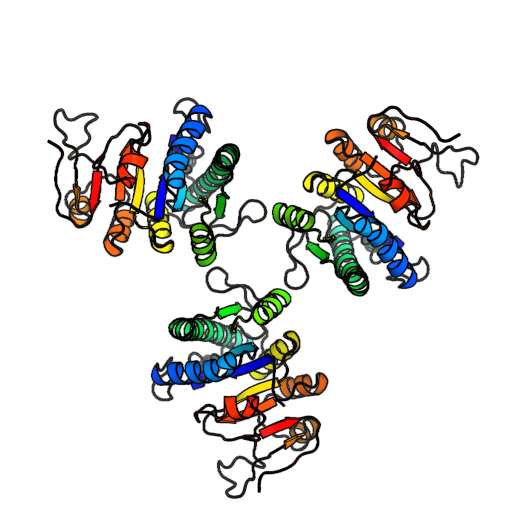 1
ATOM 2183 O O . ILE B 1 47 ? 18.892 -20.364 122.265 1.00 49.82 39 ILE B O 1
ATOM 2188 N N . VAL B 1 48 ? 19.593 -18.718 120.930 1.00 48.26 40 VAL B N 1
ATOM 2189 C CA . VAL B 1 48 ? 20.959 -18.825 121.442 1.00 50.29 40 VAL B CA 1
ATOM 2190 C C . VAL B 1 48 ? 21.014 -18.495 122.923 1.00 55.14 40 VAL B C 1
ATOM 2191 O O . VAL B 1 48 ? 21.799 -19.068 123.687 1.00 51.27 40 VAL B O 1
ATOM 2195 N N . ASP B 1 49 ? 20.139 -17.583 123.324 1.00 57.36 41 ASP B N 1
ATOM 2196 C CA . ASP B 1 49 ? 20.034 -17.188 124.719 1.00 57.18 41 ASP B CA 1
ATOM 2197 C C . ASP B 1 49 ? 19.747 -18.395 125.621 1.00 61.72 41 ASP B C 1
ATOM 2198 O O . ASP B 1 49 ? 20.065 -18.361 126.808 1.00 68.62 41 ASP B O 1
ATOM 2203 N N . LEU B 1 50 ? 19.322 -19.513 125.031 1.00 46.19 42 LEU B N 1
ATOM 2204 C CA . LEU B 1 50 ? 19.156 -20.753 125.783 1.00 40.49 42 LEU B CA 1
ATOM 2205 C C . LEU B 1 50 ? 20.395 -21.612 125.602 1.00 48.55 42 LEU B C 1
ATOM 2206 O O . LEU B 1 50 ? 20.383 -22.800 125.904 1.00 50.93 42 LEU B O 1
ATOM 2211 N N . GLY B 1 51 ? 21.456 -21.040 125.052 1.00 46.70 43 GLY B N 1
ATOM 2212 C CA . GLY B 1 51 ? 22.684 -21.799 124.900 1.00 46.99 43 GLY B CA 1
ATOM 2213 C C . GLY B 1 51 ? 22.531 -22.978 123.954 1.00 53.50 43 GLY B C 1
ATOM 2214 O O . GLY B 1 51 ? 23.228 -23.993 124.079 1.00 50.28 43 GLY B O 1
ATOM 2215 N N . ILE B 1 52 ? 21.600 -22.836 123.007 1.00 44.64 44 ILE B N 1
ATOM 2216 C CA . ILE B 1 52 ? 21.442 -23.776 121.898 1.00 41.80 44 ILE B CA 1
ATOM 2217 C C . ILE B 1 52 ? 22.412 -23.316 120.803 1.00 45.75 44 ILE B C 1
ATOM 2218 O O . ILE B 1 52 ? 22.505 -22.123 120.510 1.00 46.90 44 ILE B O 1
ATOM 2223 N N . GLU B 1 53 ? 23.153 -24.238 120.198 1.00 38.35 45 GLU B N 1
ATOM 2224 C CA . GLU B 1 53 ? 24.047 -23.825 119.116 1.00 36.54 45 GLU B CA 1
ATOM 2225 C C . GLU B 1 53 ? 23.353 -23.700 117.751 1.00 37.19 45 GLU B C 1
ATOM 2226 O O . GLU B 1 53 ? 22.698 -24.635 117.290 1.00 34.10 45 GLU B O 1
ATOM 2232 N N . VAL B 1 54 ? 23.441 -22.508 117.164 1.00 32.33 46 VAL B N 1
ATOM 2233 C CA . VAL B 1 54 ? 22.749 -22.158 115.928 1.00 31.03 46 VAL B CA 1
ATOM 2234 C C . VAL B 1 54 ? 23.635 -21.959 114.692 1.00 38.88 46 VAL B C 1
ATOM 2235 O O . VAL B 1 54 ? 24.639 -21.245 114.760 1.00 43.26 46 VAL B O 1
ATOM 2239 N N . SER B 1 55 ? 23.192 -22.518 113.560 1.00 29.59 47 SER B N 1
ATOM 2240 C CA . SER B 1 55 ? 23.760 -22.264 112.226 1.00 25.70 47 SER B CA 1
ATOM 2241 C C . SER B 1 55 ? 22.604 -21.742 111.410 1.00 32.07 47 SER B C 1
ATOM 2242 O O . SER B 1 55 ? 21.471 -22.202 111.578 1.00 37.71 47 SER B O 1
ATOM 2245 N N . ILE B 1 56 ? 22.899 -20.812 110.507 1.00 27.74 48 ILE B N 1
ATOM 2246 C CA . ILE B 1 56 ? 21.879 -20.171 109.681 1.00 28.72 48 ILE B CA 1
ATOM 2247 C C . ILE B 1 56 ? 22.234 -20.312 108.215 1.00 35.06 48 ILE B C 1
ATOM 2248 O O . ILE B 1 56 ? 23.399 -20.232 107.858 1.00 40.98 48 ILE B O 1
ATOM 2253 N N . VAL B 1 57 ? 21.234 -20.633 107.399 1.00 36.01 49 VAL B N 1
ATOM 2254 C CA . VAL B 1 57 ? 21.366 -20.666 105.949 1.00 31.49 49 VAL B CA 1
ATOM 2255 C C . VAL B 1 57 ? 20.260 -19.759 105.390 1.00 40.70 49 VAL B C 1
ATOM 2256 O O . VAL B 1 57 ? 19.084 -19.931 105.695 1.00 40.41 49 VAL B O 1
ATOM 2260 N N . ILE B 1 58 ? 20.664 -18.701 104.689 1.00 42.36 50 ILE B N 1
ATOM 2261 C CA . ILE B 1 58 ? 19.721 -17.736 104.120 1.00 39.84 50 ILE B CA 1
ATOM 2262 C C . ILE B 1 58 ? 19.666 -17.919 102.614 1.00 37.07 50 ILE B C 1
ATOM 2263 O O . ILE B 1 58 ? 20.639 -18.342 102.010 1.00 34.23 50 ILE B O 1
ATOM 2268 N N . GLY B 1 59 ? 18.540 -17.550 102.013 1.00 37.84 51 GLY B N 1
ATOM 2269 C CA . GLY B 1 59 ? 18.356 -17.573 100.575 1.00 39.62 51 GLY B CA 1
ATOM 2270 C C . GLY B 1 59 ? 18.685 -16.197 100.020 1.00 53.14 51 GLY B C 1
ATOM 2271 O O . GLY B 1 59 ? 18.940 -15.270 100.784 1.00 58.55 51 GLY B O 1
ATOM 2272 N N . GLY B 1 60 ? 18.732 -16.045 98.703 1.00 51.56 52 GLY B N 1
ATOM 2273 C CA . GLY B 1 60 ? 19.090 -14.752 98.155 1.00 51.82 52 GLY B CA 1
ATOM 2274 C C . GLY B 1 60 ? 17.989 -14.134 97.359 1.00 50.92 52 GLY B C 1
ATOM 2275 O O . GLY B 1 60 ? 18.220 -13.365 96.451 1.00 49.59 52 GLY B O 1
ATOM 2276 N N . GLY B 1 61 ? 16.775 -14.539 97.674 1.00 45.73 53 GLY B N 1
ATOM 2277 C CA . GLY B 1 61 ? 15.604 -14.113 96.933 1.00 43.24 53 GLY B CA 1
ATOM 2278 C C . GLY B 1 61 ? 15.254 -12.641 96.958 1.00 47.99 53 GLY B C 1
ATOM 2279 O O . GLY B 1 61 ? 14.550 -12.146 96.099 1.00 53.60 53 GLY B O 1
ATOM 2280 N N . ASN B 1 62 ? 15.687 -11.936 97.989 1.00 46.14 54 ASN B N 1
ATOM 2281 C CA . ASN B 1 62 ? 15.321 -10.532 98.138 1.00 41.91 54 ASN B CA 1
ATOM 2282 C C . ASN B 1 62 ? 16.249 -9.689 97.278 1.00 40.42 54 ASN B C 1
ATOM 2283 O O . ASN B 1 62 ? 16.179 -8.472 97.289 1.00 38.50 54 ASN B O 1
ATOM 2288 N N . ILE B 1 63 ? 17.160 -10.354 96.580 1.00 42.93 55 ILE B N 1
ATOM 2289 C CA . ILE B 1 63 ? 18.094 -9.676 95.697 1.00 43.30 55 ILE B CA 1
ATOM 2290 C C . ILE B 1 63 ? 17.906 -10.104 94.251 1.00 58.36 55 ILE B C 1
ATOM 2291 O O . ILE B 1 63 ? 17.777 -9.267 93.367 1.00 59.91 55 ILE B O 1
ATOM 2296 N N . PHE B 1 64 ? 17.889 -11.415 94.026 1.00 68.05 56 PHE B N 1
ATOM 2297 C CA . PHE B 1 64 ? 17.773 -11.970 92.685 1.00 70.67 56 PHE B CA 1
ATOM 2298 C C . PHE B 1 64 ? 16.757 -13.090 92.520 1.00 80.27 56 PHE B C 1
ATOM 2299 O O . PHE B 1 64 ? 16.755 -14.068 93.274 1.00 73.26 56 PHE B O 1
ATOM 2307 N N . ARG B 1 65 ? 15.995 -13.000 91.434 1.00 89.03 57 ARG B N 1
ATOM 2308 C CA . ARG B 1 65 ? 14.960 -13.977 91.101 1.00 90.77 57 ARG B CA 1
ATOM 2309 C C . ARG B 1 65 ? 15.101 -14.492 89.667 1.00 99.49 57 ARG B C 1
ATOM 2310 O O . ARG B 1 65 ? 15.519 -13.755 88.784 1.00 96.44 57 ARG B O 1
ATOM 2318 N N . GLY B 1 66 ? 14.736 -15.751 89.436 1.00 103.26 58 GLY B N 1
ATOM 2319 C CA . GLY B 1 66 ? 14.748 -16.380 88.123 1.00 102.96 58 GLY B CA 1
ATOM 2320 C C . GLY B 1 66 ? 13.784 -15.730 87.160 1.00 104.95 58 GLY B C 1
ATOM 2321 O O . GLY B 1 66 ? 13.866 -15.922 85.946 1.00 100.14 58 GLY B O 1
ATOM 2322 N N . HIS B 1 67 ? 12.871 -14.950 87.729 1.00 105.73 59 HIS B N 1
ATOM 2323 C CA . HIS B 1 67 ? 11.893 -14.193 86.961 1.00 107.41 59 HIS B CA 1
ATOM 2324 C C . HIS B 1 67 ? 12.635 -13.381 85.903 1.00 106.77 59 HIS B C 1
ATOM 2325 O O . HIS B 1 67 ? 12.144 -13.179 84.795 1.00 106.65 59 HIS B O 1
ATOM 2332 N N . LEU B 1 68 ? 13.857 -12.972 86.230 1.00 98.51 60 LEU B N 1
ATOM 2333 C CA . LEU B 1 68 ? 14.681 -12.199 85.310 1.00 94.43 60 LEU B CA 1
ATOM 2334 C C . LEU B 1 68 ? 15.438 -13.085 84.348 1.00 99.59 60 LEU B C 1
ATOM 2335 O O . LEU B 1 68 ? 15.332 -12.923 83.143 1.00 99.29 60 LEU B O 1
ATOM 2340 N N . ALA B 1 69 ? 16.209 -14.019 84.899 1.00 97.97 61 ALA B N 1
ATOM 2341 C CA . ALA B 1 69 ? 17.004 -14.971 84.111 1.00 97.31 61 ALA B CA 1
ATOM 2342 C C . ALA B 1 69 ? 16.217 -15.463 82.900 1.00 94.41 61 ALA B C 1
ATOM 2343 O O . ALA B 1 69 ? 16.752 -15.579 81.793 1.00 87.60 61 ALA B O 1
ATOM 2345 N N . GLU B 1 70 ? 14.942 -15.767 83.124 1.00 91.50 62 GLU B N 1
ATOM 2346 C CA . GLU B 1 70 ? 14.066 -16.215 82.052 1.00 90.53 62 GLU B CA 1
ATOM 2347 C C . GLU B 1 70 ? 13.922 -15.070 81.063 1.00 90.55 62 GLU B C 1
ATOM 2348 O O . GLU B 1 70 ? 13.990 -15.270 79.850 1.00 94.38 62 GLU B O 1
ATOM 2354 N N . GLU B 1 71 ? 13.753 -13.863 81.590 1.00 74.41 63 GLU B N 1
ATOM 2355 C CA . GLU B 1 71 ? 13.529 -12.712 80.733 1.00 70.38 63 GLU B CA 1
ATOM 2356 C C . GLU B 1 71 ? 14.643 -12.509 79.717 1.00 67.80 63 GLU B C 1
ATOM 2357 O O . GLU B 1 71 ? 14.393 -12.065 78.601 1.00 73.80 63 GLU B O 1
ATOM 2363 N N . TRP B 1 72 ? 15.878 -12.797 80.112 1.00 52.78 64 TRP B N 1
ATOM 2364 C CA . TRP B 1 72 ? 17.031 -12.594 79.246 1.00 48.03 64 TRP B CA 1
ATOM 2365 C C . TRP B 1 72 ? 17.695 -13.912 78.897 1.00 66.24 64 TRP B C 1
ATOM 2366 O O . TRP B 1 72 ? 18.838 -13.943 78.425 1.00 66.89 64 TRP B O 1
ATOM 2377 N N . GLY B 1 73 ? 16.976 -15.000 79.152 1.00 66.48 65 GLY B N 1
ATOM 2378 C CA . GLY B 1 73 ? 17.444 -16.333 78.829 1.00 65.42 65 GLY B CA 1
ATOM 2379 C C . GLY B 1 73 ? 18.860 -16.617 79.278 1.00 72.96 65 GLY B C 1
ATOM 2380 O O . GLY B 1 73 ? 19.667 -17.140 78.517 1.00 73.87 65 GLY B O 1
ATOM 2381 N N . ILE B 1 74 ? 19.145 -16.334 80.544 1.00 73.05 66 ILE B N 1
ATOM 2382 C CA . ILE B 1 74 ? 20.447 -16.658 81.109 1.00 72.13 66 ILE B CA 1
ATOM 2383 C C . ILE B 1 74 ? 20.448 -18.135 81.466 1.00 69.19 66 ILE B C 1
ATOM 2384 O O . ILE B 1 74 ? 19.483 -18.639 82.049 1.00 68.84 66 ILE B O 1
ATOM 2389 N N . ASP B 1 75 ? 21.559 -18.813 81.194 1.00 64.56 67 ASP B N 1
ATOM 2390 C CA . ASP B 1 75 ? 21.661 -20.223 81.565 1.00 65.82 67 ASP B CA 1
ATOM 2391 C C . ASP B 1 75 ? 21.357 -20.490 83.038 1.00 66.49 67 ASP B C 1
ATOM 2392 O O . ASP B 1 75 ? 21.928 -19.852 83.921 1.00 70.81 67 ASP B O 1
ATOM 2397 N N . ARG B 1 76 ? 20.502 -21.479 83.285 1.00 57.34 68 ARG B N 1
ATOM 2398 C CA . ARG B 1 76 ? 20.117 -21.896 84.634 1.00 55.11 68 ARG B CA 1
ATOM 2399 C C . ARG B 1 76 ? 21.285 -22.002 85.598 1.00 58.71 68 ARG B C 1
ATOM 2400 O O . ARG B 1 76 ? 21.185 -21.609 86.754 1.00 60.41 68 ARG B O 1
ATOM 2408 N N . VAL B 1 77 ? 22.406 -22.515 85.114 1.00 53.24 69 VAL B N 1
ATOM 2409 C CA . VAL B 1 77 ? 23.598 -22.622 85.938 1.00 51.33 69 VAL B CA 1
ATOM 2410 C C . VAL B 1 77 ? 24.176 -21.239 86.235 1.00 59.16 69 VAL B C 1
ATOM 2411 O O . VAL B 1 77 ? 24.795 -21.030 87.280 1.00 62.56 69 VAL B O 1
ATOM 2415 N N . GLU B 1 78 ? 23.989 -20.306 85.302 1.00 51.17 70 GLU B N 1
ATOM 2416 C CA . GLU B 1 78 ? 24.484 -18.943 85.457 1.00 47.71 70 GLU B CA 1
ATOM 2417 C C . GLU B 1 78 ? 23.599 -18.149 86.393 1.00 48.60 70 GLU B C 1
ATOM 2418 O O . GLU B 1 78 ? 24.082 -17.334 87.186 1.00 56.22 70 GLU B O 1
ATOM 2424 N N . ALA B 1 79 ? 22.295 -18.364 86.283 1.00 36.44 71 ALA B N 1
ATOM 2425 C CA . ALA B 1 79 ? 21.370 -17.677 87.168 1.00 37.43 71 ALA B CA 1
ATOM 2426 C C . ALA B 1 79 ? 21.623 -18.132 88.609 1.00 44.69 71 ALA B C 1
ATOM 2427 O O . ALA B 1 79 ? 21.606 -17.330 89.545 1.00 42.83 71 ALA B O 1
ATOM 2429 N N . ASP B 1 80 ? 21.900 -19.421 88.783 1.00 38.53 72 ASP B N 1
ATOM 2430 C CA . ASP B 1 80 ? 22.133 -19.956 90.119 1.00 34.24 72 ASP B CA 1
ATOM 2431 C C . ASP B 1 80 ? 23.344 -19.350 90.800 1.00 41.01 72 ASP B C 1
ATOM 2432 O O . ASP B 1 80 ? 23.305 -19.102 92.003 1.00 45.17 72 ASP B O 1
ATOM 2437 N N . ASN B 1 81 ? 24.394 -19.050 90.035 1.00 41.66 73 ASN B N 1
ATOM 2438 C CA . ASN B 1 81 ? 25.607 -18.424 90.604 1.00 40.22 73 ASN B CA 1
ATOM 2439 C C . ASN B 1 81 ? 25.315 -16.997 91.045 1.00 41.32 73 ASN B C 1
ATOM 2440 O O . ASN B 1 81 ? 25.797 -16.539 92.080 1.00 41.55 73 ASN B O 1
ATOM 2445 N N . ILE B 1 82 ? 24.508 -16.300 90.252 1.00 36.72 74 ILE B N 1
ATOM 2446 C CA . ILE B 1 82 ? 24.125 -14.948 90.594 1.00 38.04 74 ILE B CA 1
ATOM 2447 C C . ILE B 1 82 ? 23.333 -14.966 91.888 1.00 46.08 74 ILE B C 1
ATOM 2448 O O . ILE B 1 82 ? 23.643 -14.230 92.818 1.00 49.83 74 ILE B O 1
ATOM 2453 N N . GLY B 1 83 ? 22.310 -15.815 91.948 1.00 43.18 75 GLY B N 1
ATOM 2454 C CA . GLY B 1 83 ? 21.487 -15.962 93.135 1.0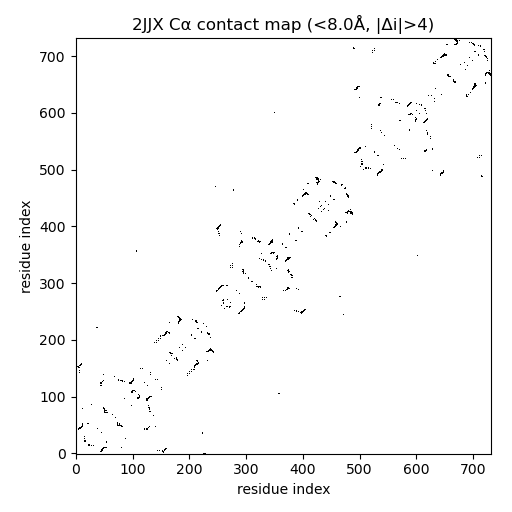0 36.53 75 GLY B CA 1
ATOM 2455 C C . GLY B 1 83 ? 22.302 -16.376 94.339 1.00 36.80 75 GLY B C 1
ATOM 2456 O O . GLY B 1 83 ? 21.962 -16.043 95.455 1.00 40.15 75 GLY B O 1
ATOM 2457 N N . THR B 1 84 ? 23.398 -17.086 94.115 1.00 36.22 76 THR B N 1
ATOM 2458 C CA . THR B 1 84 ? 24.254 -17.547 95.206 1.00 39.77 76 THR B CA 1
ATOM 2459 C C . THR B 1 84 ? 25.021 -16.409 95.898 1.00 46.03 76 THR B C 1
ATOM 2460 O O . THR B 1 84 ? 25.305 -16.459 97.099 1.00 44.23 76 THR B O 1
ATOM 2464 N N . LEU B 1 85 ? 25.450 -15.432 95.106 1.00 40.95 77 LEU B N 1
ATOM 2465 C CA . LEU B 1 85 ? 26.181 -14.286 95.635 1.00 36.06 77 LEU B CA 1
ATOM 2466 C C . LEU B 1 85 ? 25.218 -13.528 96.559 1.00 42.30 77 LEU B C 1
ATOM 2467 O O . LEU B 1 85 ? 25.630 -12.986 97.591 1.00 43.00 77 LEU B O 1
ATOM 2472 N N . GLY B 1 86 ? 23.927 -13.556 96.228 1.00 34.37 78 GLY B N 1
ATOM 2473 C CA . GLY B 1 86 ? 22.905 -12.902 97.030 1.00 34.10 78 GLY B CA 1
ATOM 2474 C C . GLY B 1 86 ? 22.904 -13.437 98.449 1.00 39.27 78 GLY B C 1
ATOM 2475 O O . GLY B 1 86 ? 22.807 -12.684 99.407 1.00 42.52 78 GLY B O 1
ATOM 2476 N N . THR B 1 87 ? 23.024 -14.756 98.571 1.00 30.45 79 THR B N 1
ATOM 2477 C CA . THR B 1 87 ? 23.007 -15.452 99.854 1.00 28.36 79 THR B CA 1
ATOM 2478 C C . THR B 1 87 ? 24.144 -14.970 100.730 1.00 37.07 79 THR B C 1
ATOM 2479 O O . THR B 1 87 ? 23.980 -14.843 101.949 1.00 39.60 79 THR B O 1
ATOM 2483 N N . ILE B 1 88 ? 25.288 -14.696 100.097 1.00 32.21 80 ILE B N 1
ATOM 2484 C CA . ILE B 1 88 ? 26.487 -14.183 100.773 1.00 28.64 80 ILE B CA 1
ATOM 2485 C C . ILE B 1 88 ? 26.320 -12.712 101.163 1.00 33.88 80 ILE B C 1
ATOM 2486 O O . ILE B 1 88 ? 26.821 -12.271 102.204 1.00 37.25 80 ILE B O 1
ATOM 2491 N N . ILE B 1 89 ? 25.572 -11.960 100.362 1.00 29.20 81 ILE B N 1
ATOM 2492 C CA . ILE B 1 89 ? 25.310 -10.570 100.727 1.00 30.44 81 ILE B CA 1
ATOM 2493 C C . ILE B 1 89 ? 24.424 -10.596 101.970 1.00 38.78 81 ILE B C 1
ATOM 2494 O O . ILE B 1 89 ? 24.718 -9.923 102.959 1.00 40.92 81 ILE B O 1
ATOM 2499 N N . ASN B 1 90 ? 23.370 -11.416 101.927 1.00 36.40 82 ASN B N 1
ATOM 2500 C CA . ASN B 1 90 ? 22.432 -11.550 103.046 1.00 32.32 82 ASN B CA 1
ATOM 2501 C C . ASN B 1 90 ? 23.127 -12.056 104.322 1.00 37.16 82 ASN B C 1
ATOM 2502 O O . ASN B 1 90 ? 22.983 -11.461 105.387 1.00 35.74 82 ASN B O 1
ATOM 2507 N N . SER B 1 91 ? 23.977 -13.073 104.182 1.00 33.60 83 SER B N 1
ATOM 2508 C CA . SER B 1 91 ? 24.807 -13.543 105.291 1.00 32.79 83 SER B CA 1
ATOM 2509 C C . SER B 1 91 ? 25.655 -12.428 105.931 1.00 40.61 83 SER B C 1
ATOM 2510 O O . SER B 1 91 ? 25.802 -12.361 107.152 1.00 43.72 83 SER B O 1
ATOM 2513 N N . LEU B 1 92 ? 26.288 -11.601 105.106 1.00 37.21 84 LEU B N 1
ATOM 2514 C CA . LEU B 1 92 ? 27.111 -10.511 105.619 1.00 33.82 84 LEU B CA 1
ATOM 2515 C C . LEU B 1 92 ? 26.256 -9.465 106.343 1.00 47.82 84 LEU B C 1
ATOM 2516 O O . LEU B 1 92 ? 26.597 -9.049 107.457 1.00 53.12 84 LEU B O 1
ATOM 2521 N N . MET B 1 93 ? 25.127 -9.080 105.745 1.00 40.01 85 MET B N 1
ATOM 2522 C CA . MET B 1 93 ? 24.190 -8.188 106.420 1.00 40.31 85 MET B CA 1
ATOM 2523 C C . MET B 1 93 ? 23.854 -8.806 107.782 1.00 48.93 85 MET B C 1
ATOM 2524 O O . MET B 1 93 ? 24.431 -8.426 108.790 1.00 52.56 85 MET B O 1
ATOM 2529 N N . LEU B 1 94 ? 22.970 -9.798 107.785 1.00 45.30 86 LEU B N 1
ATOM 2530 C CA . LEU B 1 94 ? 22.608 -10.574 108.974 1.00 43.17 86 LEU B CA 1
ATOM 2531 C C . LEU B 1 94 ? 23.666 -10.540 110.078 1.00 47.62 86 LEU B C 1
ATOM 2532 O O . LEU B 1 94 ? 23.372 -10.244 111.237 1.00 52.50 86 LEU B O 1
ATOM 2537 N N . ARG B 1 95 ? 24.897 -10.872 109.714 1.00 34.43 87 ARG B N 1
ATOM 2538 C CA . ARG B 1 95 ? 25.982 -10.900 110.674 1.00 34.05 87 ARG B CA 1
ATOM 2539 C C . ARG B 1 95 ? 26.115 -9.527 111.310 1.00 49.36 87 ARG B C 1
ATOM 2540 O O . ARG B 1 95 ? 26.348 -9.404 112.506 1.00 47.83 87 ARG B O 1
ATOM 2548 N N . GLY B 1 96 ? 26.032 -8.488 110.484 1.00 51.53 88 GLY B N 1
ATOM 2549 C CA . GLY B 1 96 ? 26.180 -7.123 110.944 1.00 49.85 88 GLY B CA 1
ATOM 2550 C C . GLY B 1 96 ? 25.152 -6.847 112.008 1.00 55.24 88 GLY B C 1
ATOM 2551 O O . GLY B 1 96 ? 25.461 -6.322 113.077 1.00 62.51 88 GLY B O 1
ATOM 2552 N N . VAL B 1 97 ? 23.917 -7.211 111.694 1.00 44.14 89 VAL B N 1
ATOM 2553 C CA . VAL B 1 97 ? 22.781 -6.954 112.565 1.00 41.70 89 VAL B CA 1
ATOM 2554 C C . VAL B 1 97 ? 22.917 -7.719 113.863 1.00 46.11 89 VAL B C 1
ATOM 2555 O O . VAL B 1 97 ? 22.500 -7.257 114.925 1.00 46.03 89 VAL B O 1
ATOM 2559 N N . LEU B 1 98 ? 23.352 -8.966 113.737 1.00 39.49 90 LEU B N 1
ATOM 2560 C CA . LEU B 1 98 ? 23.459 -9.848 114.891 1.00 35.66 90 LEU B CA 1
ATOM 2561 C C . LEU B 1 98 ? 24.535 -9.349 115.840 1.00 44.06 90 LEU B C 1
ATOM 2562 O O . LEU B 1 98 ? 24.369 -9.440 117.053 1.00 45.50 90 LEU B O 1
ATOM 2567 N N . THR B 1 99 ? 25.624 -8.820 115.282 1.00 52.05 91 THR B N 1
ATOM 2568 C CA . THR B 1 99 ? 26.768 -8.340 116.052 1.00 54.40 91 THR B CA 1
ATOM 2569 C C . THR B 1 99 ? 26.351 -7.132 116.872 1.00 59.20 91 THR B C 1
ATOM 2570 O O . THR B 1 99 ? 26.678 -7.000 118.045 1.00 66.36 91 THR B O 1
ATOM 2574 N N . SER B 1 100 ? 25.535 -6.297 116.259 1.00 47.09 92 SER B N 1
ATOM 2575 C CA . SER B 1 100 ? 25.044 -5.119 116.927 1.00 46.34 92 SER B CA 1
ATOM 2576 C C . SER B 1 100 ? 24.314 -5.464 118.214 1.00 61.96 92 SER B C 1
ATOM 2577 O O . SER B 1 100 ? 24.434 -4.732 119.197 1.00 71.36 92 SER B O 1
ATOM 2580 N N . LYS B 1 101 ? 23.583 -6.580 118.221 1.00 51.74 93 LYS B N 1
ATOM 2581 C CA . LYS B 1 101 ? 22.763 -6.946 119.376 1.00 44.65 93 LYS B CA 1
ATOM 2582 C C . LYS B 1 101 ? 23.289 -8.010 120.307 1.00 45.74 93 LYS B C 1
ATOM 2583 O O . LYS B 1 101 ? 22.702 -8.252 121.361 1.00 44.67 93 LYS B O 1
ATOM 2589 N N . THR B 1 102 ? 24.366 -8.671 119.907 1.00 48.86 94 THR B N 1
ATOM 2590 C CA . THR B 1 102 ? 24.913 -9.760 120.708 1.00 51.56 94 THR B CA 1
ATOM 2591 C C . THR B 1 102 ? 26.342 -9.457 121.111 1.00 58.08 94 THR B C 1
ATOM 2592 O O . THR B 1 102 ? 26.942 -8.499 120.631 1.00 62.20 94 THR B O 1
ATOM 2596 N N . ASN B 1 103 ? 26.898 -10.312 121.957 1.00 50.62 95 ASN B N 1
ATOM 2597 C CA . ASN B 1 103 ? 28.276 -10.168 122.382 1.00 53.35 95 ASN B CA 1
ATOM 2598 C C . ASN B 1 103 ? 28.946 -11.434 121.896 1.00 61.60 95 ASN B C 1
ATOM 2599 O O . ASN B 1 103 ? 30.175 -11.571 121.898 1.00 61.55 95 ASN B O 1
ATOM 2604 N N . LYS B 1 104 ? 28.093 -12.371 121.499 1.00 58.43 96 LYS B N 1
ATOM 2605 C CA . LYS B 1 104 ? 28.526 -13.668 121.011 1.00 54.34 96 LYS B CA 1
ATOM 2606 C C . LYS B 1 104 ? 29.257 -13.452 119.708 1.00 54.76 96 LYS B C 1
ATOM 2607 O O . LYS B 1 104 ? 29.040 -12.453 119.018 1.00 51.44 96 LYS B O 1
ATOM 2613 N N . GLU B 1 105 ? 30.098 -14.416 119.363 1.00 49.88 97 GLU B N 1
ATOM 2614 C CA . GLU B 1 105 ? 30.834 -14.355 118.113 1.00 47.94 97 GLU B CA 1
ATOM 2615 C C . GLU B 1 105 ? 29.957 -14.911 117.004 1.00 48.58 97 GLU B C 1
ATOM 2616 O O . GLU B 1 105 ? 29.366 -15.979 117.146 1.00 51.73 97 GLU B O 1
ATOM 2622 N N . VAL B 1 106 ? 29.865 -14.174 115.904 1.00 36.12 98 VAL B N 1
ATOM 2623 C CA . VAL B 1 106 ? 29.114 -14.640 114.747 1.00 32.27 98 VAL B CA 1
ATOM 2624 C C . VAL B 1 106 ? 30.002 -14.786 113.511 1.00 37.23 98 VAL B C 1
ATOM 2625 O O . VAL B 1 106 ? 30.701 -13.861 113.126 1.00 37.25 98 VAL B O 1
ATOM 2629 N N . ARG B 1 107 ? 30.073 -15.993 112.963 1.00 35.81 99 ARG B N 1
ATOM 2630 C CA . ARG B 1 107 ? 30.957 -16.257 111.834 1.00 36.45 99 ARG B CA 1
ATOM 2631 C C . ARG B 1 107 ? 30.249 -16.584 110.523 1.00 40.29 99 ARG B C 1
ATOM 2632 O O . ARG B 1 107 ? 29.400 -17.466 110.472 1.00 44.00 99 ARG B O 1
ATOM 2640 N N . VAL B 1 108 ? 30.647 -15.900 109.453 1.00 36.03 100 VAL B N 1
ATOM 2641 C CA . VAL B 1 108 ? 30.128 -16.166 108.109 1.00 30.48 100 VAL B CA 1
ATOM 2642 C C . VAL B 1 108 ? 31.126 -17.035 107.359 1.00 37.78 100 VAL B C 1
ATOM 2643 O O . VAL B 1 108 ? 32.274 -16.627 107.181 1.00 37.28 100 VAL B O 1
ATOM 2647 N N . MET B 1 109 ? 30.681 -18.213 106.921 1.00 32.35 101 MET B N 1
ATOM 2648 C CA . MET B 1 109 ? 31.526 -19.128 106.162 1.00 30.48 101 MET B CA 1
ATOM 2649 C C . MET B 1 109 ? 30.877 -19.336 104.810 1.00 37.32 101 MET B C 1
ATOM 2650 O O . MET B 1 109 ? 29.687 -19.596 104.738 1.00 48.45 101 MET B O 1
ATOM 2655 N N . THR B 1 110 ? 31.674 -19.207 103.754 1.00 40.07 102 THR B N 1
ATOM 2656 C CA . THR B 1 110 ? 31.251 -19.337 102.354 1.00 38.67 102 THR B CA 1
ATOM 2657 C C . THR B 1 110 ? 31.742 -20.620 101.670 1.00 45.11 102 THR B C 1
ATOM 2658 O O . THR B 1 110 ? 32.848 -21.082 101.875 1.00 39.62 102 THR B O 1
ATOM 2662 N N . SER B 1 111 ? 30.926 -21.150 100.776 1.00 51.18 103 SER B N 1
ATOM 2663 C CA . SER B 1 111 ? 31.279 -22.351 100.034 1.00 54.19 103 SER B CA 1
ATOM 2664 C C . SER B 1 111 ? 32.086 -21.960 98.804 1.00 67.20 103 SER B C 1
ATOM 2665 O O . SER B 1 111 ? 32.635 -22.805 98.090 1.00 72.37 103 SER B O 1
ATOM 2668 N N . ILE B 1 112 ? 32.168 -20.652 98.593 1.00 68.58 104 ILE B N 1
ATOM 2669 C CA . ILE B 1 112 ? 33.014 -20.075 97.558 1.00 70.44 104 ILE B CA 1
ATOM 2670 C C . ILE B 1 112 ? 33.964 -19.123 98.263 1.00 76.01 104 ILE B C 1
ATOM 2671 O O . ILE B 1 112 ? 33.618 -17.959 98.469 1.00 74.98 104 ILE B O 1
ATOM 2676 N N . PRO B 1 113 ? 35.079 -19.654 98.801 1.00 76.76 105 PRO B N 1
ATOM 2677 C CA . PRO B 1 113 ? 36.002 -18.841 99.604 1.00 78.35 105 PRO B CA 1
ATOM 2678 C C . PRO B 1 113 ? 36.277 -17.502 98.953 1.00 84.04 105 PRO B C 1
ATOM 2679 O O . PRO B 1 113 ? 36.747 -17.421 97.807 1.00 84.84 105 PRO B O 1
ATOM 2683 N N . PHE B 1 114 ? 35.786 -16.467 99.628 1.00 83.37 106 PHE B N 1
ATOM 2684 C CA . PHE B 1 114 ? 35.894 -15.100 99.123 1.00 88.63 106 PHE B CA 1
ATOM 2685 C C . PHE B 1 114 ? 37.023 -14.467 99.918 1.00 102.94 106 PHE B C 1
ATOM 2686 O O . PHE B 1 114 ? 37.685 -13.543 99.454 1.00 108.86 106 PHE B O 1
ATOM 2694 N N . ASN B 1 115 ? 37.275 -15.008 101.106 1.00 96.38 107 ASN B N 1
ATOM 2695 C CA . ASN B 1 115 ? 38.351 -14.523 101.970 1.00 90.65 107 ASN B CA 1
ATOM 2696 C C . ASN B 1 115 ? 38.349 -13.014 102.127 1.00 97.04 107 ASN B C 1
ATOM 2697 O O . ASN B 1 115 ? 37.999 -12.271 101.213 1.00 99.46 107 ASN B O 1
ATOM 2702 N N . ALA B 1 116 ? 38.762 -12.565 103.303 1.00 99.94 108 ALA B N 1
ATOM 2703 C CA . ALA B 1 116 ? 38.782 -11.144 103.592 1.00 100.66 108 ALA B CA 1
ATOM 2704 C C . ALA B 1 116 ? 37.422 -10.518 103.258 1.00 104.30 108 ALA B C 1
ATOM 2705 O O . ALA B 1 116 ? 37.305 -9.329 102.964 1.00 104.98 108 ALA B O 1
ATOM 2707 N N . VAL B 1 117 ? 36.398 -11.363 103.290 1.00 96.43 109 VAL B N 1
ATOM 2708 C CA . VAL B 1 117 ? 35.013 -10.958 103.100 1.00 93.12 109 VAL B CA 1
ATOM 2709 C C . VAL B 1 117 ? 34.254 -11.886 104.041 1.00 91.19 109 VAL B C 1
ATOM 2710 O O . VAL B 1 117 ? 33.457 -11.437 104.863 1.00 93.23 109 VAL B O 1
ATOM 2714 N N . ALA B 1 118 ? 34.630 -13.164 104.004 1.00 75.33 110 ALA B N 1
ATOM 2715 C CA . ALA B 1 118 ? 34.098 -14.195 104.894 1.00 68.05 110 ALA B CA 1
ATOM 2716 C C . ALA B 1 118 ? 35.152 -15.302 104.984 1.00 62.73 110 ALA B C 1
ATOM 2717 O O . ALA B 1 118 ? 36.075 -15.345 104.182 1.00 65.11 110 ALA B O 1
ATOM 2719 N N . GLU B 1 119 ? 35.011 -16.221 105.931 1.00 48.83 111 GLU B N 1
ATOM 2720 C CA . GLU B 1 119 ? 35.934 -17.353 105.990 1.00 45.64 111 GLU B CA 1
ATOM 2721 C C . GLU B 1 119 ? 35.562 -18.437 104.993 1.00 55.16 111 GLU B C 1
ATOM 2722 O O . GLU B 1 119 ? 34.392 -18.810 104.861 1.00 51.62 111 GLU B O 1
ATOM 2728 N N . PRO B 1 120 ? 36.575 -19.002 104.314 1.00 57.76 112 PRO B N 1
ATOM 2729 C CA . PRO B 1 120 ? 36.204 -20.112 103.438 1.00 54.57 112 PRO B CA 1
ATOM 2730 C C . PRO B 1 120 ? 35.598 -21.208 104.312 1.00 50.42 112 PRO B C 1
ATOM 2731 O O . PRO B 1 120 ? 36.087 -21.526 105.384 1.00 52.66 112 PRO B O 1
ATOM 2735 N N . TYR B 1 121 ? 34.500 -21.782 103.868 1.00 45.12 113 TYR B N 1
ATOM 2736 C CA . TYR B 1 121 ? 33.893 -22.845 104.644 1.00 43.10 113 TYR B CA 1
ATOM 2737 C C . TYR B 1 121 ? 34.791 -24.060 104.832 1.00 52.73 113 TYR B C 1
ATOM 2738 O O . TYR B 1 121 ? 35.238 -24.668 103.857 1.00 52.14 113 TYR B O 1
ATOM 2747 N N . ILE B 1 122 ? 34.948 -24.469 106.089 1.00 47.54 114 ILE B N 1
ATOM 2748 C CA . ILE B 1 122 ? 35.645 -25.699 106.447 1.00 42.91 114 ILE B CA 1
ATOM 2749 C C . ILE B 1 122 ? 34.875 -26.381 107.552 1.00 50.74 114 ILE B C 1
ATOM 2750 O O . ILE B 1 122 ? 34.624 -25.823 108.627 1.00 55.30 114 ILE B O 1
ATOM 2755 N N . ARG B 1 123 ? 34.438 -27.586 107.233 1.00 48.48 115 ARG B N 1
ATOM 2756 C CA . ARG B 1 123 ? 33.554 -28.357 108.082 1.00 45.69 115 ARG B CA 1
ATOM 2757 C C . ARG B 1 123 ? 33.940 -28.357 109.540 1.00 52.89 115 ARG B C 1
ATOM 2758 O O . ARG B 1 123 ? 33.283 -27.704 110.349 1.00 57.44 115 ARG B O 1
ATOM 2766 N N . LEU B 1 124 ? 35.031 -29.051 109.859 1.00 52.57 116 LEU B N 1
ATOM 2767 C CA . LEU B 1 124 ? 35.498 -29.172 111.242 1.00 53.62 116 LEU B CA 1
ATOM 2768 C C . LEU B 1 124 ? 35.801 -27.857 111.953 1.00 56.18 116 LEU B C 1
ATOM 2769 O O . LEU B 1 124 ? 35.743 -27.789 113.184 1.00 57.77 116 LEU B O 1
ATOM 2774 N N . ARG B 1 125 ? 36.054 -26.806 111.176 1.00 43.42 117 ARG B N 1
ATOM 2775 C CA . ARG B 1 125 ? 36.178 -25.467 111.724 1.00 39.30 117 ARG B CA 1
ATOM 2776 C C . ARG B 1 125 ? 34.777 -24.991 112.100 1.00 47.70 117 ARG B C 1
ATOM 2777 O O . ARG B 1 125 ? 34.579 -24.298 113.115 1.00 50.89 117 ARG B O 1
ATOM 2785 N N . ALA B 1 126 ? 33.809 -25.323 111.247 1.00 45.68 118 ALA B N 1
ATOM 2786 C CA . ALA B 1 126 ? 32.433 -24.897 111.465 1.00 41.99 118 ALA B CA 1
ATOM 2787 C C . ALA B 1 126 ? 31.921 -25.568 112.713 1.00 46.18 118 ALA B C 1
ATOM 2788 O O . ALA B 1 126 ? 31.388 -24.905 113.586 1.00 50.87 118 ALA B O 1
ATOM 2790 N N . VAL B 1 127 ? 32.173 -26.869 112.816 1.00 41.73 119 VAL B N 1
ATOM 2791 C CA . VAL B 1 127 ? 31.732 -27.643 113.959 1.00 42.95 119 VAL B CA 1
ATOM 2792 C C . VAL B 1 127 ? 32.321 -27.045 115.221 1.00 54.54 119 VAL B C 1
ATOM 2793 O O . VAL B 1 127 ? 31.625 -26.820 116.205 1.00 56.62 119 VAL B O 1
ATOM 2797 N N . HIS B 1 128 ? 33.635 -26.855 115.161 1.00 56.86 120 HIS B N 1
ATOM 2798 C CA . HIS B 1 128 ? 34.460 -26.269 116.198 1.00 57.51 120 HIS B CA 1
ATOM 2799 C C . HIS B 1 128 ? 33.906 -24.959 116.737 1.00 50.78 120 HIS B C 1
ATOM 2800 O O . HIS B 1 128 ? 33.798 -24.770 117.941 1.00 56.68 120 HIS B O 1
ATOM 2807 N N . HIS B 1 129 ? 33.616 -24.023 115.845 1.00 37.18 121 HIS B N 1
ATOM 2808 C CA . HIS B 1 129 ? 33.006 -22.754 116.224 1.00 37.81 121 HIS B CA 1
ATOM 2809 C C . HIS B 1 129 ? 31.756 -22.990 117.061 1.00 44.05 121 HIS B C 1
ATOM 2810 O O . HIS B 1 129 ? 31.634 -22.510 118.188 1.00 44.61 121 HIS B O 1
ATOM 2817 N N . LEU B 1 130 ? 30.820 -23.710 116.449 1.00 44.02 122 LEU B N 1
ATOM 2818 C CA . LEU B 1 130 ? 29.541 -24.078 117.039 1.00 42.53 122 LEU B CA 1
ATOM 2819 C C . LEU B 1 130 ? 29.763 -24.648 118.430 1.00 44.83 122 LEU B C 1
ATOM 2820 O O . LEU B 1 130 ? 29.069 -24.289 119.377 1.00 43.83 122 LEU B O 1
ATOM 2825 N N . ASP B 1 131 ? 30.781 -25.493 118.544 1.00 40.62 123 ASP B N 1
ATOM 2826 C CA . ASP B 1 131 ? 31.201 -26.067 119.824 1.00 41.89 123 ASP B CA 1
ATOM 2827 C C . ASP B 1 131 ? 31.699 -24.990 120.794 1.00 47.47 123 ASP B C 1
ATOM 2828 O O . ASP B 1 131 ? 31.518 -25.108 122.006 1.00 48.73 123 ASP B O 1
ATOM 2833 N N . ASN B 1 132 ? 32.301 -23.931 120.253 1.00 43.90 124 ASN B N 1
ATOM 2834 C CA . ASN B 1 132 ? 32.816 -22.825 121.065 1.00 44.18 124 ASN B CA 1
ATOM 2835 C C . ASN B 1 132 ? 31.724 -21.772 121.283 1.00 47.18 124 ASN B C 1
ATOM 2836 O O . ASN B 1 132 ? 31.993 -20.650 121.723 1.00 45.94 124 ASN B O 1
ATOM 2841 N N . GLY B 1 133 ? 30.495 -22.149 120.949 1.00 44.64 125 GLY B N 1
ATOM 2842 C CA . GLY B 1 133 ? 29.325 -21.316 121.142 1.00 43.51 125 GLY B CA 1
ATOM 2843 C C . GLY B 1 133 ? 29.243 -20.104 120.243 1.00 51.24 125 GLY B C 1
ATOM 2844 O O . GLY B 1 133 ? 28.650 -19.104 120.639 1.00 54.64 125 GLY B O 1
ATOM 2845 N N . TYR B 1 134 ? 29.784 -20.195 119.026 1.00 49.38 126 TYR B N 1
ATOM 2846 C CA . TYR B 1 134 ? 29.645 -19.102 118.059 1.00 48.10 126 TYR B CA 1
ATOM 2847 C C . TYR B 1 134 ? 28.345 -19.287 117.270 1.00 49.85 126 TYR B C 1
ATOM 2848 O O . TYR B 1 134 ? 27.800 -20.378 117.195 1.00 51.16 126 TYR B O 1
ATOM 2857 N N . ILE B 1 135 ? 27.862 -18.218 116.653 1.00 43.83 127 ILE B N 1
ATOM 2858 C CA . ILE B 1 135 ? 26.715 -18.298 115.756 1.00 40.27 127 ILE B CA 1
ATOM 2859 C C . ILE B 1 135 ? 27.338 -18.324 114.380 1.00 39.77 127 ILE B C 1
ATOM 2860 O O . ILE B 1 135 ? 28.079 -17.412 114.027 1.00 34.27 127 ILE B O 1
ATOM 2865 N N . VAL B 1 136 ? 27.090 -19.382 113.621 1.00 36.24 128 VAL B N 1
ATOM 2866 C CA . VAL B 1 136 ? 27.667 -19.446 112.286 1.00 33.29 128 VAL B CA 1
ATOM 2867 C C . VAL B 1 136 ? 26.634 -19.317 111.187 1.00 35.20 128 VAL B C 1
ATOM 2868 O O . VAL B 1 136 ? 25.524 -19.805 111.327 1.00 37.05 128 VAL B O 1
ATOM 2872 N N . ILE B 1 137 ? 26.979 -18.572 110.142 1.00 29.16 129 ILE B N 1
ATOM 2873 C CA . ILE B 1 137 ? 26.098 -18.316 109.002 1.00 23.03 129 ILE B CA 1
ATOM 2874 C C . ILE B 1 137 ? 26.783 -18.877 107.778 1.00 34.89 129 ILE B C 1
ATOM 2875 O O . ILE B 1 137 ? 27.981 -18.652 107.566 1.00 39.31 129 ILE B O 1
ATOM 2880 N N . PHE B 1 138 ? 26.023 -19.620 106.984 1.00 37.59 130 PHE B N 1
ATOM 2881 C CA . PHE B 1 138 ? 26.552 -20.210 105.765 1.00 35.51 130 PHE B CA 1
ATOM 2882 C C . PHE B 1 138 ? 25.950 -19.482 104.581 1.00 44.60 130 PHE B C 1
ATOM 2883 O O . PHE B 1 138 ? 24.721 -19.310 104.470 1.00 40.24 130 PHE B O 1
ATOM 2891 N N . GLY B 1 139 ? 26.849 -19.014 103.722 1.00 45.58 131 GLY B N 1
ATOM 2892 C CA . GLY B 1 139 ? 26.507 -18.314 102.499 1.00 45.92 131 GLY B CA 1
ATOM 2893 C C . GLY B 1 139 ? 27.059 -19.076 101.315 1.00 43.84 131 GLY B C 1
ATOM 2894 O O . GLY B 1 139 ? 28.008 -19.837 101.452 1.00 39.77 131 GLY B O 1
ATOM 2895 N N . GLY B 1 140 ? 26.440 -18.887 100.157 1.00 39.14 132 GLY B N 1
ATOM 2896 C CA . GLY B 1 140 ? 26.844 -19.547 98.934 1.00 40.75 132 GLY B CA 1
ATOM 2897 C C . GLY B 1 140 ? 26.309 -20.957 98.922 1.00 45.41 132 GLY B C 1
ATOM 2898 O O . GLY B 1 140 ? 26.787 -21.799 98.171 1.00 45.64 132 GLY B O 1
ATOM 2899 N N . GLY B 1 141 ? 25.301 -21.205 99.749 1.00 41.86 133 GLY B N 1
ATOM 2900 C CA . GLY B 1 141 ? 24.725 -22.529 99.887 1.00 41.37 133 GLY B CA 1
ATOM 2901 C C . GLY B 1 141 ? 25.726 -23.679 99.847 1.00 45.87 133 GLY B C 1
ATOM 2902 O O . GLY B 1 141 ? 26.551 -23.841 100.733 1.00 52.70 133 GLY B O 1
ATOM 2903 N N . ASN B 1 142 ? 25.653 -24.426 98.755 1.00 36.01 134 ASN B N 1
ATOM 2904 C CA . ASN B 1 142 ? 26.338 -25.681 98.444 1.00 35.98 134 ASN B CA 1
ATOM 2905 C C . ASN B 1 142 ? 27.476 -25.441 97.458 1.00 46.90 134 ASN B C 1
ATOM 2906 O O . ASN B 1 142 ? 28.316 -26.315 97.251 1.00 46.62 134 ASN B O 1
ATOM 2911 N N . GLY B 1 143 ? 27.319 -24.386 96.658 1.00 40.61 135 GLY B N 1
ATOM 2912 C CA . GLY B 1 143 ? 28.205 -24.101 95.551 1.00 39.75 135 GLY B CA 1
ATOM 2913 C C . GLY B 1 143 ? 27.715 -24.736 94.254 1.00 50.15 135 GLY B C 1
ATOM 2914 O O . GLY B 1 143 ? 28.168 -24.365 93.169 1.00 50.38 135 GLY B O 1
ATOM 2915 N N . GLN B 1 144 ? 26.775 -25.679 94.368 1.00 44.02 136 GLN B N 1
ATOM 2916 C CA . GLN B 1 144 ? 26.196 -26.396 93.229 1.00 35.67 136 GLN B CA 1
ATOM 2917 C C . GLN B 1 144 ? 24.915 -25.785 92.669 1.00 39.91 136 GLN B C 1
ATOM 2918 O O . GLN B 1 144 ? 24.185 -25.050 93.331 1.00 40.53 136 GLN B O 1
ATOM 2924 N N . PRO B 1 145 ? 24.570 -26.182 91.449 1.00 40.62 137 PRO B N 1
ATOM 2925 C CA . PRO B 1 145 ? 23.438 -25.680 90.671 1.00 40.40 137 PRO B CA 1
ATOM 2926 C C . PRO B 1 145 ? 22.237 -26.636 90.693 1.00 48.54 137 PRO B C 1
ATOM 2927 O O . PRO B 1 145 ? 22.307 -27.730 91.249 1.00 43.79 137 PRO B O 1
ATOM 2931 N N . PHE B 1 146 ? 21.131 -26.212 90.082 1.00 48.76 138 PHE B N 1
ATOM 2932 C CA . PHE B 1 146 ? 19.896 -27.007 90.026 1.00 42.05 138 PHE B CA 1
ATOM 2933 C C . PHE B 1 146 ? 19.320 -27.246 91.399 1.00 46.23 138 PHE B C 1
ATOM 2934 O O . PHE B 1 146 ? 18.426 -28.067 91.545 1.00 54.75 138 PHE B O 1
ATOM 2942 N N . VAL B 1 147 ? 19.831 -26.542 92.402 1.00 35.60 139 VAL B N 1
ATOM 2943 C CA . VAL B 1 147 ? 19.398 -26.776 93.768 1.00 32.01 139 VAL B CA 1
ATOM 2944 C C . VAL B 1 147 ? 18.906 -25.520 94.497 1.00 43.55 139 VAL B C 1
ATOM 2945 O O . VAL B 1 147 ? 19.328 -24.405 94.230 1.00 43.82 139 VAL B O 1
ATOM 2949 N N . THR B 1 148 ? 17.916 -25.709 95.353 1.00 50.35 140 THR B N 1
ATOM 2950 C CA . THR B 1 148 ? 17.287 -24.630 96.114 1.00 51.12 140 THR B CA 1
ATOM 2951 C C . THR B 1 148 ? 18.014 -24.457 97.436 1.00 61.67 140 THR B C 1
ATOM 2952 O O . THR B 1 148 ? 18.849 -25.267 97.813 1.00 70.40 140 THR B O 1
ATOM 2956 N N . THR B 1 149 ? 17.588 -23.469 98.203 1.00 54.83 141 THR B N 1
ATOM 2957 C CA . THR B 1 149 ? 18.153 -23.219 99.517 1.00 49.35 141 THR B CA 1
ATOM 2958 C C . THR B 1 149 ? 17.951 -24.416 100.436 1.00 44.64 141 THR B C 1
ATOM 2959 O O . THR B 1 149 ? 18.808 -24.729 101.248 1.00 46.39 141 THR B O 1
ATOM 2963 N N . ASP B 1 150 ? 16.812 -25.084 100.298 1.00 43.51 142 ASP B N 1
ATOM 2964 C CA . ASP B 1 150 ? 16.437 -26.214 101.154 1.00 42.03 142 ASP B CA 1
ATOM 2965 C C . ASP B 1 150 ? 17.539 -27.249 101.242 1.00 43.01 142 ASP B C 1
ATOM 2966 O O . ASP B 1 150 ? 18.081 -27.486 102.316 1.00 50.26 142 ASP B O 1
ATOM 2971 N N . TYR B 1 151 ? 17.888 -27.845 100.110 1.00 37.96 143 TYR B N 1
ATOM 2972 C CA . TYR B 1 151 ? 18.877 -28.914 100.079 1.00 35.20 143 TYR B CA 1
ATOM 2973 C C . TYR B 1 151 ? 20.198 -28.698 100.802 1.00 41.60 143 TYR B C 1
ATOM 2974 O O . TYR B 1 151 ? 20.577 -29.508 101.659 1.00 48.48 143 TYR B O 1
ATOM 2983 N N . PRO B 1 152 ? 20.948 -27.644 100.428 1.00 32.87 144 PRO B N 1
ATOM 2984 C CA . PRO B 1 152 ? 22.214 -27.369 101.114 1.00 28.06 144 PRO B CA 1
ATOM 2985 C C . PRO B 1 152 ? 22.043 -27.153 102.602 1.00 35.31 144 PRO B C 1
ATOM 2986 O O . PRO B 1 152 ? 22.962 -27.377 103.396 1.00 43.57 144 PRO B O 1
ATOM 2990 N N . SER B 1 153 ? 20.917 -26.544 102.951 1.00 29.94 145 SER B N 1
ATOM 2991 C CA . SER B 1 153 ? 20.634 -26.250 104.343 1.00 24.37 145 SER B CA 1
ATOM 2992 C C . SER B 1 153 ? 20.448 -27.544 105.115 1.00 35.30 145 SER B C 1
ATOM 2993 O O . SER B 1 153 ? 20.986 -27.689 106.210 1.00 40.53 145 SER B O 1
ATOM 2996 N N . VAL B 1 154 ? 19.796 -28.533 104.508 1.00 28.33 146 VAL B N 1
ATOM 2997 C CA . VAL B 1 154 ? 19.705 -29.817 105.179 1.00 25.30 146 VAL B CA 1
ATOM 2998 C C . VAL B 1 154 ? 21.049 -30.553 105.168 1.00 33.86 146 VAL B C 1
ATOM 2999 O O . VAL B 1 154 ? 21.443 -31.205 106.152 1.00 38.24 146 VAL B O 1
ATOM 3003 N N . GLN B 1 155 ? 21.807 -30.348 104.096 1.00 24.16 147 GLN B N 1
ATOM 3004 C CA . GLN B 1 155 ? 23.132 -30.952 103.997 1.00 17.92 147 GLN B CA 1
ATOM 3005 C C . GLN B 1 155 ? 24.107 -30.396 105.029 1.00 26.40 147 GLN B C 1
ATOM 3006 O O . GLN B 1 155 ? 24.809 -31.160 105.668 1.00 35.21 147 GLN B O 1
ATOM 3012 N N . ARG B 1 156 ? 24.138 -29.074 105.216 1.00 30.15 148 ARG B N 1
ATOM 3013 C CA . ARG B 1 156 ? 24.969 -28.426 106.249 1.00 30.02 148 ARG B CA 1
ATOM 3014 C C . ARG B 1 156 ? 24.478 -28.761 107.669 1.00 35.73 148 ARG B C 1
ATOM 3015 O O . ARG B 1 156 ? 25.276 -28.887 108.605 1.00 38.51 148 ARG B O 1
ATOM 3023 N N . ALA B 1 157 ? 23.162 -28.884 107.828 1.00 31.63 149 ALA B N 1
ATOM 3024 C CA . ALA B 1 157 ? 22.561 -29.293 109.101 1.00 28.56 149 ALA B CA 1
ATOM 3025 C C . ALA B 1 157 ? 23.153 -30.626 109.557 1.00 34.60 149 ALA B C 1
ATOM 3026 O O . ALA B 1 157 ? 23.567 -30.753 110.692 1.00 39.34 149 ALA B O 1
ATOM 3028 N N . ILE B 1 158 ? 23.168 -31.616 108.664 1.00 26.22 150 ILE B N 1
ATOM 3029 C CA . ILE B 1 158 ? 23.667 -32.960 108.960 1.00 21.51 150 ILE B CA 1
ATOM 3030 C C . ILE B 1 158 ? 25.171 -32.917 109.148 1.00 36.34 150 ILE B C 1
ATOM 3031 O O . ILE B 1 158 ? 25.724 -33.468 110.106 1.00 40.98 150 ILE B O 1
ATOM 3036 N N . GLU B 1 159 ? 25.830 -32.176 108.269 1.00 37.63 151 GLU B N 1
ATOM 3037 C CA . GLU B 1 159 ? 27.276 -32.009 108.374 1.00 36.92 151 GLU B CA 1
ATOM 3038 C C . GLU B 1 159 ? 27.663 -31.465 109.760 1.00 37.51 151 GLU B C 1
ATOM 3039 O O . GLU B 1 159 ? 28.750 -31.724 110.280 1.00 39.17 151 GLU B O 1
ATOM 3045 N N . MET B 1 160 ? 26.759 -30.714 110.367 1.00 24.25 152 MET B N 1
ATOM 3046 C CA . MET B 1 160 ? 27.080 -30.025 111.588 1.00 22.14 152 MET B CA 1
ATOM 3047 C C . MET B 1 160 ? 26.609 -30.791 112.802 1.00 31.18 152 MET B C 1
ATOM 3048 O O . MET B 1 160 ? 26.693 -30.298 113.921 1.00 25.15 152 MET B O 1
ATOM 3053 N N . ASN B 1 161 ? 26.114 -32.006 112.579 1.00 36.70 153 ASN B N 1
ATOM 3054 C CA . ASN B 1 161 ? 25.585 -32.825 113.676 1.00 37.44 153 ASN B CA 1
ATOM 3055 C C . ASN B 1 161 ? 24.441 -32.082 114.353 1.00 37.46 153 ASN B C 1
ATOM 3056 O O . ASN B 1 161 ? 24.343 -32.080 115.571 1.00 34.38 153 ASN B O 1
ATOM 3061 N N . SER B 1 162 ? 23.582 -31.451 113.553 1.00 39.56 154 SER B N 1
ATOM 3062 C CA . SER B 1 162 ? 22.435 -30.704 114.067 1.00 35.62 154 SER B CA 1
ATOM 3063 C C . SER B 1 162 ? 21.360 -31.641 114.601 1.00 44.23 154 SER B C 1
ATOM 3064 O O . SER B 1 162 ? 21.138 -32.734 114.072 1.00 44.14 154 SER B O 1
ATOM 3067 N N . ASP B 1 163 ? 20.650 -31.168 115.616 1.00 39.72 155 ASP B N 1
ATOM 3068 C CA . ASP B 1 163 ? 19.613 -31.958 116.248 1.00 37.56 155 ASP B CA 1
ATOM 3069 C C . ASP B 1 163 ? 18.331 -31.865 115.429 1.00 43.60 155 ASP B C 1
ATOM 3070 O O . ASP B 1 163 ? 17.541 -32.805 115.368 1.00 49.54 155 ASP B O 1
ATOM 3075 N N . ALA B 1 164 ? 18.152 -30.746 114.744 1.00 36.09 156 ALA B N 1
ATOM 3076 C CA . ALA B 1 164 ? 16.939 -30.512 113.983 1.00 30.76 156 ALA B CA 1
ATOM 3077 C C . ALA B 1 164 ? 17.208 -29.393 112.967 1.00 34.30 156 ALA B C 1
ATOM 3078 O O . ALA B 1 164 ? 18.254 -28.760 113.018 1.00 34.27 156 ALA B O 1
ATOM 3080 N N . ILE B 1 165 ? 16.305 -29.209 112.005 1.00 25.97 157 ILE B N 1
ATOM 3081 C CA . ILE B 1 165 ? 16.368 -28.093 111.069 1.00 23.67 157 ILE B CA 1
ATOM 3082 C C . ILE B 1 165 ? 15.048 -27.355 111.193 1.00 33.56 157 ILE B C 1
ATOM 3083 O O . ILE B 1 165 ? 13.984 -27.979 111.213 1.00 36.52 157 ILE B O 1
ATOM 3088 N N . LEU B 1 166 ? 15.126 -26.049 111.423 1.00 29.85 158 LEU B N 1
ATOM 3089 C CA . LEU B 1 166 ? 13.931 -25.238 111.579 1.00 27.98 158 LEU B CA 1
ATOM 3090 C C . LEU B 1 166 ? 13.749 -24.455 110.304 1.00 34.91 158 LEU B C 1
ATOM 3091 O O . LEU B 1 166 ? 14.600 -23.674 109.925 1.00 41.80 158 LEU B O 1
ATOM 3096 N N . VAL B 1 167 ? 12.737 -24.823 109.536 1.00 34.38 159 VAL B N 1
ATOM 3097 C CA . VAL B 1 167 ? 12.507 -24.173 108.260 1.00 33.60 159 VAL B CA 1
ATOM 3098 C C . VAL B 1 167 ? 11.453 -23.099 108.439 1.00 41.84 159 VAL B C 1
ATOM 3099 O O . VAL B 1 167 ? 10.266 -23.403 108.586 1.00 43.56 159 VAL B O 1
ATOM 3103 N N . ALA B 1 168 ? 11.930 -21.873 108.653 1.00 45.60 160 ALA B N 1
ATOM 3104 C CA . ALA B 1 168 ? 11.064 -20.726 108.926 1.00 46.59 160 ALA B CA 1
ATOM 3105 C C . ALA B 1 168 ? 10.277 -20.265 107.710 1.00 62.96 160 ALA B C 1
ATOM 3106 O O . ALA B 1 168 ? 10.843 -19.872 106.691 1.00 66.65 160 ALA B O 1
ATOM 3108 N N . LYS B 1 169 ? 8.959 -20.285 107.846 1.00 64.37 161 LYS B N 1
ATOM 3109 C CA . LYS B 1 169 ? 8.053 -19.854 106.787 1.00 66.18 161 LYS B CA 1
ATOM 3110 C C . LYS B 1 169 ? 7.505 -18.472 107.138 1.00 64.69 161 LYS B C 1
ATOM 3111 O O . LYS B 1 169 ? 7.643 -18.004 108.276 1.00 60.50 161 LYS B O 1
ATOM 3117 N N . GLN B 1 170 ? 6.878 -17.837 106.152 1.00 63.29 162 GLN B N 1
ATOM 3118 C CA . GLN B 1 170 ? 6.240 -16.543 106.343 1.00 64.82 162 GLN B CA 1
ATOM 3119 C C . GLN B 1 170 ? 4.741 -16.737 106.192 1.00 79.63 162 GLN B C 1
ATOM 3120 O O . GLN B 1 170 ? 4.285 -17.463 105.315 1.00 80.00 162 GLN B O 1
ATOM 3126 N N . GLY B 1 171 ? 3.969 -16.081 107.045 1.00 82.76 163 GLY B N 1
ATOM 3127 C CA . GLY B 1 171 ? 2.524 -16.188 106.992 1.00 83.03 163 GLY B CA 1
ATOM 3128 C C . GLY B 1 171 ? 1.918 -17.571 107.174 1.00 83.75 163 GLY B C 1
ATOM 3129 O O . GLY B 1 171 ? 0.822 -17.674 107.721 1.00 86.06 163 GLY B O 1
ATOM 3130 N N . VAL B 1 172 ? 2.594 -18.626 106.718 1.00 72.66 164 VAL B N 1
ATOM 3131 C CA . VAL B 1 172 ? 2.048 -19.980 106.845 1.00 70.76 164 VAL B CA 1
ATOM 3132 C C . VAL B 1 172 ? 2.467 -20.799 108.068 1.00 61.34 164 VAL B C 1
ATOM 3133 O O . VAL B 1 172 ? 3.650 -21.036 108.297 1.00 61.56 164 VAL B O 1
ATOM 3137 N N . ASP B 1 173 ? 1.487 -21.190 108.875 1.00 50.65 165 ASP B N 1
ATOM 3138 C CA . ASP B 1 173 ? 1.745 -21.791 110.179 1.00 54.35 165 ASP B CA 1
ATOM 3139 C C . ASP B 1 173 ? 2.333 -23.199 110.273 1.00 56.27 165 ASP B C 1
ATOM 3140 O O . ASP B 1 173 ? 2.653 -23.663 111.361 1.00 56.17 165 ASP B O 1
ATOM 3145 N N . GLY B 1 174 ? 2.393 -23.910 109.160 1.00 49.66 166 GLY B N 1
ATOM 3146 C CA . GLY B 1 174 ? 2.902 -25.268 109.126 1.00 47.37 166 GLY B CA 1
ATOM 3147 C C . GLY B 1 174 ? 2.567 -25.915 107.793 1.00 50.24 166 GLY B C 1
ATOM 3148 O O . GLY B 1 174 ? 2.472 -25.243 106.770 1.00 43.57 166 GLY B O 1
ATOM 3149 N N . VAL B 1 175 ? 2.470 -27.238 107.773 1.00 49.31 167 VAL B N 1
ATOM 3150 C CA . VAL B 1 175 ? 2.175 -27.940 106.531 1.00 48.99 167 VAL B CA 1
ATOM 3151 C C . VAL B 1 175 ? 0.738 -28.436 106.512 1.00 55.90 167 VAL B C 1
ATOM 3152 O O . VAL B 1 175 ? 0.284 -29.109 107.438 1.00 55.83 167 VAL B O 1
ATOM 3156 N N . PHE B 1 176 ? 0.000 -28.058 105.475 1.00 58.78 168 PHE B N 1
ATOM 3157 C CA . PHE B 1 176 ? -1.405 -28.450 105.379 1.00 59.18 168 PHE B CA 1
ATOM 3158 C C . PHE B 1 176 ? -1.673 -29.588 104.407 1.00 69.72 168 PHE B C 1
ATOM 3159 O O . PHE B 1 176 ? -0.813 -29.992 103.619 1.00 64.72 168 PHE B O 1
ATOM 3167 N N . THR B 1 177 ? -2.889 -30.106 104.485 1.00 73.70 169 THR B N 1
ATOM 3168 C CA . THR B 1 177 ? -3.308 -31.184 103.612 1.00 74.76 169 THR B CA 1
ATOM 3169 C C . THR B 1 177 ? -3.270 -30.672 102.164 1.00 89.39 169 THR B C 1
ATOM 3170 O O . THR B 1 177 ? -2.531 -31.198 101.318 1.00 94.81 169 THR B O 1
ATOM 3174 N N . SER B 1 178 ? -3.942 -29.542 101.944 1.00 92.26 170 SER B N 1
ATOM 3175 C CA . SER B 1 178 ? -3.933 -28.835 100.660 1.00 96.55 170 SER B CA 1
ATOM 3176 C C . SER B 1 178 ? -3.905 -27.352 100.982 1.00 103.87 170 SER B C 1
ATOM 3177 O O . SER B 1 178 ? -4.645 -26.900 101.849 1.00 105.75 170 SER B O 1
ATOM 3180 N N . ASP B 1 179 ? -3.049 -26.598 100.300 1.00 103.48 171 ASP B N 1
ATOM 3181 C CA . ASP B 1 179 ? -2.858 -25.189 100.632 1.00 102.17 171 ASP B CA 1
ATOM 3182 C C . ASP B 1 179 ? -4.127 -24.380 100.840 1.00 95.66 171 ASP B C 1
ATOM 3183 O O . ASP B 1 179 ? -4.880 -24.152 99.906 1.00 92.88 171 ASP B O 1
ATOM 3188 N N . PRO B 1 180 ? -4.355 -23.914 102.075 1.00 91.13 172 PRO B N 1
ATOM 3189 C CA . PRO B 1 180 ? -5.397 -23.037 102.617 1.00 91.95 172 PRO B CA 1
ATOM 3190 C C . PRO B 1 180 ? -5.621 -21.824 101.706 1.00 100.79 172 PRO B C 1
ATOM 3191 O O . PRO B 1 180 ? -6.476 -20.980 101.973 1.00 101.71 172 PRO B O 1
ATOM 3195 N N . LYS B 1 181 ? -4.840 -21.764 100.627 1.00 114.17 173 LYS B N 1
ATOM 3196 C CA . LYS B 1 181 ? -4.889 -20.704 99.624 1.00 118.57 173 LYS B CA 1
ATOM 3197 C C . LYS B 1 181 ? -6.105 -20.897 98.727 1.00 130.05 173 LYS B C 1
ATOM 3198 O O . LYS B 1 181 ? -6.271 -20.201 97.733 1.00 128.08 173 LYS B O 1
ATOM 3204 N N . HIS B 1 182 ? -6.888 -21.922 99.045 1.00 126.17 174 HIS B N 1
ATOM 3205 C CA . HIS B 1 182 ? -8.200 -22.165 98.450 1.00 119.25 174 HIS B CA 1
ATOM 3206 C C . HIS B 1 182 ? -8.988 -23.119 99.331 1.00 112.23 174 HIS B C 1
ATOM 3207 O O . HIS B 1 182 ? -10.089 -22.799 99.788 1.00 106.87 174 HIS B O 1
ATOM 3214 N N . ASN B 1 183 ? -8.434 -24.320 99.483 1.00 107.66 175 ASN B N 1
ATOM 3215 C CA . ASN B 1 183 ? -9.115 -25.429 100.136 1.00 106.29 175 ASN B CA 1
ATOM 3216 C C . ASN B 1 183 ? -9.695 -25.223 101.530 1.00 112.20 175 ASN B C 1
ATOM 3217 O O . ASN B 1 183 ? -9.671 -26.139 102.348 1.00 119.42 175 ASN B O 1
ATOM 3222 N N . LYS B 1 184 ? -10.333 -24.073 101.727 1.00 112.36 176 LYS B N 1
ATOM 3223 C CA . LYS B 1 184 ? -11.020 -23.729 102.970 1.00 112.99 176 LYS B CA 1
ATOM 3224 C C . LYS B 1 184 ? -10.690 -24.665 104.113 1.00 121.19 176 LYS B C 1
ATOM 3225 O O . LYS B 1 184 ? -9.907 -24.326 105.003 1.00 119.61 176 LYS B O 1
ATOM 3231 N N . SER B 1 185 ? -11.242 -25.873 104.027 1.00 106.58 177 SER B N 1
ATOM 3232 C CA . SER B 1 185 ? -11.021 -26.895 105.037 1.00 100.20 177 SER B CA 1
ATOM 3233 C C . SER B 1 185 ? -9.816 -27.793 104.761 1.00 98.48 177 SER B C 1
ATOM 3234 O O . SER B 1 185 ? -9.956 -29.013 104.648 1.00 100.33 177 SER B O 1
ATOM 3237 N N . ALA B 1 186 ? -8.638 -27.184 104.676 1.00 92.09 178 ALA B N 1
ATOM 3238 C CA . ALA B 1 186 ? -7.398 -27.926 104.608 1.00 84.75 178 ALA B CA 1
ATOM 3239 C C . ALA B 1 186 ? -7.066 -28.035 106.091 1.00 85.37 178 ALA B C 1
ATOM 3240 O O . ALA B 1 186 ? -7.561 -27.240 106.881 1.00 86.76 178 ALA B O 1
ATOM 3242 N N . LYS B 1 187 ? -6.301 -29.042 106.496 1.00 76.69 179 LYS B N 1
ATOM 3243 C CA . LYS B 1 187 ? -5.927 -29.167 107.908 1.00 73.50 179 LYS B CA 1
ATOM 3244 C C . LYS B 1 187 ? -4.413 -29.198 108.038 1.00 72.74 179 LYS B C 1
ATOM 3245 O O . LYS B 1 187 ? -3.717 -29.513 107.076 1.00 73.33 179 LYS B O 1
ATOM 3251 N N . MET B 1 188 ? -3.892 -28.749 109.175 1.00 63.31 180 MET B N 1
ATOM 3252 C CA . MET B 1 188 ? -2.446 -28.684 109.343 1.00 60.52 180 MET B CA 1
ATOM 3253 C C . MET B 1 188 ? -1.974 -29.921 110.076 1.00 66.25 180 MET B C 1
ATOM 3254 O O . MET B 1 188 ? -2.617 -30.388 111.003 1.00 71.41 180 MET B O 1
ATOM 3259 N N . TYR B 1 189 ? -0.849 -30.465 109.641 1.00 57.18 181 TYR B N 1
ATOM 3260 C CA . TYR B 1 189 ? -0.285 -31.633 110.287 1.00 52.41 181 TYR B CA 1
ATOM 3261 C C . TYR B 1 189 ? 0.457 -31.251 111.561 1.00 55.50 181 TYR B C 1
ATOM 3262 O O . TYR B 1 189 ? 1.280 -30.336 111.567 1.00 57.33 181 TYR B O 1
ATOM 3271 N N . ARG B 1 190 ? 0.207 -31.986 112.633 1.00 49.08 182 ARG B N 1
ATOM 3272 C CA . ARG B 1 190 ? 0.993 -31.802 113.845 1.00 53.99 182 ARG B CA 1
ATOM 3273 C C . ARG B 1 190 ? 2.272 -32.593 113.576 1.00 61.85 182 ARG B C 1
ATOM 3274 O O . ARG B 1 190 ? 3.385 -32.165 113.889 1.00 68.48 182 ARG B O 1
ATOM 3282 N N . LYS B 1 191 ? 2.103 -33.724 112.912 1.00 50.24 183 LYS B N 1
ATOM 3283 C CA . LYS B 1 191 ? 3.235 -34.548 112.538 1.00 48.64 183 LYS B CA 1
ATOM 3284 C C . LYS B 1 191 ? 3.055 -35.005 111.088 1.00 55.85 183 LYS B C 1
ATOM 3285 O O . LYS B 1 191 ? 1.935 -35.077 110.583 1.00 56.41 183 LYS B O 1
ATOM 3291 N N . LEU B 1 192 ? 4.179 -35.180 110.398 1.00 49.42 184 LEU B N 1
ATOM 3292 C CA . LEU B 1 192 ? 4.221 -35.506 108.985 1.00 44.52 184 LEU B CA 1
ATOM 3293 C C . LEU B 1 192 ? 5.367 -36.471 108.727 1.00 53.37 184 LEU B C 1
ATOM 3294 O O . LEU B 1 192 ? 6.499 -36.198 109.077 1.00 56.72 184 LEU B O 1
ATOM 3299 N N . ASN B 1 193 ? 5.058 -37.622 108.151 1.00 51.25 185 ASN B N 1
ATOM 3300 C CA . ASN B 1 193 ? 6.066 -38.629 107.878 1.00 51.07 185 ASN B CA 1
ATOM 3301 C C . ASN B 1 193 ? 6.789 -38.237 106.612 1.00 56.33 185 ASN B C 1
ATOM 3302 O O . ASN B 1 193 ? 6.194 -37.658 105.708 1.00 60.46 185 ASN B O 1
ATOM 3307 N N . TYR B 1 194 ? 8.052 -38.617 106.507 1.00 52.42 186 TYR B N 1
ATOM 3308 C CA . TYR B 1 194 ? 8.790 -38.314 105.296 1.00 53.32 186 TYR B CA 1
ATOM 3309 C C . TYR B 1 194 ? 8.036 -38.994 104.167 1.00 67.63 186 TYR B C 1
ATOM 3310 O O . TYR B 1 194 ? 7.210 -38.385 103.496 1.00 73.02 186 TYR B O 1
ATOM 3319 N N . ASN B 1 195 ? 8.258 -40.294 104.040 1.00 66.02 187 ASN B N 1
ATOM 3320 C CA . ASN B 1 195 ? 7.621 -41.111 103.019 1.00 64.51 187 ASN B CA 1
ATOM 3321 C C . ASN B 1 195 ? 6.215 -40.692 102.625 1.00 71.54 187 ASN B C 1
ATOM 3322 O O . ASN B 1 195 ? 5.888 -40.694 101.439 1.00 69.71 187 ASN B O 1
ATOM 3327 N N . ASP B 1 196 ? 5.443 -40.213 103.603 1.00 71.04 188 ASP B N 1
ATOM 3328 C CA . ASP B 1 196 ? 4.101 -39.683 103.361 1.00 69.61 188 ASP B CA 1
ATOM 3329 C C . ASP B 1 196 ? 4.130 -38.351 102.607 1.00 74.80 188 ASP B C 1
ATOM 3330 O O . ASP B 1 196 ? 3.254 -38.081 101.784 1.00 74.92 188 ASP B O 1
ATOM 3335 N N . VAL B 1 197 ? 5.112 -37.504 102.903 1.00 72.44 189 VAL B N 1
ATOM 3336 C CA . VAL B 1 197 ? 5.192 -36.221 102.216 1.00 71.20 189 VAL B CA 1
ATOM 3337 C C . VAL B 1 197 ? 5.450 -36.452 100.739 1.00 70.26 189 VAL B C 1
ATOM 3338 O O . VAL B 1 197 ? 4.879 -35.783 99.893 1.00 67.91 189 VAL B O 1
ATOM 3342 N N . VAL B 1 198 ? 6.285 -37.435 100.430 1.00 70.87 190 VAL B N 1
ATOM 3343 C CA . VAL B 1 198 ? 6.605 -37.733 99.039 1.00 74.31 190 VAL B CA 1
ATOM 3344 C C . VAL B 1 198 ? 5.471 -38.474 98.320 1.00 74.89 190 VAL B C 1
ATOM 3345 O O . VAL B 1 198 ? 5.173 -38.211 97.146 1.00 70.91 190 VAL B O 1
ATOM 3349 N N . ARG B 1 199 ? 4.874 -39.420 99.045 1.00 67.91 191 ARG B N 1
ATOM 3350 C CA . ARG B 1 199 ? 3.750 -40.230 98.576 1.00 64.15 191 ARG B CA 1
ATOM 3351 C C . ARG B 1 199 ? 2.635 -39.330 98.080 1.00 66.66 191 ARG B C 1
ATOM 3352 O O . ARG B 1 199 ? 2.191 -39.430 96.937 1.00 78.33 191 ARG B O 1
ATOM 3360 N N . GLN B 1 200 ? 2.096 -38.531 98.985 1.00 50.91 192 GLN B N 1
ATOM 3361 C CA . GLN B 1 200 ? 0.979 -37.690 98.628 1.00 50.67 192 GLN B CA 1
ATOM 3362 C C . GLN B 1 200 ? 1.531 -36.440 97.998 1.00 60.47 192 GLN B C 1
ATOM 3363 O O . GLN B 1 200 ? 0.939 -35.377 98.146 1.00 59.78 192 GLN B O 1
ATOM 3369 N N . ASN B 1 201 ? 2.689 -36.573 97.355 1.00 66.47 193 ASN B N 1
ATOM 3370 C CA . ASN B 1 201 ? 3.361 -35.464 96.681 1.00 70.67 193 ASN B CA 1
ATOM 3371 C C . ASN B 1 201 ? 3.002 -34.109 97.332 1.00 80.23 193 ASN B C 1
ATOM 3372 O O . ASN B 1 201 ? 2.128 -33.389 96.864 1.00 78.39 193 ASN B O 1
ATOM 3377 N N . ILE B 1 202 ? 3.554 -33.849 98.513 1.00 77.93 194 ILE B N 1
ATOM 3378 C CA . ILE B 1 202 ? 3.325 -32.585 99.198 1.00 74.92 194 ILE B CA 1
ATOM 3379 C C . ILE B 1 202 ? 4.465 -31.641 98.816 1.00 84.96 194 ILE B C 1
ATOM 3380 O O . ILE B 1 202 ? 5.623 -32.052 98.747 1.00 79.98 194 ILE B O 1
ATOM 3385 N N . GLN B 1 203 ? 4.140 -30.387 98.531 1.00 87.74 195 GLN B N 1
ATOM 3386 C CA . GLN B 1 203 ? 5.151 -29.458 98.044 1.00 89.03 195 GLN B CA 1
ATOM 3387 C C . GLN B 1 203 ? 5.467 -28.378 99.057 1.00 99.27 195 GLN B C 1
ATOM 3388 O O . GLN B 1 203 ? 4.839 -27.332 99.099 1.00 108.34 195 GLN B O 1
ATOM 3394 N N . VAL B 1 204 ? 6.358 -28.743 99.969 1.00 93.28 196 VAL B N 1
ATOM 3395 C CA . VAL B 1 204 ? 6.707 -27.957 101.143 1.00 89.92 196 VAL B CA 1
ATOM 3396 C C . VAL B 1 204 ? 8.181 -27.583 101.080 1.00 83.16 196 VAL B C 1
ATOM 3397 O O . VAL B 1 204 ? 8.554 -26.413 101.217 1.00 86.56 196 VAL B O 1
ATOM 3401 N N . MET B 1 205 ? 9.009 -28.596 100.861 1.00 70.72 197 MET B N 1
ATOM 3402 C CA . MET B 1 205 ? 10.430 -28.400 100.632 1.00 62.67 197 MET B CA 1
ATOM 3403 C C . MET B 1 205 ? 10.883 -29.413 99.578 1.00 55.73 197 MET B C 1
ATOM 3404 O O . MET B 1 205 ? 10.220 -30.419 99.361 1.00 55.47 197 MET B O 1
ATOM 3409 N N . ASP B 1 206 ? 11.960 -29.097 98.867 1.00 49.24 198 ASP B N 1
ATOM 3410 C CA . ASP B 1 206 ? 12.570 -29.972 97.867 1.00 45.75 198 ASP B CA 1
ATOM 3411 C C . ASP B 1 206 ? 12.427 -31.444 98.197 1.00 51.37 198 ASP B C 1
ATOM 3412 O O . ASP B 1 206 ? 12.641 -31.867 99.334 1.00 55.58 198 ASP B O 1
ATOM 3417 N N . GLN B 1 207 ? 12.202 -32.249 97.169 1.00 41.94 199 GLN B N 1
ATOM 3418 C CA . GLN B 1 207 ? 12.175 -33.682 97.379 1.00 39.46 199 GLN B CA 1
ATOM 3419 C C . GLN B 1 207 ? 13.568 -34.129 97.793 1.00 44.41 199 GLN B C 1
ATOM 3420 O O . GLN B 1 207 ? 13.730 -34.825 98.798 1.00 48.68 199 GLN B O 1
ATOM 3426 N N . ALA B 1 208 ? 14.581 -33.620 97.092 1.00 32.92 200 ALA B N 1
ATOM 3427 C CA . ALA B 1 208 ? 15.962 -33.963 97.424 1.00 32.75 200 ALA B CA 1
ATOM 3428 C C . ALA B 1 208 ? 16.379 -33.652 98.870 1.00 40.80 200 ALA B C 1
ATOM 3429 O O . ALA B 1 208 ? 17.057 -34.457 99.523 1.00 42.51 200 ALA B O 1
ATOM 3431 N N . ALA B 1 209 ? 15.956 -32.498 99.383 1.00 32.18 201 ALA B N 1
ATOM 3432 C CA . ALA B 1 209 ? 16.305 -32.118 100.749 1.00 30.68 201 ALA B CA 1
ATOM 3433 C C . ALA B 1 209 ? 15.577 -33.047 101.717 1.00 40.44 201 ALA B C 1
ATOM 3434 O O . ALA B 1 209 ? 16.168 -33.622 102.631 1.00 40.39 201 ALA B O 1
ATOM 3436 N N . LEU B 1 210 ? 14.298 -33.249 101.423 1.00 43.40 202 LEU B N 1
ATOM 3437 C CA . LEU B 1 210 ? 13.410 -34.127 102.159 1.00 42.52 202 LEU B CA 1
ATOM 3438 C C . LEU B 1 210 ? 14.020 -35.519 102.285 1.00 41.62 202 LEU B C 1
ATOM 3439 O O . LEU B 1 210 ? 14.199 -36.046 103.383 1.00 38.89 202 LEU B O 1
ATOM 3444 N N . LEU B 1 211 ? 14.353 -36.101 101.139 1.00 34.13 203 LEU B N 1
ATOM 3445 C CA . LEU B 1 211 ? 14.952 -37.426 101.069 1.00 28.51 203 LEU B CA 1
ATOM 3446 C C . LEU B 1 211 ? 16.157 -37.558 101.986 1.00 36.73 203 LEU B C 1
ATOM 3447 O O . LEU B 1 211 ? 16.230 -38.500 102.765 1.00 48.15 203 LEU B O 1
ATOM 3452 N N . LEU B 1 212 ? 17.089 -36.611 101.871 1.00 25.60 204 LEU B N 1
ATOM 3453 C CA . LEU B 1 212 ? 18.326 -36.543 102.648 1.00 24.17 204 LEU B CA 1
ATOM 3454 C C . LEU B 1 212 ? 18.054 -36.515 104.141 1.00 37.62 204 LEU B C 1
ATOM 3455 O O . LEU B 1 212 ? 18.702 -37.225 104.913 1.00 40.82 204 LEU B O 1
ATOM 3460 N N . ALA B 1 213 ? 17.217 -35.564 104.544 1.00 39.14 205 ALA B N 1
ATOM 3461 C CA . ALA B 1 213 ? 16.834 -35.407 105.926 1.00 36.29 205 ALA B CA 1
ATOM 3462 C C . ALA B 1 213 ? 16.338 -36.762 106.386 1.00 42.61 205 ALA B C 1
ATOM 3463 O O . ALA B 1 213 ? 16.813 -37.293 107.386 1.00 47.53 205 ALA B O 1
ATOM 3465 N N . ARG B 1 214 ? 15.436 -37.352 105.606 1.00 34.34 206 ARG B N 1
ATOM 3466 C CA . ARG B 1 214 ? 14.876 -38.662 105.937 1.00 34.54 206 ARG B CA 1
ATOM 3467 C C . ARG B 1 214 ? 15.950 -39.742 106.072 1.00 38.87 206 ARG B C 1
ATOM 3468 O O . ARG B 1 214 ? 15.995 -40.485 107.039 1.00 42.06 206 ARG B O 1
ATOM 3476 N N . ASP B 1 215 ? 16.871 -39.783 105.126 1.00 38.07 207 ASP B N 1
ATOM 3477 C CA . ASP B 1 215 ? 17.920 -40.785 105.144 1.00 37.67 207 ASP B CA 1
ATOM 3478 C C . ASP B 1 215 ? 18.821 -40.675 106.358 1.00 45.95 207 ASP B C 1
ATOM 3479 O O . ASP B 1 215 ? 19.293 -41.697 106.855 1.00 49.01 207 ASP B O 1
ATOM 3484 N N . TYR B 1 216 ? 19.051 -39.444 106.817 1.00 38.36 208 TYR B N 1
ATOM 3485 C CA . TYR B 1 216 ? 19.933 -39.181 107.951 1.00 33.84 208 TYR B CA 1
ATOM 3486 C C . TYR B 1 216 ? 19.164 -38.871 109.220 1.00 39.30 208 TYR B C 1
ATOM 3487 O O . TYR B 1 216 ? 19.730 -38.552 110.266 1.00 38.27 208 TYR B O 1
ATOM 3496 N N . ASN B 1 217 ? 17.850 -38.960 109.117 1.00 37.82 209 ASN B N 1
ATOM 3497 C CA . ASN B 1 217 ? 17.020 -38.782 110.289 1.00 42.54 209 ASN B CA 1
ATOM 3498 C C . ASN B 1 217 ? 17.026 -37.384 110.881 1.00 50.48 209 ASN B C 1
ATOM 3499 O O . ASN B 1 217 ? 16.884 -37.226 112.089 1.00 52.56 209 ASN B O 1
ATOM 3504 N N . LEU B 1 218 ? 17.176 -36.372 110.031 1.00 42.41 210 LEU B N 1
ATOM 3505 C CA . LEU B 1 218 ? 17.160 -34.988 110.488 1.00 35.58 210 LEU B CA 1
ATOM 3506 C C . LEU B 1 218 ? 15.699 -34.619 110.542 1.00 42.14 210 LEU B C 1
ATOM 3507 O O . LEU B 1 218 ? 14.961 -34.823 109.584 1.00 47.34 210 LEU B O 1
ATOM 3512 N N . PRO B 1 219 ? 15.240 -34.158 111.703 1.00 36.18 211 PRO B N 1
ATOM 3513 C CA . PRO B 1 219 ? 13.835 -33.761 111.828 1.00 30.75 211 PRO B CA 1
ATOM 3514 C C . PRO B 1 219 ? 13.702 -32.337 111.313 1.00 37.75 211 PRO B C 1
ATOM 3515 O O . PRO B 1 219 ? 14.637 -31.537 111.431 1.00 34.55 211 PRO B O 1
ATOM 3519 N N . ALA B 1 220 ? 12.523 -32.003 110.796 1.00 38.94 212 ALA B N 1
ATOM 3520 C CA . ALA B 1 220 ? 12.282 -30.656 110.291 1.00 35.56 212 ALA B CA 1
ATOM 3521 C C . ALA B 1 220 ? 11.045 -30.030 110.911 1.00 40.09 212 ALA B C 1
ATOM 3522 O O . ALA B 1 220 ? 10.050 -30.693 111.125 1.00 42.66 212 ALA B O 1
ATOM 3524 N N . HIS B 1 221 ? 11.095 -28.728 111.141 1.00 35.89 213 HIS B N 1
ATOM 3525 C CA . HIS B 1 221 ? 9.963 -28.001 111.687 1.00 35.07 213 HIS B CA 1
ATOM 3526 C C . HIS B 1 221 ? 9.589 -26.905 110.699 1.00 45.15 213 HIS B C 1
ATOM 3527 O O . HIS B 1 221 ? 10.430 -26.118 110.280 1.00 53.75 213 HIS B O 1
ATOM 3534 N N . VAL B 1 222 ? 8.335 -26.875 110.275 1.00 38.87 214 VAL B N 1
ATOM 3535 C CA . VAL B 1 222 ? 7.899 -25.824 109.369 1.00 35.98 214 VAL B CA 1
ATOM 3536 C C . VAL B 1 222 ? 6.963 -25.033 110.236 1.00 43.24 214 VAL B C 1
ATOM 3537 O O . VAL B 1 222 ? 6.157 -25.622 110.946 1.00 44.18 214 VAL B O 1
ATOM 3541 N N . PHE B 1 223 ? 7.194 -23.728 110.332 1.00 43.12 215 PHE B N 1
ATOM 3542 C CA . PHE B 1 223 ? 6.417 -22.891 111.248 1.00 41.35 215 PHE B CA 1
ATOM 3543 C C . PHE B 1 223 ? 6.427 -21.470 110.759 1.00 42.88 215 PHE B C 1
ATOM 3544 O O . PHE B 1 223 ? 7.105 -21.153 109.803 1.00 38.09 215 PHE B O 1
ATOM 3552 N N . ASN B 1 224 ? 5.692 -20.616 111.458 1.00 55.14 216 ASN B N 1
ATOM 3553 C CA . ASN B 1 224 ? 5.566 -19.204 111.110 1.00 59.39 216 ASN B CA 1
ATOM 3554 C C . ASN B 1 224 ? 6.642 -18.364 111.788 1.00 70.88 216 ASN B C 1
ATOM 3555 O O . ASN B 1 224 ? 6.558 -18.086 112.983 1.00 72.08 216 ASN B O 1
ATOM 3560 N N . PHE B 1 225 ? 7.631 -17.924 111.021 1.00 68.13 217 PHE B N 1
ATOM 3561 C CA . PHE B 1 225 ? 8.723 -17.147 111.590 1.00 70.61 217 PHE B CA 1
ATOM 3562 C C . PHE B 1 225 ? 8.241 -15.747 111.944 1.00 73.81 217 PHE B C 1
ATOM 3563 O O . PHE B 1 225 ? 8.748 -15.106 112.870 1.00 76.34 217 PHE B O 1
ATOM 3571 N N . ASP B 1 226 ? 7.246 -15.289 111.195 1.00 64.99 218 ASP B N 1
ATOM 3572 C CA . ASP B 1 226 ? 6.654 -13.972 111.382 1.00 59.46 218 ASP B CA 1
ATOM 3573 C C . ASP B 1 226 ? 5.907 -13.822 112.706 1.00 59.22 218 ASP B C 1
ATOM 3574 O O . ASP B 1 226 ? 5.409 -12.752 113.006 1.00 59.28 218 ASP B O 1
ATOM 3579 N N . GLU B 1 227 ? 5.827 -14.896 113.484 1.00 51.91 219 GLU B N 1
ATOM 3580 C CA . GLU B 1 227 ? 5.118 -14.864 114.750 1.00 52.93 219 GLU B CA 1
ATOM 3581 C C . GLU B 1 227 ? 6.117 -14.917 115.894 1.00 59.12 219 GLU B C 1
ATOM 3582 O O . GLU B 1 227 ? 6.841 -15.897 116.083 1.00 59.96 219 GLU B O 1
ATOM 3588 N N . PRO B 1 228 ? 6.205 -13.824 116.645 1.00 55.54 220 PRO B N 1
ATOM 3589 C CA . PRO B 1 228 ? 7.179 -13.757 117.728 1.00 52.63 220 PRO B CA 1
ATOM 3590 C C . PRO B 1 228 ? 7.010 -14.949 118.666 1.00 57.83 220 PRO B C 1
ATOM 3591 O O . PRO B 1 228 ? 5.913 -15.478 118.812 1.00 60.34 220 PRO B O 1
ATOM 3595 N N . GLY B 1 229 ? 8.123 -15.459 119.185 1.00 52.33 221 GLY B N 1
ATOM 3596 C CA . GLY B 1 229 ? 8.136 -16.563 120.126 1.00 49.94 221 GLY B CA 1
ATOM 3597 C C . GLY B 1 229 ? 8.193 -17.962 119.563 1.00 56.49 221 GLY B C 1
ATOM 3598 O O . GLY B 1 229 ? 8.891 -18.815 120.096 1.00 57.33 221 GLY B O 1
ATOM 3599 N N . VAL B 1 230 ? 7.428 -18.230 118.518 1.00 58.87 222 VAL B N 1
ATOM 3600 C CA . VAL B 1 230 ? 7.315 -19.603 118.049 1.00 55.96 222 VAL B CA 1
ATOM 3601 C C . VAL B 1 230 ? 8.558 -20.466 117.809 1.00 59.15 222 VAL B C 1
ATOM 3602 O O . VAL B 1 230 ? 8.491 -21.688 117.951 1.00 63.52 222 VAL B O 1
ATOM 3606 N N . MET B 1 231 ? 9.694 -19.860 117.496 1.00 53.09 223 MET B N 1
ATOM 3607 C CA . MET B 1 231 ? 10.895 -20.667 117.272 1.00 49.96 223 MET B CA 1
ATOM 3608 C C . MET B 1 231 ? 11.478 -21.173 118.591 1.00 49.95 223 MET B C 1
ATOM 3609 O O . MET B 1 231 ? 12.131 -22.221 118.643 1.00 47.78 223 MET B O 1
ATOM 3614 N N . ARG B 1 232 ? 11.210 -20.424 119.657 1.00 45.66 224 ARG B N 1
ATOM 3615 C CA . ARG B 1 232 ? 11.689 -20.737 121.006 1.00 42.73 224 ARG B CA 1
ATOM 3616 C C . ARG B 1 232 ? 10.824 -21.825 121.621 1.00 44.60 224 ARG B C 1
ATOM 3617 O O . ARG B 1 232 ? 11.310 -22.754 122.262 1.00 40.94 224 ARG B O 1
ATOM 3625 N N . ARG B 1 233 ? 9.518 -21.683 121.420 1.00 43.97 225 ARG B N 1
ATOM 3626 C CA . ARG B 1 233 ? 8.549 -22.652 121.914 1.00 41.98 225 ARG B CA 1
ATOM 3627 C C . ARG B 1 233 ? 8.867 -23.997 121.304 1.00 48.64 225 ARG B C 1
ATOM 3628 O O . ARG B 1 233 ? 8.732 -25.026 121.967 1.00 51.95 225 ARG B O 1
ATOM 3636 N N . ILE B 1 234 ? 9.259 -23.979 120.031 1.00 44.67 226 ILE B N 1
ATOM 3637 C CA . ILE B 1 234 ? 9.645 -25.193 119.315 1.00 44.41 226 ILE B CA 1
ATOM 3638 C C . ILE B 1 234 ? 10.852 -25.828 119.977 1.00 51.11 226 ILE B C 1
ATOM 3639 O O . ILE B 1 234 ? 10.819 -27.005 120.339 1.00 52.23 226 ILE B O 1
ATOM 3644 N N . CYS B 1 235 ? 11.898 -25.028 120.182 1.00 51.63 227 CYS B N 1
ATOM 3645 C CA . CYS B 1 235 ? 13.114 -25.509 120.854 1.00 52.19 227 CYS B CA 1
ATOM 3646 C C . CYS B 1 235 ? 12.866 -25.938 122.307 1.00 53.80 227 CYS B C 1
ATOM 3647 O O . CYS B 1 235 ? 13.538 -26.833 122.828 1.00 52.50 227 CYS B O 1
ATOM 3650 N N . LEU B 1 236 ? 11.927 -25.254 122.957 1.00 51.30 228 LEU B N 1
ATOM 3651 C CA . LEU B 1 236 ? 11.516 -25.530 124.340 1.00 51.33 228 LEU B CA 1
ATOM 3652 C C . LEU B 1 236 ? 10.670 -26.812 124.444 1.00 58.92 228 LEU B C 1
ATOM 3653 O O . LEU B 1 236 ? 10.228 -27.177 125.528 1.00 62.29 228 LEU B O 1
ATOM 3658 N N . GLY B 1 237 ? 10.401 -27.455 123.311 1.00 49.47 229 GLY B N 1
ATOM 3659 C CA . GLY B 1 237 ? 9.666 -28.702 123.260 1.00 47.81 229 GLY B CA 1
ATOM 3660 C C . GLY B 1 237 ? 8.196 -28.574 122.905 1.00 50.61 229 GLY B C 1
ATOM 3661 O O . GLY B 1 237 ? 7.504 -29.583 122.744 1.00 49.17 229 GLY B O 1
ATOM 3662 N N . GLU B 1 238 ? 7.702 -27.346 122.791 1.00 47.29 230 GLU B N 1
ATOM 3663 C CA . GLU B 1 238 ? 6.302 -27.141 122.439 1.00 52.26 230 GLU B CA 1
ATOM 3664 C C . GLU B 1 238 ? 5.931 -27.610 121.040 1.00 73.90 230 GLU B C 1
ATOM 3665 O O . GLU B 1 238 ? 6.777 -27.766 120.165 1.00 76.50 230 GLU B O 1
ATOM 3671 N N . HIS B 1 239 ? 4.666 -27.953 120.861 1.00 85.06 231 HIS B N 1
ATOM 3672 C CA . HIS B 1 239 ? 4.218 -28.454 119.572 1.00 89.84 231 HIS B CA 1
ATOM 3673 C C . HIS B 1 239 ? 3.464 -27.375 118.827 1.00 90.99 231 HIS B C 1
ATOM 3674 O O . HIS B 1 239 ? 2.249 -27.251 118.957 1.00 92.23 231 HIS B O 1
ATOM 3681 N N . VAL B 1 240 ? 4.215 -26.532 118.130 1.00 82.06 232 VAL B N 1
ATOM 3682 C CA . VAL B 1 240 ? 3.638 -25.480 117.300 1.00 76.60 232 VAL B CA 1
ATOM 3683 C C . VAL B 1 240 ? 4.161 -25.656 115.879 1.00 77.41 232 VAL B C 1
ATOM 3684 O O . VAL B 1 240 ? 5.251 -26.198 115.690 1.00 77.41 232 VAL B O 1
ATOM 3688 N N . GLY B 1 241 ? 3.346 -25.334 114.877 1.00 67.88 233 GLY B N 1
ATOM 3689 C CA . GLY B 1 241 ? 3.769 -25.530 113.501 1.00 63.46 233 GLY B CA 1
ATOM 3690 C C . GLY B 1 241 ? 3.803 -27.022 113.228 1.00 58.79 233 GLY B C 1
ATOM 3691 O O . GLY B 1 241 ? 3.283 -27.791 114.023 1.00 61.92 233 GLY B O 1
ATOM 3692 N N . THR B 1 242 ? 4.470 -27.444 112.158 1.00 49.04 234 THR B N 1
ATOM 3693 C CA . THR B 1 242 ? 4.534 -28.857 111.758 1.00 45.69 234 THR B CA 1
ATOM 3694 C C . THR B 1 242 ? 5.893 -29.541 112.013 1.00 47.46 234 THR B C 1
ATOM 3695 O O . THR B 1 242 ? 6.939 -28.999 111.677 1.00 52.37 234 THR B O 1
ATOM 3699 N N . LEU B 1 243 ? 5.884 -30.778 112.505 1.00 38.87 235 LEU B N 1
ATOM 3700 C CA . LEU B 1 243 ? 7.134 -31.544 112.696 1.00 33.99 235 LEU B CA 1
ATOM 3701 C C . LEU B 1 243 ? 7.271 -32.676 111.700 1.00 44.89 235 LEU B C 1
ATOM 3702 O O . LEU B 1 243 ? 6.481 -33.604 111.742 1.00 49.55 235 LEU B O 1
ATOM 3707 N N . ILE B 1 244 ? 8.300 -32.648 110.858 1.00 40.01 236 ILE B N 1
ATOM 3708 C CA . ILE B 1 244 ? 8.511 -33.706 109.865 1.00 30.13 236 ILE B CA 1
ATOM 3709 C C . ILE B 1 244 ? 9.474 -34.769 110.342 1.00 32.42 236 ILE B C 1
ATOM 3710 O O . ILE B 1 244 ? 10.658 -34.549 110.468 1.00 34.78 236 ILE B O 1
ATOM 3715 N N . ASN B 1 245 ? 8.936 -35.960 110.513 1.00 36.31 237 ASN B N 1
ATOM 3716 C CA . ASN B 1 245 ? 9.548 -37.043 111.254 1.00 36.48 237 ASN B CA 1
ATOM 3717 C C . ASN B 1 245 ? 9.463 -38.357 110.509 1.00 39.42 237 ASN B C 1
ATOM 3718 O O . ASN B 1 245 ? 8.724 -38.485 109.535 1.00 27.83 237 ASN B O 1
ATOM 3723 N N . ASP B 1 246 ? 9.989 -39.392 111.159 1.00 50.57 238 ASP B N 1
ATOM 3724 C CA . ASP B 1 246 ? 9.722 -40.761 110.751 1.00 53.80 238 ASP B CA 1
ATOM 3725 C C . ASP B 1 246 ? 8.799 -41.435 111.760 1.00 55.34 238 ASP B C 1
ATOM 3726 O O . ASP B 1 246 ? 8.492 -42.616 111.638 1.00 55.48 238 ASP B O 1
ATOM 3731 N N . ASP B 1 247 ? 8.176 -40.615 112.605 1.00 56.18 239 ASP B N 1
ATOM 3732 C CA . ASP B 1 247 ? 7.118 -41.052 113.525 1.00 59.41 239 ASP B CA 1
ATOM 3733 C C . ASP B 1 247 ? 5.982 -41.318 112.528 1.00 71.67 239 ASP B C 1
ATOM 3734 O O . ASP B 1 247 ? 6.242 -41.544 111.364 1.00 71.08 239 ASP B O 1
ATOM 3739 N N . ALA B 1 248 ? 4.721 -41.276 112.948 1.00 69.47 240 ALA B N 1
ATOM 3740 C CA . ALA B 1 248 ? 3.617 -41.495 112.015 1.00 69.22 240 ALA B CA 1
ATOM 3741 C C . ALA B 1 248 ? 2.639 -40.349 112.052 1.00 65.24 240 ALA B C 1
ATOM 3742 O O . ALA B 1 248 ? 2.250 -39.877 113.118 1.00 63.34 240 ALA B O 1
ATOM 3744 N N . SER B 1 249 ? 2.314 -39.870 110.858 1.00 58.81 241 SER B N 1
ATOM 3745 C CA . SER B 1 249 ? 1.519 -38.665 110.671 1.00 56.45 241 SER B CA 1
ATOM 3746 C C . SER B 1 249 ? 0.326 -38.442 111.587 1.00 60.66 241 SER B C 1
ATOM 3747 O O . SER B 1 249 ? -0.503 -39.323 111.756 1.00 68.36 241 SER B O 1
ATOM 3750 N N . LEU B 1 250 ? 0.229 -37.235 112.139 1.00 57.08 242 LEU B N 1
ATOM 3751 C CA . LEU B 1 250 ? -0.899 -36.814 112.964 1.00 57.38 242 LEU B CA 1
ATOM 3752 C C . LEU B 1 250 ? -1.623 -35.687 112.263 1.00 67.23 242 LEU B C 1
ATOM 3753 O O . LEU B 1 250 ? -1.584 -35.588 111.051 1.00 74.78 242 LEU B O 1
ATOM 3758 N N . LEU B 1 251 ? -2.228 -34.792 113.024 1.00 65.04 243 LEU B N 1
ATOM 3759 C CA . LEU B 1 251 ? -3.013 -33.741 112.407 1.00 67.80 243 LEU B CA 1
ATOM 3760 C C . LEU B 1 251 ? -3.655 -32.855 113.476 1.00 78.16 243 LEU B C 1
ATOM 3761 O O . LEU B 1 251 ? -4.273 -33.356 114.398 1.00 74.90 243 LEU B O 1
ATOM 3766 N N . VAL B 1 252 ? -3.469 -31.541 113.397 1.00 77.61 244 VAL B N 1
ATOM 3767 C CA . VAL B 1 252 ? -4.061 -30.635 114.380 1.00 75.45 244 VAL B CA 1
ATOM 3768 C C . VAL B 1 252 ? -5.561 -30.932 114.548 1.00 92.93 244 VAL B C 1
ATOM 3769 O O . VAL B 1 252 ? -6.141 -31.693 113.766 1.00 97.30 244 VAL B O 1
ATOM 3773 N N . HIS B 1 253 ? -6.179 -30.402 115.601 1.00 90.21 245 HIS B N 1
ATOM 3774 C CA . HIS B 1 253 ? -7.589 -30.692 115.867 1.00 104.96 245 HIS B CA 1
ATOM 3775 C C . HIS B 1 253 ? -8.354 -29.450 116.347 1.00 109.38 245 HIS B C 1
ATOM 3776 O O . HIS B 1 253 ? -9.581 -29.347 116.200 1.00 86.99 245 HIS B O 1
ATOM 3783 N N . ARG C 1 10 ? 49.174 13.424 121.073 1.00 87.52 2 ARG C N 1
ATOM 3784 C CA . ARG C 1 10 ? 48.430 12.609 122.032 1.00 87.67 2 ARG C CA 1
ATOM 3785 C C . ARG C 1 10 ? 49.246 11.359 122.421 1.00 93.00 2 ARG C C 1
ATOM 3786 O O . ARG C 1 10 ? 50.267 11.037 121.777 1.00 90.97 2 ARG C O 1
ATOM 3794 N N . PRO C 1 11 ? 48.828 10.667 123.505 1.00 88.29 3 PRO C N 1
ATOM 3795 C CA . PRO C 1 11 ? 49.475 9.395 123.846 1.00 86.01 3 PRO C CA 1
ATOM 3796 C C . PRO C 1 11 ? 48.706 8.337 123.060 1.00 87.93 3 PRO C C 1
ATOM 3797 O O . PRO C 1 11 ? 47.512 8.114 123.291 1.00 91.83 3 PRO C O 1
ATOM 3801 N N . TYR C 1 12 ? 49.348 7.791 122.037 1.00 70.25 4 TYR C N 1
ATOM 3802 C CA . TYR C 1 12 ? 48.668 6.843 121.175 1.00 60.50 4 TYR C CA 1
ATOM 3803 C C . TYR C 1 12 ? 48.687 5.460 121.793 1.00 53.06 4 TYR C C 1
ATOM 3804 O O . TYR C 1 12 ? 49.586 5.137 122.554 1.00 54.02 4 TYR C O 1
ATOM 3813 N N . LYS C 1 13 ? 47.672 4.659 121.502 1.00 40.18 5 LYS C N 1
ATOM 3814 C CA . LYS C 1 13 ? 47.679 3.280 121.970 1.00 42.72 5 LYS C CA 1
ATOM 3815 C C . LYS C 1 13 ? 47.872 2.276 120.819 1.00 48.95 5 LYS C C 1
ATOM 3816 O O . LYS C 1 13 ? 48.327 1.152 121.043 1.00 49.52 5 LYS C O 1
ATOM 3822 N N . ARG C 1 14 ? 47.497 2.690 119.606 1.00 39.25 6 ARG C N 1
ATOM 3823 C CA . ARG C 1 14 ? 47.676 1.942 118.356 1.00 32.98 6 ARG C CA 1
ATOM 3824 C C . ARG C 1 14 ? 48.278 2.864 117.319 1.00 37.47 6 ARG C C 1
ATOM 3825 O O . ARG C 1 14 ? 47.774 3.957 117.036 1.00 32.33 6 ARG C O 1
ATOM 3833 N N . VAL C 1 15 ? 49.312 2.362 116.673 1.00 41.58 7 VAL C N 1
ATOM 3834 C CA . VAL C 1 15 ? 50.050 3.152 115.703 1.00 37.52 7 VAL C CA 1
ATOM 3835 C C . VAL C 1 15 ? 50.509 2.365 114.458 1.00 33.11 7 VAL C C 1
ATOM 3836 O O . VAL C 1 15 ? 50.592 1.148 114.463 1.00 36.14 7 VAL C O 1
ATOM 3840 N N . LEU C 1 16 ? 50.743 3.068 113.364 1.00 27.31 8 LEU C N 1
ATOM 3841 C CA . LEU C 1 16 ? 51.172 2.451 112.106 1.00 29.44 8 LEU C CA 1
ATOM 3842 C C . LEU C 1 16 ? 52.410 3.202 111.700 1.00 36.31 8 LEU C C 1
ATOM 3843 O O . LEU C 1 16 ? 52.357 4.401 111.457 1.00 35.92 8 LEU C O 1
ATOM 3848 N N . ILE C 1 17 ? 53.526 2.494 111.630 1.00 32.91 9 ILE C N 1
ATOM 3849 C CA . ILE C 1 17 ? 54.775 3.119 111.240 1.00 27.91 9 ILE C CA 1
ATOM 3850 C C . ILE C 1 17 ? 55.077 2.866 109.778 1.00 32.00 9 ILE C C 1
ATOM 3851 O O . ILE C 1 17 ? 55.123 1.728 109.344 1.00 31.49 9 ILE C O 1
ATOM 3856 N N . LYS C 1 18 ? 55.357 3.909 109.016 1.00 31.76 10 LYS C N 1
ATOM 3857 C CA . LYS C 1 18 ? 55.670 3.668 107.617 1.00 36.13 10 LYS C CA 1
ATOM 3858 C C . LYS C 1 18 ? 57.138 3.940 107.363 1.00 44.53 10 LYS C C 1
ATOM 3859 O O . LYS C 1 18 ? 57.667 5.015 107.673 1.00 41.42 10 LYS C O 1
ATOM 3865 N N . LEU C 1 19 ? 57.798 2.887 106.899 1.00 43.83 11 LEU C N 1
ATOM 3866 C CA . LEU C 1 19 ? 59.236 2.856 106.692 1.00 42.56 11 LEU C CA 1
ATOM 3867 C C . LEU C 1 19 ? 59.569 2.739 105.211 1.00 46.50 11 LEU C C 1
ATOM 3868 O O . LEU C 1 19 ? 59.064 1.851 104.517 1.00 42.59 11 LEU C O 1
ATOM 3873 N N . SER C 1 20 ? 60.470 3.597 104.743 1.00 46.58 12 SER C N 1
ATOM 3874 C CA . SER C 1 20 ? 60.928 3.499 103.374 1.00 49.59 12 SER C CA 1
ATOM 3875 C C . SER C 1 20 ? 61.934 2.370 103.306 1.00 56.33 12 SER C C 1
ATOM 3876 O O . SER C 1 20 ? 62.613 2.075 104.285 1.00 56.31 12 SER C O 1
ATOM 3879 N N . GLY C 1 21 ? 61.938 1.665 102.185 1.00 53.41 13 GLY C N 1
ATOM 3880 C CA . GLY C 1 21 ? 62.834 0.551 101.987 1.00 53.55 13 GLY C CA 1
ATOM 3881 C C . GLY C 1 21 ? 64.245 1.048 102.055 1.00 50.99 13 GLY C C 1
ATOM 3882 O O . GLY C 1 21 ? 65.143 0.343 102.460 1.00 52.88 13 GLY C O 1
ATOM 3883 N N . GLY C 1 22 ? 64.425 2.304 101.704 1.00 43.47 14 GLY C N 1
ATOM 3884 C CA . GLY C 1 22 ? 65.731 2.926 101.744 1.00 49.08 14 GLY C CA 1
ATOM 3885 C C . GLY C 1 22 ? 66.399 2.950 103.113 1.00 59.64 14 GLY C C 1
ATOM 3886 O O . GLY C 1 22 ? 67.615 2.956 103.237 1.00 64.90 14 GLY C O 1
ATOM 3887 N N . ALA C 1 23 ? 65.584 2.986 104.155 1.00 57.30 15 ALA C N 1
ATOM 3888 C CA . ALA C 1 23 ? 66.045 3.029 105.536 1.00 59.23 15 ALA C CA 1
ATOM 3889 C C . ALA C 1 23 ? 66.772 1.759 105.966 1.00 63.54 15 ALA C C 1
ATOM 3890 O O . ALA C 1 23 ? 67.438 1.756 107.002 1.00 66.30 15 ALA C O 1
ATOM 3892 N N . LEU C 1 24 ? 66.528 0.651 105.268 1.00 56.31 16 LEU C N 1
ATOM 3893 C CA . LEU C 1 24 ? 67.095 -0.640 105.657 1.00 53.34 16 LEU C CA 1
ATOM 3894 C C . LEU C 1 24 ? 68.494 -0.792 105.069 1.00 51.76 16 LEU C C 1
ATOM 3895 O O . LEU C 1 24 ? 69.272 -1.667 105.444 1.00 47.98 16 LEU C O 1
ATOM 3900 N N . ALA C 1 25 ? 68.809 0.070 104.121 1.00 50.42 17 ALA C N 1
ATOM 3901 C CA . ALA C 1 25 ? 70.085 -0.038 103.457 1.00 49.90 17 ALA C CA 1
ATOM 3902 C C . ALA C 1 25 ? 70.850 1.232 103.692 1.00 72.12 17 ALA C C 1
ATOM 3903 O O . ALA C 1 25 ? 70.268 2.316 103.776 1.00 77.69 17 ALA C O 1
ATOM 3905 N N . ASP C 1 26 ? 72.169 1.126 103.606 1.00 78.13 18 ASP C N 1
ATOM 3906 C CA . ASP C 1 26 ? 72.990 2.320 103.541 1.00 80.87 18 ASP C CA 1
ATOM 3907 C C . ASP C 1 26 ? 72.591 2.830 102.138 1.00 96.74 18 ASP C C 1
ATOM 3908 O O . ASP C 1 26 ? 71.591 2.396 101.544 1.00 101.75 18 ASP C O 1
ATOM 3913 N N . GLN C 1 27 ? 73.371 3.733 101.566 1.00 95.66 19 GLN C N 1
ATOM 3914 C CA . GLN C 1 27 ? 73.060 4.231 100.223 1.00 94.86 19 GLN C CA 1
ATOM 3915 C C . GLN C 1 27 ? 74.044 3.613 99.245 1.00 96.07 19 GLN C C 1
ATOM 3916 O O . GLN C 1 27 ? 73.673 3.235 98.142 1.00 91.65 19 GLN C O 1
ATOM 3922 N N . THR C 1 28 ? 75.277 3.447 99.718 1.00 98.75 20 THR C N 1
ATOM 3923 C CA . THR C 1 28 ? 76.388 2.877 98.960 1.00 102.38 20 THR C CA 1
ATOM 3924 C C . THR C 1 28 ? 76.019 1.861 97.882 1.00 113.67 20 THR C C 1
ATOM 3925 O O . THR C 1 28 ? 75.616 2.237 96.781 1.00 116.60 20 THR C O 1
ATOM 3929 N N . GLY C 1 29 ? 76.254 0.585 98.176 1.00 110.00 21 GLY C N 1
ATOM 3930 C CA . GLY C 1 29 ? 75.977 -0.516 97.273 1.00 108.95 21 GLY C CA 1
ATOM 3931 C C . GLY C 1 29 ? 74.481 -0.694 97.257 1.00 113.66 21 GLY C C 1
ATOM 3932 O O . GLY C 1 29 ? 73.821 -0.052 96.438 1.00 112.68 21 GLY C O 1
ATOM 3933 N N . ASN C 1 30 ? 73.961 -1.418 98.254 1.00 109.69 22 ASN C N 1
ATOM 3934 C CA . ASN C 1 30 ? 72.520 -1.574 98.492 1.00 107.00 22 ASN C CA 1
ATOM 3935 C C . ASN C 1 30 ? 72.116 -2.877 99.176 1.00 95.91 22 ASN C C 1
ATOM 3936 O O . ASN C 1 30 ? 72.920 -3.797 99.299 1.00 96.59 22 ASN C O 1
ATOM 3941 N N . SER C 1 31 ? 70.825 -2.959 99.493 1.00 77.10 23 SER C N 1
ATOM 3942 C CA . SER C 1 31 ? 70.162 -4.118 100.090 1.00 73.88 23 SER C CA 1
ATOM 3943 C C . SER C 1 31 ? 69.814 -3.912 101.556 1.00 64.98 23 SER C C 1
ATOM 3944 O O . SER C 1 31 ? 68.986 -3.078 101.903 1.00 67.88 23 SER C O 1
ATOM 3947 N N . PHE C 1 32 ? 70.529 -4.602 102.424 1.00 51.35 24 PHE C N 1
ATOM 3948 C CA . PHE C 1 32 ? 70.326 -4.459 103.842 1.00 45.90 24 PHE C CA 1
ATOM 3949 C C . PHE C 1 32 ? 71.629 -4.024 104.478 1.00 48.50 24 PHE C C 1
ATOM 3950 O O . PHE C 1 32 ? 72.663 -4.025 103.822 1.00 52.97 24 PHE C O 1
ATOM 3958 N N . ASN C 1 33 ? 71.564 -3.582 105.728 1.00 41.64 25 ASN C N 1
ATOM 3959 C CA . ASN C 1 33 ? 72.727 -3.067 106.441 1.00 42.19 25 ASN C CA 1
ATOM 3960 C C . ASN C 1 33 ? 72.420 -3.284 107.907 1.00 50.91 25 ASN C C 1
ATOM 3961 O O . ASN C 1 33 ? 71.625 -2.551 108.489 1.00 55.62 25 ASN C O 1
ATOM 3966 N N . SER C 1 34 ? 72.974 -4.357 108.466 1.00 48.31 26 SER C N 1
ATOM 3967 C CA . SER C 1 34 ? 72.657 -4.784 109.831 1.00 47.68 26 SER C CA 1
ATOM 3968 C C . SER C 1 34 ? 72.752 -3.722 110.899 1.00 52.95 26 SER C C 1
ATOM 3969 O O . SER C 1 34 ? 72.140 -3.838 111.952 1.00 55.90 26 SER C O 1
ATOM 3972 N N . LYS C 1 35 ? 73.467 -2.652 110.600 1.00 52.17 27 LYS C N 1
ATOM 3973 C CA . LYS C 1 35 ? 73.541 -1.544 111.541 1.00 55.29 27 LYS C CA 1
ATOM 3974 C C . LYS C 1 35 ? 72.223 -0.764 111.459 1.00 61.01 27 LYS C C 1
ATOM 3975 O O . LYS C 1 35 ? 71.642 -0.377 112.476 1.00 67.10 27 LYS C O 1
ATOM 3981 N N . ARG C 1 36 ? 71.739 -0.576 110.235 1.00 50.14 28 ARG C N 1
ATOM 3982 C CA . ARG C 1 36 ? 70.464 0.080 109.971 1.00 46.78 28 ARG C CA 1
ATOM 3983 C C . ARG C 1 36 ? 69.273 -0.771 110.449 1.00 54.42 28 ARG C C 1
ATOM 3984 O O . ARG C 1 36 ? 68.310 -0.246 111.014 1.00 55.59 28 ARG C O 1
ATOM 3992 N N . LEU C 1 37 ? 69.335 -2.087 110.247 1.00 49.63 29 LEU C N 1
ATOM 3993 C CA . LEU C 1 37 ? 68.252 -2.961 110.703 1.00 46.17 29 LEU C CA 1
ATOM 3994 C C . LEU C 1 37 ? 68.202 -2.988 112.231 1.00 49.67 29 LEU C C 1
ATOM 3995 O O . LEU C 1 37 ? 67.135 -3.137 112.825 1.00 49.47 29 LEU C O 1
ATOM 4000 N N . GLU C 1 38 ? 69.356 -2.867 112.874 1.00 49.57 30 GLU C N 1
ATOM 4001 C CA . GLU C 1 38 ? 69.392 -2.830 114.336 1.00 50.50 30 GLU C CA 1
ATOM 4002 C C . GLU C 1 38 ? 68.754 -1.534 114.841 1.00 53.14 30 GLU C C 1
ATOM 4003 O O . GLU C 1 38 ? 67.974 -1.553 115.798 1.00 48.35 30 GLU C O 1
ATOM 4009 N N . HIS C 1 39 ? 69.086 -0.413 114.192 1.00 47.45 31 HIS C N 1
ATOM 4010 C CA . HIS C 1 39 ? 68.483 0.866 114.521 1.00 43.37 31 HIS C CA 1
ATOM 4011 C C . HIS C 1 39 ? 66.964 0.772 114.387 1.00 46.00 31 HIS C C 1
ATOM 4012 O O . HIS C 1 39 ? 66.233 1.136 115.301 1.00 44.09 31 HIS C O 1
ATOM 4019 N N . ILE C 1 40 ? 66.501 0.307 113.229 1.00 41.15 32 ILE C N 1
ATOM 4020 C CA . ILE C 1 40 ? 65.072 0.174 112.973 1.00 38.11 32 ILE C CA 1
ATOM 4021 C C . ILE C 1 40 ? 64.397 -0.643 114.062 1.00 43.21 32 ILE C C 1
ATOM 4022 O O . ILE C 1 40 ? 63.430 -0.209 114.679 1.00 47.10 32 ILE C O 1
ATOM 4027 N N . ALA C 1 41 ? 64.927 -1.828 114.323 1.00 43.49 33 ALA C N 1
ATOM 4028 C CA . ALA C 1 41 ? 64.388 -2.694 115.354 1.00 40.81 33 ALA C CA 1
ATOM 4029 C C . ALA C 1 41 ? 64.319 -1.995 116.728 1.00 52.35 33 ALA C C 1
ATOM 4030 O O . ALA C 1 41 ? 63.304 -2.059 117.432 1.00 58.43 33 ALA C O 1
ATOM 4032 N N . ASN C 1 42 ? 65.382 -1.300 117.112 1.00 41.23 34 ASN C N 1
ATOM 4033 C CA . ASN C 1 42 ? 65.382 -0.658 118.414 1.00 39.61 34 ASN C CA 1
ATOM 4034 C C . ASN C 1 42 ? 64.325 0.418 118.542 1.00 48.03 34 ASN C C 1
ATOM 4035 O O . ASN C 1 42 ? 63.703 0.542 119.591 1.00 51.75 34 ASN C O 1
ATOM 4040 N N . GLU C 1 43 ? 64.181 1.221 117.489 1.00 45.70 35 GLU C N 1
ATOM 4041 C CA . GLU C 1 43 ? 63.222 2.326 117.445 1.00 40.95 35 GLU C CA 1
ATOM 4042 C C . GLU C 1 43 ? 61.825 1.767 117.550 1.00 43.04 35 GLU C C 1
ATOM 4043 O O . GLU C 1 43 ? 60.988 2.302 118.288 1.00 43.44 35 GLU C O 1
ATOM 4049 N N . ILE C 1 44 ? 61.610 0.641 116.877 1.00 36.90 36 ILE C N 1
ATOM 4050 C CA . ILE C 1 44 ? 60.319 -0.038 116.934 1.00 40.58 36 ILE C CA 1
ATOM 4051 C C . ILE C 1 44 ? 60.012 -0.624 118.310 1.00 46.47 36 ILE C C 1
ATOM 4052 O O . ILE C 1 44 ? 58.893 -0.523 118.814 1.00 41.56 36 ILE C O 1
ATOM 4057 N N . LEU C 1 45 ? 61.011 -1.258 118.906 1.00 44.29 37 LEU C N 1
ATOM 4058 C CA . LEU C 1 45 ? 60.803 -1.911 120.185 1.00 44.94 37 LEU C CA 1
ATOM 4059 C C . LEU C 1 45 ? 60.582 -0.897 121.299 1.00 51.84 37 LEU C C 1
ATOM 4060 O O . LEU C 1 45 ? 59.844 -1.164 122.246 1.00 56.83 37 LEU C O 1
ATOM 4065 N N . SER C 1 46 ? 61.141 0.298 121.117 1.00 42.69 38 SER C N 1
ATOM 4066 C CA . SER C 1 46 ? 60.999 1.394 122.064 1.00 39.89 38 SER C CA 1
ATOM 4067 C C . SER C 1 46 ? 59.539 1.795 122.264 1.00 49.93 38 SER C C 1
ATOM 4068 O O . SER C 1 46 ? 59.129 2.122 123.371 1.00 57.15 38 SER C O 1
ATOM 4071 N N . ILE C 1 47 ? 58.750 1.717 121.199 1.00 47.04 39 ILE C N 1
ATOM 4072 C CA . ILE C 1 47 ? 57.323 2.036 121.223 1.00 45.74 39 ILE C CA 1
ATOM 4073 C C . ILE C 1 47 ? 56.527 0.882 121.854 1.00 47.24 39 ILE C C 1
ATOM 4074 O O . ILE C 1 47 ? 55.657 1.091 122.689 1.00 50.47 39 ILE C O 1
ATOM 4079 N N . VAL C 1 48 ? 56.722 -0.331 121.356 1.00 43.60 40 VAL C N 1
ATOM 4080 C CA . VAL C 1 48 ? 55.964 -1.471 121.855 1.00 46.87 40 VAL C CA 1
ATOM 4081 C C . VAL C 1 48 ? 56.195 -1.724 123.350 1.00 56.80 40 VAL C C 1
ATOM 4082 O O . VAL C 1 48 ? 55.359 -2.316 124.045 1.00 52.44 40 VAL C O 1
ATOM 4086 N N . ASP C 1 49 ? 57.383 -1.337 123.803 1.00 58.38 41 ASP C N 1
ATOM 4087 C CA . ASP C 1 49 ? 57.791 -1.459 125.198 1.00 58.95 41 ASP C CA 1
ATOM 4088 C C . ASP C 1 49 ? 56.907 -0.598 126.126 1.00 62.51 41 ASP C C 1
ATOM 4089 O O . ASP C 1 49 ? 56.858 -0.807 127.348 1.00 66.71 41 ASP C O 1
ATOM 4094 N N . LEU C 1 50 ? 56.160 0.323 125.520 1.00 46.94 42 LEU C N 1
ATOM 4095 C CA . LEU C 1 50 ? 55.212 1.162 126.235 1.00 43.44 42 LEU C CA 1
ATOM 4096 C C . LEU C 1 50 ? 53.818 0.571 126.072 1.00 49.64 42 LEU C C 1
ATOM 4097 O O . LEU C 1 50 ? 52.827 1.175 126.469 1.00 49.94 42 LEU C O 1
ATOM 4102 N N . GLY C 1 51 ? 53.745 -0.617 125.489 1.00 46.94 43 GLY C N 1
ATOM 4103 C CA . GLY C 1 51 ? 52.485 -1.317 125.348 1.00 46.11 43 GLY C CA 1
ATOM 4104 C C . GLY C 1 51 ? 51.629 -0.754 124.234 1.00 54.58 43 GLY C C 1
ATOM 4105 O O . GLY C 1 51 ? 50.452 -1.086 124.118 1.00 56.13 43 GLY C O 1
ATOM 4106 N N . ILE C 1 52 ? 52.228 0.098 123.406 1.00 47.52 44 ILE C N 1
ATOM 4107 C CA . ILE C 1 52 ? 51.560 0.632 122.225 1.00 42.22 44 ILE C CA 1
ATOM 4108 C C . ILE C 1 52 ? 51.490 -0.478 121.183 1.00 44.91 44 ILE C C 1
ATOM 4109 O O . ILE C 1 52 ? 52.413 -1.278 121.061 1.00 48.30 44 ILE C O 1
ATOM 4114 N N . GLU C 1 53 ? 50.375 -0.573 120.471 1.00 39.33 45 GLU C N 1
ATOM 4115 C CA . GLU C 1 53 ? 50.237 -1.607 119.447 1.00 38.51 45 GLU C CA 1
ATOM 4116 C C . GLU C 1 53 ? 50.670 -1.085 118.076 1.00 35.36 45 GLU C C 1
ATOM 4117 O O . GLU C 1 53 ? 50.320 0.023 117.692 1.00 30.61 45 GLU C O 1
ATOM 4123 N N . VAL C 1 54 ? 51.599 -1.799 117.450 1.00 35.69 46 VAL C N 1
ATOM 4124 C CA . VAL C 1 54 ? 52.228 -1.354 116.207 1.00 35.06 46 VAL C CA 1
ATOM 4125 C C . VAL C 1 54 ? 51.934 -2.211 114.963 1.00 38.77 46 VAL C C 1
ATOM 4126 O O . VAL C 1 54 ? 51.788 -3.431 115.047 1.00 44.32 46 VAL C O 1
ATOM 4130 N N . SER C 1 55 ? 51.827 -1.540 113.819 1.00 30.37 47 SER C N 1
ATOM 4131 C CA . SER C 1 55 ? 51.730 -2.163 112.490 1.00 27.61 47 SER C CA 1
ATOM 4132 C C . SER C 1 55 ? 52.816 -1.460 111.715 1.00 31.01 47 SER C C 1
ATOM 4133 O O . SER C 1 55 ? 52.941 -0.243 111.830 1.00 34.82 47 SER C O 1
ATOM 4136 N N . ILE C 1 56 ? 53.559 -2.197 110.894 1.00 27.17 48 ILE C N 1
ATOM 4137 C CA . ILE C 1 56 ? 54.616 -1.601 110.090 1.00 27.09 48 ILE C CA 1
ATOM 4138 C C . ILE C 1 56 ? 54.384 -1.825 108.612 1.00 36.79 48 ILE C C 1
ATOM 4139 O O . ILE C 1 56 ? 54.093 -2.936 108.194 1.00 48.13 48 ILE C O 1
ATOM 4144 N N . VAL C 1 57 ? 54.513 -0.769 107.820 1.00 35.15 49 VAL C N 1
ATOM 4145 C CA . VAL C 1 57 ? 54.443 -0.888 106.371 1.00 32.80 49 VAL C CA 1
ATOM 4146 C C . VAL C 1 57 ? 55.789 -0.417 105.813 1.00 42.20 49 VAL C C 1
ATOM 4147 O O . VAL C 1 57 ? 56.215 0.699 106.084 1.00 46.46 49 VAL C O 1
ATOM 4151 N N . ILE C 1 58 ? 56.505 -1.305 105.124 1.00 42.89 50 ILE C N 1
ATOM 4152 C CA . ILE C 1 58 ? 57.816 -0.980 104.544 1.00 41.08 50 ILE C CA 1
ATOM 4153 C C . ILE C 1 58 ? 57.752 -0.830 103.031 1.00 44.02 50 ILE C C 1
ATOM 4154 O O . ILE C 1 58 ? 57.030 -1.562 102.369 1.00 42.36 50 ILE C O 1
ATOM 4159 N N . GLY C 1 59 ? 58.617 0.013 102.479 1.00 42.49 51 GLY C N 1
ATOM 4160 C CA . GLY C 1 59 ? 58.764 0.131 101.042 1.00 44.49 51 GLY C CA 1
ATOM 4161 C C . GLY C 1 59 ? 59.819 -0.836 100.508 1.00 57.68 51 GLY C C 1
ATOM 4162 O O . GLY C 1 59 ? 60.578 -1.437 101.278 1.00 59.37 51 GLY C O 1
ATOM 4163 N N . GLY C 1 60 ? 59.869 -1.013 99.190 1.00 57.78 52 GLY C N 1
ATOM 4164 C CA . GLY C 1 60 ? 60.827 -1.928 98.593 1.00 56.91 52 GLY C CA 1
ATOM 4165 C C . GLY C 1 60 ? 61.940 -1.252 97.854 1.00 51.00 52 GLY C C 1
ATOM 4166 O O . GLY C 1 60 ? 62.572 -1.834 96.998 1.00 49.01 52 GLY C O 1
ATOM 4167 N N . GLY C 1 61 ? 62.144 0.008 98.182 1.00 42.41 53 GLY C N 1
ATOM 4168 C CA . GLY C 1 61 ? 63.137 0.842 97.537 1.00 41.81 53 GLY C CA 1
ATOM 4169 C C . GLY C 1 61 ? 64.586 0.388 97.562 1.00 51.81 53 GLY C C 1
ATOM 4170 O O . GLY C 1 61 ? 65.375 0.771 96.704 1.00 56.87 53 GLY C O 1
ATOM 4171 N N . ASN C 1 62 ? 64.977 -0.369 98.581 1.00 45.29 54 ASN C N 1
ATOM 4172 C CA . ASN C 1 62 ? 66.362 -0.787 98.693 1.00 39.99 54 ASN C CA 1
ATOM 4173 C C . ASN C 1 62 ? 66.660 -1.945 97.754 1.00 40.91 54 ASN C C 1
ATOM 4174 O O . ASN C 1 62 ? 67.797 -2.381 97.651 1.00 41.78 54 ASN C O 1
ATOM 4179 N N . ILE C 1 63 ? 65.627 -2.464 97.099 1.00 42.95 55 ILE C N 1
ATOM 4180 C CA . ILE C 1 63 ? 65.762 -3.626 96.227 1.00 42.54 55 ILE C CA 1
ATOM 4181 C C . ILE C 1 63 ? 65.487 -3.270 94.784 1.00 56.34 55 ILE C C 1
ATOM 4182 O O . ILE C 1 63 ? 66.211 -3.679 93.888 1.00 55.97 55 ILE C O 1
ATOM 4187 N N . PHE C 1 64 ? 64.386 -2.563 94.569 1.00 69.47 56 PHE C N 1
ATOM 4188 C CA . PHE C 1 64 ? 63.954 -2.215 93.227 1.00 73.21 56 PHE C CA 1
ATOM 4189 C C . PHE C 1 64 ? 63.517 -0.773 93.062 1.00 80.19 56 PHE C C 1
ATOM 4190 O O . PHE C 1 64 ? 62.710 -0.265 93.835 1.00 69.24 56 PHE C O 1
ATOM 4198 N N . ARG C 1 65 ? 63.957 -0.185 91.954 1.00 92.46 57 ARG C N 1
ATOM 4199 C CA . ARG C 1 65 ? 63.674 1.206 91.603 1.00 94.10 57 ARG C CA 1
ATOM 4200 C C . ARG C 1 65 ? 63.192 1.353 90.161 1.00 101.65 57 ARG C C 1
ATOM 4201 O O . ARG C 1 65 ? 63.643 0.630 89.284 1.00 99.97 57 ARG C O 1
ATOM 4209 N N . GLY C 1 66 ? 62.298 2.309 89.918 1.00 105.12 58 GLY C N 1
ATOM 4210 C CA . GLY C 1 66 ? 61.768 2.623 88.598 1.00 105.76 58 GLY C CA 1
ATOM 4211 C C . GLY C 1 66 ? 62.831 3.065 87.618 1.00 108.27 58 GLY C C 1
ATOM 4212 O O . GLY C 1 66 ? 62.645 3.017 86.396 1.00 103.55 58 GLY C O 1
ATOM 4213 N N . HIS C 1 67 ? 63.962 3.473 88.179 1.00 107.86 59 HIS C N 1
ATOM 4214 C CA . HIS C 1 67 ? 65.118 3.876 87.396 1.00 108.80 59 HIS C CA 1
ATOM 4215 C C . HIS C 1 67 ? 65.449 2.785 86.377 1.00 109.35 59 HIS C C 1
ATOM 4216 O O . HIS C 1 67 ? 65.891 3.065 85.263 1.00 110.04 59 HIS C O 1
ATOM 4223 N N . LEU C 1 68 ? 65.208 1.533 86.749 1.00 99.03 60 LEU C N 1
ATOM 4224 C CA . LEU C 1 68 ? 65.517 0.403 85.880 1.00 94.43 60 LEU C CA 1
ATOM 4225 C C . LEU C 1 68 ? 64.356 0.003 84.989 1.00 99.45 60 LEU C C 1
ATOM 4226 O O . LEU C 1 68 ? 64.556 -0.468 83.871 1.00 98.83 60 LEU C O 1
ATOM 4231 N N . ALA C 1 69 ? 63.140 0.234 85.468 1.00 97.80 61 ALA C N 1
ATOM 4232 C CA . ALA C 1 69 ? 61.949 -0.101 84.695 1.00 98.02 61 ALA C CA 1
ATOM 4233 C C . ALA C 1 69 ? 61.907 0.767 83.447 1.00 95.52 61 ALA C C 1
ATOM 4234 O O . ALA C 1 69 ? 61.617 0.278 82.351 1.00 90.11 61 ALA C O 1
ATOM 4236 N N . GLU C 1 70 ? 62.215 2.049 83.624 1.00 92.64 62 GLU C N 1
ATOM 4237 C CA . GLU C 1 70 ? 62.296 2.997 82.519 1.00 91.36 62 GLU C CA 1
ATOM 4238 C C . GLU C 1 70 ? 63.359 2.522 81.539 1.00 90.19 62 GLU C C 1
ATOM 4239 O O . GLU C 1 70 ? 63.149 2.459 80.328 1.00 91.40 62 GLU C O 1
ATOM 4245 N N . GLU C 1 71 ? 64.518 2.196 82.090 1.00 76.88 63 GLU C N 1
ATOM 4246 C CA . GLU C 1 71 ? 65.639 1.772 81.280 1.00 73.69 63 GLU C CA 1
ATOM 4247 C C . GLU C 1 71 ? 65.261 0.664 80.293 1.00 69.24 63 GLU C C 1
ATOM 4248 O O . GLU C 1 71 ? 65.763 0.636 79.174 1.00 75.07 63 GLU C O 1
ATOM 4254 N N . TRP C 1 72 ? 64.404 -0.265 80.704 1.00 53.76 64 TRP C N 1
ATOM 4255 C CA . TRP C 1 72 ? 64.001 -1.363 79.823 1.00 51.63 64 TRP C CA 1
ATOM 4256 C C . TRP C 1 72 ? 62.538 -1.283 79.422 1.00 68.67 64 TRP C C 1
ATOM 4257 O O . TRP C 1 72 ? 61.942 -2.283 79.002 1.00 69.63 64 TRP C O 1
ATOM 4268 N N . GLY C 1 73 ? 61.963 -0.094 79.583 1.00 68.18 65 GLY C N 1
ATOM 4269 C CA . GLY C 1 73 ? 60.579 0.167 79.242 1.00 66.67 65 GLY C CA 1
ATOM 4270 C C . GLY C 1 73 ? 59.619 -0.892 79.747 1.00 75.29 65 GLY C C 1
ATOM 4271 O O . GLY C 1 73 ? 58.749 -1.357 79.008 1.00 75.75 65 GLY C O 1
ATOM 4272 N N . ILE C 1 74 ? 59.747 -1.243 81.023 1.00 74.50 66 ILE C N 1
ATOM 4273 C CA . ILE C 1 74 ? 58.833 -2.201 81.624 1.00 73.48 66 ILE C CA 1
ATOM 4274 C C . ILE C 1 74 ? 57.547 -1.466 81.963 1.00 69.88 66 ILE C C 1
ATOM 4275 O O . ILE C 1 74 ? 57.587 -0.424 82.622 1.00 68.69 66 ILE C O 1
ATOM 4280 N N . ASP C 1 75 ? 56.410 -2.014 81.542 1.00 63.87 67 ASP C N 1
ATOM 4281 C CA . ASP C 1 75 ? 55.122 -1.415 81.899 1.00 66.09 67 ASP C CA 1
ATOM 4282 C C . ASP C 1 75 ? 54.984 -1.076 83.390 1.00 69.37 67 ASP C C 1
ATOM 4283 O O . ASP C 1 75 ? 55.244 -1.905 84.267 1.00 73.50 67 ASP C O 1
ATOM 4288 N N . ARG C 1 76 ? 54.541 0.148 83.662 1.00 59.85 68 ARG C N 1
ATOM 4289 C CA . ARG C 1 76 ? 54.350 0.652 85.024 1.00 57.87 68 ARG C CA 1
ATOM 4290 C C . ARG C 1 76 ? 53.648 -0.312 85.998 1.00 57.06 68 ARG C C 1
ATOM 4291 O O . ARG C 1 76 ? 54.071 -0.486 87.137 1.00 53.34 68 ARG C O 1
ATOM 4299 N N . VAL C 1 77 ? 52.607 -0.987 85.530 1.00 52.70 69 VAL C N 1
ATOM 4300 C CA . VAL C 1 77 ? 51.925 -1.976 86.352 1.00 53.36 69 VAL C CA 1
ATOM 4301 C C . VAL C 1 77 ? 52.863 -3.154 86.645 1.00 61.27 69 VAL C C 1
ATOM 4302 O O . VAL C 1 77 ? 52.771 -3.800 87.688 1.00 64.47 69 VAL C O 1
ATOM 4306 N N . GLU C 1 78 ? 53.730 -3.463 85.685 1.00 53.97 70 GLU C N 1
ATOM 4307 C CA . GLU C 1 78 ? 54.705 -4.541 85.822 1.00 49.37 70 GLU C CA 1
ATOM 4308 C C . GLU C 1 78 ? 55.840 -4.172 86.774 1.00 48.64 70 GLU C C 1
ATOM 4309 O O . GLU C 1 78 ? 56.331 -5.008 87.535 1.00 54.53 70 GLU C O 1
ATOM 4315 N N . ALA C 1 79 ? 56.284 -2.924 86.700 1.00 38.31 71 ALA C N 1
ATOM 4316 C CA . ALA C 1 79 ? 57.335 -2.464 87.593 1.00 38.36 71 ALA C CA 1
ATOM 4317 C C . ALA C 1 79 ? 56.822 -2.381 89.021 1.00 42.47 71 ALA C C 1
ATOM 4318 O O . ALA C 1 79 ? 57.580 -2.501 89.976 1.00 40.61 71 ALA C O 1
ATOM 4320 N N . ASP C 1 80 ? 55.535 -2.121 89.171 1.00 36.18 72 ASP C N 1
ATOM 4321 C CA . ASP C 1 80 ? 54.997 -2.002 90.507 1.00 34.81 72 ASP C CA 1
ATOM 4322 C C . ASP C 1 80 ? 54.936 -3.373 91.148 1.00 45.37 72 ASP C C 1
ATOM 4323 O O . ASP C 1 80 ? 55.291 -3.530 92.316 1.00 50.50 72 ASP C O 1
ATOM 4328 N N . ASN C 1 81 ? 54.555 -4.388 90.376 1.00 43.53 73 ASN C N 1
ATOM 4329 C CA . ASN C 1 81 ? 54.495 -5.751 90.918 1.00 40.30 73 ASN C CA 1
ATOM 4330 C C . ASN C 1 81 ? 55.860 -6.175 91.422 1.00 40.35 73 ASN C C 1
ATOM 4331 O O . ASN C 1 81 ? 55.984 -6.741 92.499 1.00 42.71 73 ASN C O 1
ATOM 4336 N N . ILE C 1 82 ? 56.895 -5.838 90.670 1.00 36.85 74 ILE C N 1
ATOM 4337 C CA . ILE C 1 82 ? 58.240 -6.178 91.092 1.00 40.13 74 ILE C CA 1
ATOM 4338 C C . ILE C 1 82 ? 58.539 -5.508 92.421 1.00 47.13 74 ILE C C 1
ATOM 4339 O O . ILE C 1 82 ? 58.846 -6.176 93.401 1.00 52.37 74 ILE C O 1
ATOM 4344 N N . GLY C 1 83 ? 58.396 -4.188 92.470 1.00 43.66 75 GLY C N 1
ATOM 4345 C CA . GLY C 1 83 ? 58.659 -3.409 93.667 1.00 38.70 75 GLY C CA 1
ATOM 4346 C C . GLY C 1 83 ? 57.850 -3.876 94.856 1.00 39.55 75 GLY C C 1
ATOM 4347 O O . GLY C 1 83 ? 58.251 -3.689 95.989 1.00 40.38 75 GLY C O 1
ATOM 4348 N N . THR C 1 84 ? 56.704 -4.487 94.588 1.00 40.32 76 THR C N 1
ATOM 4349 C CA . THR C 1 84 ? 55.833 -4.996 95.639 1.00 42.87 76 THR C CA 1
ATOM 4350 C C . THR C 1 84 ? 56.485 -6.204 96.320 1.00 50.00 76 THR C C 1
ATOM 4351 O O . THR C 1 84 ? 56.300 -6.445 97.516 1.00 49.33 76 THR C O 1
ATOM 4355 N N . LEU C 1 85 ? 57.162 -7.025 95.524 1.00 44.05 77 LEU C N 1
ATOM 4356 C CA . LEU C 1 85 ? 57.783 -8.239 96.037 1.00 37.32 77 LEU C CA 1
ATOM 4357 C C . LEU C 1 85 ? 58.928 -7.789 96.935 1.00 41.24 77 LEU C C 1
ATOM 4358 O O . LEU C 1 85 ? 59.232 -8.434 97.937 1.00 40.85 77 LEU C O 1
ATOM 4363 N N . GLY C 1 86 ? 59.526 -6.643 96.616 1.00 35.04 78 GLY 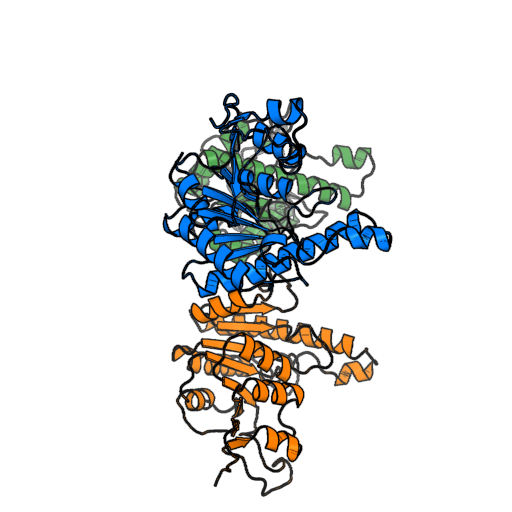C N 1
ATOM 4364 C CA . GLY C 1 86 ? 60.590 -6.101 97.442 1.00 32.91 78 GLY C CA 1
ATOM 4365 C C . GLY C 1 86 ? 60.086 -5.867 98.858 1.00 39.70 78 GLY C C 1
ATOM 4366 O O . GLY C 1 86 ? 60.794 -6.079 99.829 1.00 41.18 78 GLY C O 1
ATOM 4367 N N . THR C 1 87 ? 58.859 -5.368 98.966 1.00 34.99 79 THR C N 1
ATOM 4368 C CA . THR C 1 87 ? 58.259 -5.005 100.246 1.00 31.24 79 THR C CA 1
ATOM 4369 C C . THR C 1 87 ? 58.054 -6.225 101.104 1.00 36.26 79 THR C C 1
ATOM 4370 O O . THR C 1 87 ? 58.109 -6.125 102.331 1.00 38.22 79 THR C O 1
ATOM 4374 N N . ILE C 1 88 ? 57.787 -7.362 100.452 1.00 30.76 80 ILE C N 1
ATOM 4375 C CA . ILE C 1 88 ? 57.593 -8.640 101.139 1.00 26.70 80 ILE C CA 1
ATOM 4376 C C . ILE C 1 88 ? 58.899 -9.247 101.602 1.00 34.83 80 ILE C C 1
ATOM 4377 O O . ILE C 1 88 ? 58.946 -9.959 102.610 1.00 40.59 80 ILE C O 1
ATOM 4382 N N . ILE C 1 89 ? 59.970 -8.905 100.891 1.00 30.42 81 ILE C N 1
ATOM 4383 C CA . ILE C 1 89 ? 61.310 -9.358 101.254 1.00 30.95 81 ILE C CA 1
ATOM 4384 C C . ILE C 1 89 ? 61.776 -8.568 102.478 1.00 37.23 81 ILE C C 1
ATOM 4385 O O . ILE C 1 89 ? 62.315 -9.122 103.436 1.00 41.97 81 ILE C O 1
ATOM 4390 N N . ASN C 1 90 ? 61.452 -7.284 102.491 1.00 33.68 82 ASN C N 1
ATOM 4391 C CA . ASN C 1 90 ? 61.812 -6.436 103.611 1.00 33.49 82 ASN C CA 1
ATOM 4392 C C . ASN C 1 90 ? 61.008 -6.764 104.866 1.00 39.98 82 ASN C C 1
ATOM 4393 O O . ASN C 1 90 ? 61.564 -6.850 105.959 1.00 39.78 82 ASN C O 1
ATOM 4398 N N . SER C 1 91 ? 59.707 -6.971 104.697 1.00 38.47 83 SER C N 1
ATOM 4399 C CA . SER C 1 91 ? 58.842 -7.389 105.802 1.00 38.48 83 SER C CA 1
ATOM 4400 C C . SER C 1 91 ? 59.374 -8.659 106.477 1.00 45.25 83 SER C C 1
ATOM 4401 O O . SER C 1 91 ? 59.465 -8.735 107.705 1.00 49.27 83 SER C O 1
ATOM 4404 N N . LEU C 1 92 ? 59.722 -9.654 105.664 1.00 40.72 84 LEU C N 1
ATOM 4405 C CA . LEU C 1 92 ? 60.254 -10.929 106.153 1.00 36.24 84 LEU C CA 1
ATOM 4406 C C . LEU C 1 92 ? 61.587 -10.756 106.871 1.00 48.74 84 LEU C C 1
ATOM 4407 O O . LEU C 1 92 ? 61.809 -11.357 107.918 1.00 54.41 84 LEU C O 1
ATOM 4412 N N . MET C 1 93 ? 62.489 -9.973 106.279 1.00 44.90 85 MET C N 1
ATOM 4413 C CA . MET C 1 93 ? 63.751 -9.632 106.921 1.00 43.31 85 MET C CA 1
ATOM 4414 C C . MET C 1 93 ? 63.476 -9.005 108.294 1.00 50.06 85 MET C C 1
ATOM 4415 O O . MET C 1 93 ? 63.686 -9.642 109.314 1.00 54.35 85 MET C O 1
ATOM 4420 N N . LEU C 1 94 ? 62.957 -7.782 108.305 1.00 43.69 86 LEU C N 1
ATOM 4421 C CA . LEU C 1 94 ? 62.550 -7.072 109.514 1.00 42.39 86 LEU C CA 1
ATOM 4422 C C . LEU C 1 94 ? 61.974 -7.976 110.602 1.00 47.56 86 LEU C C 1
ATOM 4423 O O . LEU C 1 94 ? 62.238 -7.777 111.790 1.00 51.79 86 LEU C O 1
ATOM 4428 N N . ARG C 1 95 ? 61.140 -8.935 110.218 1.00 35.32 87 ARG C N 1
ATOM 4429 C CA . ARG C 1 95 ? 60.595 -9.853 111.209 1.00 35.22 87 ARG C CA 1
ATOM 4430 C C . ARG C 1 95 ? 61.721 -10.681 111.840 1.00 48.59 87 ARG C C 1
ATOM 4431 O O . ARG C 1 95 ? 61.725 -10.957 113.031 1.00 47.05 87 ARG C O 1
ATOM 4439 N N . GLY C 1 96 ? 62.683 -11.098 111.029 1.00 52.74 88 GLY C N 1
ATOM 4440 C CA . GLY C 1 96 ? 63.806 -11.870 111.519 1.00 52.30 88 GLY C CA 1
ATOM 4441 C C . GLY C 1 96 ? 64.499 -11.071 112.591 1.00 53.19 88 GLY C C 1
ATOM 4442 O O . GLY C 1 96 ? 64.643 -11.511 113.727 1.00 58.99 88 GLY C O 1
ATOM 4443 N N . VAL C 1 97 ? 64.915 -9.876 112.205 1.00 42.38 89 VAL C N 1
ATOM 4444 C CA . VAL C 1 97 ? 65.597 -8.955 113.098 1.00 42.34 89 VAL C CA 1
ATOM 4445 C C . VAL C 1 97 ? 64.775 -8.667 114.349 1.00 50.85 89 VAL C C 1
ATOM 4446 O O . VAL C 1 97 ? 65.318 -8.577 115.449 1.00 54.09 89 VAL C O 1
ATOM 4450 N N . LEU C 1 98 ? 63.477 -8.446 114.171 1.00 40.69 90 LEU C N 1
ATOM 4451 C CA . LEU C 1 98 ? 62.603 -8.145 115.303 1.00 38.76 90 LEU C CA 1
ATOM 4452 C C . LEU C 1 98 ? 62.508 -9.305 116.302 1.00 46.02 90 LEU C C 1
ATOM 4453 O O . LEU C 1 98 ? 62.648 -9.109 117.514 1.00 42.96 90 LEU C O 1
ATOM 4458 N N . THR C 1 99 ? 62.307 -10.514 115.786 1.00 53.58 91 THR C N 1
ATOM 4459 C CA . THR C 1 99 ? 62.181 -11.710 116.614 1.00 56.51 91 THR C CA 1
ATOM 4460 C C . THR C 1 99 ? 63.422 -11.958 117.469 1.00 64.15 91 THR C C 1
ATOM 4461 O O . THR C 1 99 ? 63.332 -12.438 118.596 1.00 68.94 91 THR C O 1
ATOM 4465 N N . SER C 1 100 ? 64.584 -11.623 116.924 1.00 53.64 92 SER C N 1
ATOM 4466 C CA . SER C 1 100 ? 65.838 -11.825 117.625 1.00 51.22 92 SER C CA 1
ATOM 4467 C C . SER C 1 100 ? 65.912 -10.968 118.884 1.00 61.84 92 SER C C 1
ATOM 4468 O O . SER C 1 100 ? 66.550 -11.348 119.861 1.00 69.14 92 SER C O 1
ATOM 4471 N N . LYS C 1 101 ? 65.229 -9.827 118.869 1.00 48.02 93 LYS C N 1
ATOM 4472 C CA . LYS C 1 101 ? 65.344 -8.876 119.952 1.00 42.16 93 LYS C CA 1
ATOM 4473 C C . LYS C 1 101 ? 64.169 -8.786 120.889 1.00 49.38 93 LYS C C 1
ATOM 4474 O O . LYS C 1 101 ? 64.237 -8.131 121.928 1.00 45.79 93 LYS C O 1
ATOM 4480 N N . THR C 1 102 ? 63.073 -9.412 120.499 1.00 53.19 94 THR C N 1
ATOM 4481 C CA . THR C 1 102 ? 61.866 -9.368 121.302 1.00 52.31 94 THR C CA 1
ATOM 4482 C C . THR C 1 102 ? 61.434 -10.784 121.569 1.00 58.82 94 THR C C 1
ATOM 4483 O O . THR C 1 102 ? 61.931 -11.734 120.984 1.00 62.30 94 THR C O 1
ATOM 4487 N N . ASN C 1 103 ? 60.440 -10.916 122.421 1.00 58.10 95 ASN C N 1
ATOM 4488 C CA . ASN C 1 103 ? 59.900 -12.228 122.713 1.00 59.36 95 ASN C CA 1
ATOM 4489 C C . ASN C 1 103 ? 58.411 -12.109 122.404 1.00 65.95 95 ASN C C 1
ATOM 4490 O O . ASN C 1 103 ? 57.651 -13.089 122.441 1.00 67.25 95 ASN C O 1
ATOM 4495 N N . LYS C 1 104 ? 58.051 -10.906 121.956 1.00 59.23 96 LYS C N 1
ATOM 4496 C CA . LYS C 1 104 ? 56.705 -10.606 121.495 1.00 55.73 96 LYS C CA 1
ATOM 4497 C C . LYS C 1 104 ? 56.519 -11.354 120.178 1.00 57.61 96 LYS C C 1
ATOM 4498 O O . LYS C 1 104 ? 57.486 -11.717 119.504 1.00 57.33 96 LYS C O 1
ATOM 4504 N N . GLU C 1 105 ? 55.267 -11.576 119.808 1.00 51.76 97 GLU C N 1
ATOM 4505 C CA . GLU C 1 105 ? 54.962 -12.221 118.543 1.00 48.27 97 GLU C CA 1
ATOM 4506 C C . GLU C 1 105 ? 54.906 -11.159 117.457 1.00 46.38 97 GLU C C 1
ATOM 4507 O O . GLU C 1 105 ? 54.219 -10.152 117.584 1.00 50.48 97 GLU C O 1
ATOM 4513 N N . VAL C 1 106 ? 55.598 -11.408 116.361 1.00 35.23 98 VAL C N 1
ATOM 4514 C CA . VAL C 1 106 ? 55.528 -10.507 115.229 1.00 33.40 98 VAL C CA 1
ATOM 4515 C C . VAL C 1 106 ? 55.013 -11.266 114.016 1.00 44.13 98 VAL C C 1
ATOM 4516 O O . VAL C 1 106 ? 55.578 -12.288 113.617 1.00 45.57 98 VAL C O 1
ATOM 4520 N N . ARG C 1 107 ? 53.933 -10.765 113.431 1.00 40.12 99 ARG C N 1
ATOM 4521 C CA . ARG C 1 107 ? 53.346 -11.410 112.273 1.00 38.14 99 ARG C CA 1
ATOM 4522 C C . ARG C 1 107 ? 53.502 -10.606 110.993 1.00 42.27 99 ARG C C 1
ATOM 4523 O O . ARG C 1 107 ? 53.223 -9.410 110.966 1.00 45.29 99 ARG C O 1
ATOM 4531 N N . VAL C 1 108 ? 53.903 -11.294 109.927 1.00 38.18 100 VAL C N 1
ATOM 4532 C CA . VAL C 1 108 ? 53.971 -10.726 108.583 1.00 32.99 100 VAL C CA 1
ATOM 4533 C C . VAL C 1 108 ? 52.708 -11.147 107.825 1.00 37.17 100 VAL C C 1
ATOM 4534 O O . VAL C 1 108 ? 52.432 -12.338 107.707 1.00 33.47 100 VAL C O 1
ATOM 4538 N N . MET C 1 109 ? 51.958 -10.170 107.322 1.00 32.12 101 MET C N 1
ATOM 4539 C CA . MET C 1 109 ? 50.729 -10.429 106.578 1.00 30.53 101 MET C CA 1
ATOM 4540 C C . MET C 1 109 ? 50.867 -9.791 105.197 1.00 36.87 101 MET C C 1
ATOM 4541 O O . MET C 1 109 ? 51.261 -8.633 105.084 1.00 43.17 101 MET C O 1
ATOM 4546 N N . THR C 1 110 ? 50.555 -10.558 104.156 1.00 39.67 102 THR C N 1
ATOM 4547 C CA . THR C 1 110 ? 50.709 -10.135 102.757 1.00 41.29 102 THR C CA 1
ATOM 4548 C C . THR C 1 110 ? 49.392 -9.908 102.036 1.00 48.67 102 THR C C 1
ATOM 4549 O O . THR C 1 110 ? 48.416 -10.621 102.263 1.00 43.62 102 THR C O 1
ATOM 4553 N N . SER C 1 111 ? 49.397 -8.948 101.118 1.00 51.35 103 SER C N 1
ATOM 4554 C CA . SER C 1 111 ? 48.205 -8.630 100.334 1.00 57.09 103 SER C CA 1
ATOM 4555 C C . SER C 1 111 ? 48.106 -9.544 99.118 1.00 68.12 103 SER C C 1
ATOM 4556 O O . SER C 1 111 ? 47.076 -9.601 98.435 1.00 71.49 103 SER C O 1
ATOM 4559 N N . ILE C 1 112 ? 49.183 -10.295 98.911 1.00 69.33 104 ILE C N 1
ATOM 4560 C CA . ILE C 1 112 ? 49.248 -11.341 97.901 1.00 70.58 104 ILE C CA 1
ATOM 4561 C C . ILE C 1 112 ? 49.600 -12.611 98.645 1.00 76.39 104 ILE C C 1
ATOM 4562 O O . ILE C 1 112 ? 50.768 -12.827 98.962 1.00 76.90 104 ILE C O 1
ATOM 4567 N N . PRO C 1 113 ? 48.577 -13.345 99.117 1.00 76.66 105 PRO C N 1
ATOM 4568 C CA . PRO C 1 113 ? 48.795 -14.533 99.952 1.00 78.41 105 PRO C CA 1
ATOM 4569 C C . PRO C 1 113 ? 49.839 -15.458 99.358 1.00 85.21 105 PRO C C 1
ATOM 4570 O O . PRO C 1 113 ? 49.709 -15.936 98.224 1.00 86.37 105 PRO C O 1
ATOM 4574 N N . PHE C 1 114 ? 50.952 -15.566 100.080 1.00 84.72 106 PHE C N 1
ATOM 4575 C CA . PHE C 1 114 ? 52.102 -16.337 99.617 1.00 89.30 106 PHE C CA 1
ATOM 4576 C C . PHE C 1 114 ? 52.091 -17.624 100.412 1.00 104.27 106 PHE C C 1
ATOM 4577 O O . PHE C 1 114 ? 52.577 -18.658 99.963 1.00 108.11 106 PHE C O 1
ATOM 4585 N N . ASN C 1 115 ? 51.461 -17.563 101.579 1.00 100.22 107 ASN C N 1
ATOM 4586 C CA . ASN C 1 115 ? 51.310 -18.723 102.453 1.00 93.41 107 ASN C CA 1
ATOM 4587 C C . ASN C 1 115 ? 52.603 -19.492 102.629 1.00 99.29 107 ASN C C 1
ATOM 4588 O O . ASN C 1 115 ? 53.417 -19.604 101.714 1.00 102.12 107 ASN C O 1
ATOM 4593 N N . ALA C 1 116 ? 52.771 -20.053 103.817 1.00 101.05 108 ALA C N 1
ATOM 4594 C CA . ALA C 1 116 ? 53.971 -20.803 104.126 1.00 101.66 108 ALA C CA 1
ATOM 4595 C C . ALA C 1 116 ? 55.203 -19.943 103.840 1.00 105.42 108 ALA C C 1
ATOM 4596 O O . ALA C 1 116 ? 56.302 -20.443 103.630 1.00 106.04 108 ALA C O 1
ATOM 4598 N N . VAL C 1 117 ? 54.987 -18.632 103.820 1.00 99.37 109 VAL C N 1
ATOM 4599 C CA . VAL C 1 117 ? 56.046 -17.646 103.642 1.00 95.83 109 VAL C CA 1
ATOM 4600 C C . VAL C 1 117 ? 55.585 -16.544 104.582 1.00 92.25 109 VAL C C 1
ATOM 4601 O O . VAL C 1 117 ? 56.307 -16.149 105.493 1.00 93.95 109 VAL C O 1
ATOM 4605 N N . ALA C 1 118 ? 54.302 -16.210 104.470 1.00 78.28 110 ALA C N 1
ATOM 4606 C CA . ALA C 1 118 ? 53.639 -15.251 105.354 1.00 72.77 110 ALA C CA 1
ATOM 4607 C C . ALA C 1 118 ? 52.146 -15.583 105.393 1.00 62.08 110 ALA C C 1
ATOM 4608 O O . ALA C 1 118 ? 51.650 -16.322 104.550 1.00 64.19 110 ALA C O 1
ATOM 4610 N N . GLU C 1 119 ? 51.414 -15.022 106.345 1.00 45.52 111 GLU C N 1
ATOM 4611 C CA . GLU C 1 119 ? 49.980 -15.245 106.367 1.00 44.42 111 GLU C CA 1
ATOM 4612 C C . GLU C 1 119 ? 49.228 -14.341 105.394 1.00 58.27 111 GLU C C 1
ATOM 4613 O O . GLU C 1 119 ? 49.469 -13.131 105.339 1.00 60.44 111 GLU C O 1
ATOM 4619 N N . PRO C 1 120 ? 48.285 -14.920 104.625 1.00 58.99 112 PRO C N 1
ATOM 4620 C CA . PRO C 1 120 ? 47.484 -14.054 103.754 1.00 57.40 112 PRO C CA 1
ATOM 4621 C C . PRO C 1 120 ? 46.862 -12.986 104.638 1.00 56.28 112 PRO C C 1
ATOM 4622 O O . PRO C 1 120 ? 46.451 -13.261 105.761 1.00 60.79 112 PRO C O 1
ATOM 4626 N N . TYR C 1 121 ? 46.868 -11.748 104.171 1.00 47.76 113 TYR C N 1
ATOM 4627 C CA . TYR C 1 121 ? 46.324 -10.662 104.976 1.00 42.75 113 TYR C CA 1
ATOM 4628 C C . TYR C 1 121 ? 44.821 -10.753 105.125 1.00 50.34 113 TYR C C 1
ATOM 4629 O O . TYR C 1 121 ? 44.096 -10.799 104.139 1.00 50.79 113 TYR C O 1
ATOM 4638 N N . ILE C 1 122 ? 44.358 -10.675 106.365 1.00 51.04 114 ILE C N 1
ATOM 4639 C CA . ILE C 1 122 ? 42.926 -10.666 106.677 1.00 47.78 114 ILE C CA 1
ATOM 4640 C C . ILE C 1 122 ? 42.681 -9.678 107.810 1.00 51.52 114 ILE C C 1
ATOM 4641 O O . ILE C 1 122 ? 43.212 -9.807 108.91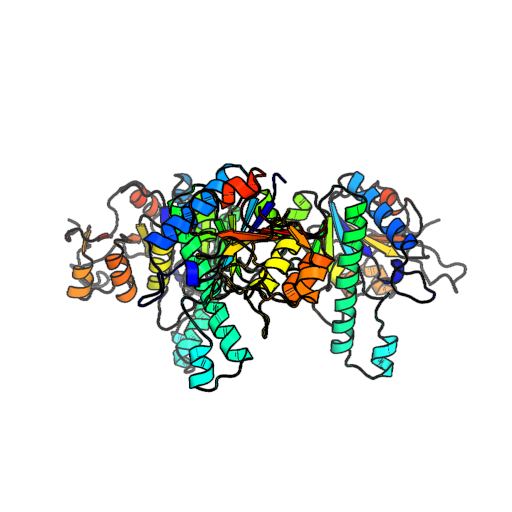7 1.00 55.69 114 ILE C O 1
ATOM 4646 N N . ARG C 1 123 ? 41.882 -8.677 107.489 1.00 44.81 115 ARG C N 1
ATOM 4647 C CA . ARG C 1 123 ? 41.617 -7.528 108.327 1.00 44.10 115 ARG C CA 1
ATOM 4648 C C . ARG C 1 123 ? 41.382 -7.849 109.785 1.00 54.68 115 ARG C C 1
ATOM 4649 O O . ARG C 1 123 ? 42.213 -7.547 110.644 1.00 59.16 115 ARG C O 1
ATOM 4657 N N . LEU C 1 124 ? 40.236 -8.459 110.054 1.00 53.65 116 LEU C N 1
ATOM 4658 C CA . LEU C 1 124 ? 39.852 -8.803 111.414 1.00 54.57 116 LEU C CA 1
ATOM 4659 C C . LEU C 1 124 ? 40.896 -9.636 112.140 1.00 58.97 116 LEU C C 1
ATOM 4660 O O . LEU C 1 124 ? 41.047 -9.518 113.362 1.00 63.03 116 LEU C O 1
ATOM 4665 N N . ARG C 1 125 ? 41.647 -10.427 111.373 1.00 48.16 117 ARG C N 1
ATOM 4666 C CA . ARG C 1 125 ? 42.767 -11.196 111.904 1.00 44.52 117 ARG C CA 1
ATOM 4667 C C . ARG C 1 125 ? 43.853 -10.226 112.322 1.00 46.93 117 ARG C C 1
ATOM 4668 O O . ARG C 1 125 ? 44.462 -10.367 113.391 1.00 49.46 117 ARG C O 1
ATOM 4676 N N . ALA C 1 126 ? 44.090 -9.235 111.471 1.00 43.70 118 ALA C N 1
ATOM 4677 C CA . ALA C 1 126 ? 45.124 -8.249 111.729 1.00 42.00 118 ALA C CA 1
ATOM 4678 C C . ALA C 1 126 ? 44.773 -7.460 112.973 1.00 49.27 118 ALA C C 1
ATOM 4679 O O . ALA C 1 126 ? 45.612 -7.282 113.860 1.00 49.89 118 ALA C O 1
ATOM 4681 N N . VAL C 1 127 ? 43.510 -7.044 113.052 1.00 48.43 119 VAL C N 1
ATOM 4682 C CA . VAL C 1 127 ? 43.027 -6.301 114.214 1.00 49.70 119 VAL C CA 1
ATOM 4683 C C . VAL C 1 127 ? 43.194 -7.139 115.478 1.00 58.38 119 VAL C C 1
ATOM 4684 O O . VAL C 1 127 ? 43.598 -6.637 116.528 1.00 61.32 119 VAL C O 1
ATOM 4688 N N . HIS C 1 128 ? 42.842 -8.415 115.341 1.00 58.22 120 HIS C N 1
ATOM 4689 C CA . HIS C 1 128 ? 42.908 -9.412 116.393 1.00 60.73 120 HIS C CA 1
ATOM 4690 C C . HIS C 1 128 ? 44.302 -9.549 117.001 1.00 57.80 120 HIS C C 1
ATOM 4691 O O . HIS C 1 128 ? 44.469 -9.541 118.222 1.00 59.77 120 HIS C O 1
ATOM 4698 N N . HIS C 1 129 ? 45.283 -9.734 116.123 1.00 46.11 121 HIS C N 1
ATOM 4699 C CA . HIS C 1 129 ? 46.686 -9.862 116.482 1.00 41.18 121 HIS C CA 1
ATOM 4700 C C . HIS C 1 129 ? 47.088 -8.662 117.307 1.00 45.62 121 HIS C C 1
ATOM 4701 O O . HIS C 1 129 ? 47.526 -8.793 118.448 1.00 49.41 121 HIS C O 1
ATOM 4708 N N . LEU C 1 130 ? 46.937 -7.494 116.690 1.00 44.77 122 LEU C N 1
ATOM 4709 C CA . LEU C 1 130 ? 47.234 -6.200 117.305 1.00 44.52 122 LEU C CA 1
ATOM 4710 C C . LEU C 1 130 ? 46.620 -6.126 118.690 1.00 48.55 122 LEU C C 1
ATOM 4711 O O . LEU C 1 130 ? 47.288 -5.793 119.668 1.00 50.12 122 LEU C O 1
ATOM 4716 N N . ASP C 1 131 ? 45.354 -6.511 118.775 1.00 40.74 123 ASP C N 1
ATOM 4717 C CA . ASP C 1 131 ? 44.671 -6.577 120.058 1.00 41.59 123 ASP C CA 1
ATOM 4718 C C . ASP C 1 131 ? 45.418 -7.483 121.026 1.00 47.14 123 ASP C C 1
ATOM 4719 O O . ASP C 1 131 ? 45.636 -7.111 122.174 1.00 50.46 123 ASP C O 1
ATOM 4724 N N . ASN C 1 132 ? 45.861 -8.642 120.542 1.00 42.18 124 ASN C N 1
ATOM 4725 C CA . ASN C 1 132 ? 46.593 -9.596 121.366 1.00 41.62 124 ASN C CA 1
ATOM 4726 C C . ASN C 1 132 ? 48.020 -9.141 121.669 1.00 48.37 124 ASN C C 1
ATOM 4727 O O . ASN C 1 132 ? 48.776 -9.845 122.342 1.00 53.52 124 ASN C O 1
ATOM 4732 N N . GLY C 1 133 ? 48.370 -7.945 121.211 1.00 45.01 125 GLY C N 1
ATOM 4733 C CA . GLY C 1 133 ? 49.671 -7.358 121.483 1.00 45.46 125 GLY C CA 1
ATOM 4734 C C . GLY C 1 133 ? 50.788 -7.826 120.572 1.00 53.19 125 GLY C C 1
ATOM 4735 O O . GLY C 1 133 ? 51.960 -7.732 120.925 1.00 57.60 125 GLY C O 1
ATOM 4736 N N . TYR C 1 134 ? 50.435 -8.322 119.391 1.00 49.01 126 TYR C N 1
ATOM 4737 C CA . TYR C 1 134 ? 51.447 -8.761 118.444 1.00 49.11 126 TYR C CA 1
ATOM 4738 C C . TYR C 1 134 ? 51.948 -7.561 117.657 1.00 53.99 126 TYR C C 1
ATOM 4739 O O . TYR C 1 134 ? 51.255 -6.556 117.529 1.00 55.82 126 TYR C O 1
ATOM 4748 N N . ILE C 1 135 ? 53.119 -7.714 117.048 1.00 47.30 127 ILE C N 1
ATOM 4749 C CA . ILE C 1 135 ? 53.654 -6.722 116.128 1.00 41.91 127 ILE C CA 1
ATOM 4750 C C . ILE C 1 135 ? 53.322 -7.262 114.766 1.00 43.25 127 ILE C C 1
ATOM 4751 O O . ILE C 1 135 ? 53.613 -8.422 114.489 1.00 44.49 127 ILE C O 1
ATOM 4756 N N . VAL C 1 136 ? 52.614 -6.480 113.961 1.00 37.68 128 VAL C N 1
ATOM 4757 C CA . VAL C 1 136 ? 52.271 -6.962 112.631 1.00 32.56 128 VAL C CA 1
ATOM 4758 C C . VAL C 1 136 ? 52.944 -6.150 111.563 1.00 36.24 128 VAL C C 1
ATOM 4759 O O . VAL C 1 136 ? 53.105 -4.944 111.697 1.00 35.12 128 VAL C O 1
ATOM 4763 N N . ILE C 1 137 ? 53.401 -6.848 110.532 1.00 31.99 129 ILE C N 1
ATOM 4764 C CA . ILE C 1 137 ? 54.092 -6.225 109.413 1.00 25.76 129 ILE C CA 1
ATOM 4765 C C . ILE C 1 137 ? 53.322 -6.540 108.164 1.00 36.87 129 ILE C C 1
ATOM 4766 O O . ILE C 1 137 ? 53.020 -7.707 107.899 1.00 40.53 129 ILE C O 1
ATOM 4771 N N . PHE C 1 138 ? 53.033 -5.495 107.401 1.00 38.43 130 PHE C N 1
ATOM 4772 C CA . PHE C 1 138 ? 52.297 -5.630 106.158 1.00 38.80 130 PHE C CA 1
ATOM 4773 C C . PHE C 1 138 ? 53.230 -5.522 104.951 1.00 43.20 130 PHE C C 1
ATOM 4774 O O . PHE C 1 138 ? 53.953 -4.531 104.776 1.00 39.30 130 PHE C O 1
ATOM 4782 N N . GLY C 1 139 ? 53.193 -6.553 104.117 1.00 41.75 131 GLY C N 1
ATOM 4783 C CA . GLY C 1 139 ? 53.983 -6.598 102.902 1.00 44.94 131 GLY C CA 1
ATOM 4784 C C . GLY C 1 139 ? 53.130 -6.652 101.653 1.00 43.46 131 GLY C C 1
ATOM 4785 O O . GLY C 1 139 ? 52.021 -7.161 101.675 1.00 40.83 131 GLY C O 1
ATOM 4786 N N . GLY C 1 140 ? 53.673 -6.156 100.551 1.00 39.02 132 GLY C N 1
ATOM 4787 C CA . GLY C 1 140 ? 52.990 -6.159 99.274 1.00 41.93 132 GLY C CA 1
ATOM 4788 C C . GLY C 1 140 ? 51.995 -5.026 99.224 1.00 43.67 132 GLY C C 1
ATOM 4789 O O . GLY C 1 140 ? 51.088 -5.007 98.408 1.00 44.25 132 GLY C O 1
ATOM 4790 N N . GLY C 1 141 ? 52.173 -4.079 100.130 1.00 41.55 133 GLY C N 1
ATOM 4791 C CA . GLY C 1 141 ? 51.309 -2.926 100.234 1.00 42.56 133 GLY C CA 1
ATOM 4792 C C . GLY C 1 141 ? 49.816 -3.181 100.115 1.00 49.03 133 GLY C C 1
ATOM 4793 O O . GLY C 1 141 ? 49.184 -3.713 101.015 1.00 53.81 133 GLY C O 1
ATOM 4794 N N . ASN C 1 142 ? 49.263 -2.689 99.016 1.00 37.19 134 ASN C N 1
ATOM 4795 C CA . ASN C 1 142 ? 47.848 -2.629 98.695 1.00 34.74 134 ASN C CA 1
ATOM 4796 C C . ASN C 1 142 ? 47.492 -3.752 97.728 1.00 48.94 134 ASN C C 1
ATOM 4797 O O . ASN C 1 142 ? 46.321 -4.097 97.573 1.00 53.03 134 ASN C O 1
ATOM 4802 N N . GLY C 1 143 ? 48.478 -4.158 96.929 1.00 39.46 135 GLY C N 1
ATOM 4803 C CA . GLY C 1 143 ? 48.277 -5.094 95.854 1.00 37.21 135 GLY C CA 1
ATOM 4804 C C . GLY C 1 143 ? 47.960 -4.339 94.575 1.00 51.42 135 GLY C C 1
ATOM 4805 O O . GLY C 1 143 ? 47.953 -4.918 93.493 1.00 56.08 135 GLY C O 1
ATOM 4806 N N . GLN C 1 144 ? 47.690 -3.040 94.686 1.00 46.42 136 GLN C N 1
ATOM 4807 C CA . GLN C 1 144 ? 47.362 -2.232 93.507 1.00 41.22 136 GLN C CA 1
ATOM 4808 C C . GLN C 1 144 ? 48.545 -1.435 92.955 1.00 44.61 136 GLN C C 1
ATOM 4809 O O . GLN C 1 144 ? 49.508 -1.117 93.659 1.00 46.85 136 GLN C O 1
ATOM 4815 N N . PRO C 1 145 ? 48.436 -1.024 91.690 1.00 39.10 137 PRO C N 1
ATOM 4816 C CA . PRO C 1 145 ? 49.386 -0.235 90.906 1.00 36.89 137 PRO C CA 1
ATOM 4817 C C . PRO C 1 145 ? 49.155 1.280 90.982 1.00 48.15 137 PRO C C 1
ATOM 4818 O O . PRO C 1 145 ? 48.145 1.771 91.495 1.00 42.24 137 PRO C O 1
ATOM 4822 N N . PHE C 1 146 ? 50.095 2.023 90.407 1.00 49.26 138 PHE C N 1
ATOM 4823 C CA . PHE C 1 146 ? 49.984 3.474 90.328 1.00 42.83 138 PHE C CA 1
ATOM 4824 C C . PHE C 1 146 ? 50.088 4.090 91.705 1.00 46.71 138 PHE C C 1
ATOM 4825 O O . PHE C 1 146 ? 49.833 5.270 91.864 1.00 58.56 138 PHE C O 1
ATOM 4833 N N . VAL C 1 147 ? 50.398 3.295 92.717 1.00 33.98 139 VAL C N 1
ATOM 4834 C CA . VAL C 1 147 ? 50.420 3.815 94.077 1.00 32.15 139 VAL C CA 1
ATOM 4835 C C . VAL C 1 147 ? 51.761 3.621 94.778 1.00 47.16 139 VAL C C 1
ATOM 4836 O O . VAL C 1 147 ? 52.518 2.692 94.507 1.00 49.95 139 VAL C O 1
ATOM 4840 N N . THR C 1 148 ? 52.038 4.533 95.696 1.00 53.05 140 THR C N 1
ATOM 4841 C CA . THR C 1 148 ? 53.263 4.569 96.485 1.00 53.79 140 THR C CA 1
ATOM 4842 C C . THR C 1 148 ? 53.008 3.931 97.839 1.00 60.91 140 THR C C 1
ATOM 4843 O O . THR C 1 148 ? 51.883 3.869 98.320 1.00 69.33 140 THR C O 1
ATOM 4847 N N . THR C 1 149 ? 54.086 3.637 98.536 1.00 53.57 141 THR C N 1
ATOM 4848 C CA . THR C 1 149 ? 53.996 3.081 99.878 1.00 52.10 141 THR C CA 1
ATOM 4849 C C . THR C 1 149 ? 53.096 3.905 100.802 1.00 49.43 141 THR C C 1
ATOM 4850 O O . THR C 1 149 ? 52.578 3.393 101.783 1.00 49.54 141 THR C O 1
ATOM 4854 N N . ASP C 1 150 ? 53.010 5.208 100.548 1.00 49.84 142 ASP C N 1
ATOM 4855 C CA . ASP C 1 150 ? 52.257 6.141 101.397 1.00 44.69 142 ASP C CA 1
ATOM 4856 C C . ASP C 1 150 ? 50.813 5.749 101.482 1.00 42.57 142 ASP C C 1
ATOM 4857 O O . ASP C 1 150 ? 50.295 5.582 102.571 1.00 48.40 142 ASP C O 1
ATOM 4862 N N . TYR C 1 151 ? 50.163 5.601 100.332 1.00 41.13 143 TYR C N 1
ATOM 4863 C CA . TYR C 1 151 ? 48.720 5.348 100.296 1.00 39.20 143 TYR C CA 1
ATOM 4864 C C . TYR C 1 151 ? 48.206 4.098 100.993 1.00 40.84 143 TYR C C 1
ATOM 4865 O O . TYR C 1 151 ? 47.292 4.177 101.829 1.00 42.64 143 TYR C O 1
ATOM 4874 N N . PRO C 1 152 ? 48.768 2.926 100.635 1.00 33.91 144 PRO C N 1
ATOM 4875 C CA . PRO C 1 152 ? 48.383 1.654 101.252 1.00 28.88 144 PRO C CA 1
ATOM 4876 C C . PRO C 1 152 ? 48.566 1.681 102.735 1.00 32.57 144 PRO C C 1
ATOM 4877 O O . PRO C 1 152 ? 47.917 0.940 103.464 1.00 42.01 144 PRO C O 1
ATOM 4881 N N . SER C 1 153 ? 49.615 2.383 103.141 1.00 32.24 145 SER C N 1
ATOM 4882 C CA . SER C 1 153 ? 49.979 2.459 104.545 1.00 28.77 145 SER C CA 1
ATOM 4883 C C . SER C 1 153 ? 48.958 3.248 105.341 1.00 36.66 145 SER C C 1
ATOM 4884 O O . SER C 1 153 ? 48.540 2.810 106.408 1.00 39.38 145 SER C O 1
ATOM 4887 N N . VAL C 1 154 ? 48.436 4.325 104.760 1.00 32.10 146 VAL C N 1
ATOM 4888 C CA . VAL C 1 154 ? 47.405 5.068 105.468 1.00 30.18 146 VAL C CA 1
ATOM 4889 C C . VAL C 1 154 ? 46.106 4.296 105.420 1.00 37.46 146 VAL C C 1
ATOM 4890 O O . VAL C 1 154 ? 45.325 4.295 106.383 1.00 46.94 146 VAL C O 1
ATOM 4894 N N . GLN C 1 155 ? 45.896 3.593 104.313 1.00 28.19 147 GLN C N 1
ATOM 4895 C CA . GLN C 1 155 ? 44.713 2.749 104.194 1.00 21.65 147 GLN C CA 1
ATOM 4896 C C . GLN C 1 155 ? 44.712 1.677 105.275 1.00 28.84 147 GLN C C 1
ATOM 4897 O O . GLN C 1 155 ? 43.771 1.628 106.050 1.00 37.92 147 GLN C O 1
ATOM 4903 N N . ARG C 1 156 ? 45.793 0.908 105.429 1.00 29.56 148 ARG C N 1
ATOM 4904 C CA . ARG C 1 156 ? 45.883 -0.091 106.520 1.00 30.03 148 ARG C CA 1
ATOM 4905 C C . ARG C 1 156 ? 45.787 0.507 107.935 1.00 34.51 148 ARG C C 1
ATOM 4906 O O . ARG C 1 156 ? 45.328 -0.152 108.866 1.00 39.81 148 ARG C O 1
ATOM 4914 N N . ALA C 1 157 ? 46.294 1.721 108.105 1.00 29.50 149 ALA C N 1
ATOM 4915 C CA . ALA C 1 157 ? 46.259 2.421 109.384 1.00 29.22 149 ALA C CA 1
ATOM 4916 C C . ALA C 1 157 ? 44.802 2.626 109.793 1.00 36.89 149 ALA C C 1
ATOM 4917 O O . ALA C 1 157 ? 44.442 2.438 110.948 1.00 39.16 149 ALA C O 1
ATOM 4919 N N . ILE C 1 158 ? 43.989 3.089 108.845 1.00 26.43 150 ILE C N 1
ATOM 4920 C CA . ILE C 1 158 ? 42.565 3.332 109.070 1.00 23.46 150 ILE C CA 1
ATOM 4921 C C . ILE C 1 158 ? 41.841 2.008 109.273 1.00 38.11 150 ILE C C 1
ATOM 4922 O O . ILE C 1 158 ? 41.012 1.868 110.165 1.00 41.39 150 ILE C O 1
ATOM 4927 N N . GLU C 1 159 ? 42.169 1.023 108.445 1.00 40.02 151 GLU C N 1
ATOM 4928 C CA . GLU C 1 159 ? 41.572 -0.315 108.548 1.00 40.82 151 GLU C CA 1
ATOM 4929 C C . GLU C 1 159 ? 41.830 -0.912 109.948 1.00 43.59 151 GLU C C 1
ATOM 4930 O O . GLU C 1 159 ? 41.030 -1.695 110.479 1.00 46.21 151 GLU C O 1
ATOM 4936 N N . MET C 1 160 ? 42.985 -0.581 110.514 1.00 29.21 152 MET C N 1
ATOM 4937 C CA . MET C 1 160 ? 43.417 -1.192 111.742 1.00 24.81 152 MET C CA 1
ATOM 4938 C C . MET C 1 160 ? 43.058 -0.344 112.946 1.00 33.59 152 MET C C 1
ATOM 4939 O O . MET C 1 160 ? 43.488 -0.644 114.054 1.00 28.82 152 MET C O 1
ATOM 4944 N N . ASN C 1 161 ? 42.183 0.641 112.726 1.00 36.41 153 ASN C N 1
ATOM 4945 C CA . ASN C 1 161 ? 41.704 1.566 113.764 1.00 35.46 153 ASN C CA 1
ATOM 4946 C C . ASN C 1 161 ? 42.883 2.193 114.456 1.00 40.62 153 ASN C C 1
ATOM 4947 O O . ASN C 1 161 ? 42.919 2.236 115.679 1.00 44.50 153 ASN C O 1
ATOM 4952 N N . SER C 1 162 ? 43.866 2.643 113.687 1.00 39.79 154 SER C N 1
ATOM 4953 C CA . SER C 1 162 ? 45.062 3.208 114.283 1.00 38.18 154 SER C CA 1
ATOM 4954 C C . SER C 1 162 ? 44.775 4.590 114.845 1.00 44.80 154 SER C C 1
ATOM 4955 O O . SER C 1 162 ? 43.819 5.231 114.431 1.00 46.81 154 SER C O 1
ATOM 4958 N N . ASP C 1 163 ? 45.570 5.019 115.821 1.00 43.06 155 ASP C N 1
ATOM 4959 C CA . ASP C 1 163 ? 45.416 6.342 116.430 1.00 43.61 155 ASP C CA 1
ATOM 4960 C C . ASP C 1 163 ? 46.174 7.417 115.634 1.00 46.72 155 ASP C C 1
ATOM 4961 O O . ASP C 1 163 ? 45.793 8.586 115.625 1.00 47.00 155 ASP C O 1
ATOM 4966 N N . ALA C 1 164 ? 47.277 7.014 115.007 1.00 38.43 156 ALA C N 1
ATOM 4967 C CA . ALA C 1 164 ? 48.136 7.919 114.264 1.00 32.82 156 ALA C CA 1
ATOM 4968 C C . ALA C 1 164 ? 48.995 7.112 113.283 1.00 39.62 156 ALA C C 1
ATOM 4969 O O . ALA C 1 164 ? 49.121 5.894 113.426 1.00 41.73 156 ALA C O 1
ATOM 4971 N N . ILE C 1 165 ? 49.540 7.787 112.269 1.00 25.36 157 ILE C N 1
ATOM 4972 C CA . ILE C 1 165 ? 50.472 7.172 111.356 1.00 21.05 157 ILE C CA 1
ATOM 4973 C C . ILE C 1 165 ? 51.777 7.930 111.497 1.00 34.36 157 ILE C C 1
ATOM 4974 O O . ILE C 1 165 ? 51.797 9.164 111.480 1.00 35.50 157 ILE C O 1
ATOM 4979 N N . LEU C 1 166 ? 52.848 7.206 111.791 1.00 31.24 158 LEU C N 1
ATOM 4980 C CA . LEU C 1 166 ? 54.132 7.858 111.949 1.00 29.94 158 LEU C CA 1
ATOM 4981 C C . LEU C 1 166 ? 54.848 7.596 110.649 1.00 36.99 158 LEU C C 1
ATOM 4982 O O . LEU C 1 166 ? 54.923 6.457 110.218 1.00 43.52 158 LEU C O 1
ATOM 4987 N N . VAL C 1 167 ? 55.157 8.663 109.919 1.00 32.30 159 VAL C N 1
ATOM 4988 C CA . VAL C 1 167 ? 55.847 8.517 108.648 1.00 31.33 159 VAL C CA 1
ATOM 4989 C C . VAL C 1 167 ? 57.312 8.885 108.818 1.00 40.60 159 VAL C C 1
ATOM 4990 O O . VAL C 1 167 ? 57.657 10.054 108.976 1.00 43.53 159 VAL C O 1
ATOM 4994 N N . ALA C 1 168 ? 58.132 7.857 108.993 1.00 43.65 160 ALA C N 1
ATOM 4995 C CA . ALA C 1 168 ? 59.539 8.029 109.292 1.00 45.77 160 ALA C CA 1
ATOM 4996 C C . ALA C 1 168 ? 60.375 8.506 108.125 1.00 66.65 160 ALA C C 1
ATOM 4997 O O . ALA C 1 168 ? 60.448 7.871 107.074 1.00 73.37 160 ALA C O 1
ATOM 4999 N N . LYS C 1 169 ? 61.087 9.594 108.363 1.00 68.49 161 LYS C N 1
ATOM 5000 C CA . LYS C 1 169 ? 62.016 10.139 107.386 1.00 70.08 161 LYS C CA 1
ATOM 5001 C C . LYS C 1 169 ? 63.449 9.875 107.886 1.00 68.64 161 LYS C C 1
ATOM 5002 O O . LYS C 1 169 ? 63.655 9.370 108.994 1.00 62.01 161 LYS C O 1
ATOM 5008 N N . GLN C 1 170 ? 64.432 10.230 107.065 1.00 71.86 162 GLN C N 1
ATOM 5009 C CA . GLN C 1 170 ? 65.835 9.920 107.320 1.00 75.18 162 GLN C CA 1
ATOM 5010 C C . GLN C 1 170 ? 66.767 11.093 107.035 1.00 93.37 162 GLN C C 1
ATOM 5011 O O . GLN C 1 170 ? 67.569 11.058 106.102 1.00 98.10 162 GLN C O 1
ATOM 5017 N N . GLY C 1 171 ? 66.752 12.088 107.907 1.00 95.24 163 GLY C N 1
ATOM 5018 C CA . GLY C 1 171 ? 67.646 13.217 107.735 1.00 94.93 163 GLY C CA 1
ATOM 5019 C C . GLY C 1 171 ? 66.864 14.498 107.594 1.00 95.11 163 GLY C C 1
ATOM 5020 O O . GLY C 1 171 ? 67.393 15.577 107.824 1.00 96.16 163 GLY C O 1
ATOM 5021 N N . VAL C 1 172 ? 65.600 14.373 107.213 1.00 83.72 164 VAL C N 1
ATOM 5022 C CA . VAL C 1 172 ? 64.725 15.532 107.134 1.00 77.71 164 VAL C CA 1
ATOM 5023 C C . VAL C 1 172 ? 63.870 15.500 108.404 1.00 69.21 164 VAL C C 1
ATOM 5024 O O . VAL C 1 172 ? 63.269 14.476 108.725 1.00 70.46 164 VAL C O 1
ATOM 5028 N N . ASP C 1 173 ? 63.972 16.533 109.233 1.00 58.39 165 ASP C N 1
ATOM 5029 C CA . ASP C 1 173 ? 63.329 16.505 110.552 1.00 60.22 165 ASP C CA 1
ATOM 5030 C C . ASP C 1 173 ? 61.837 16.825 110.652 1.00 59.47 165 ASP C C 1
ATOM 5031 O O . ASP C 1 173 ? 61.265 16.765 111.735 1.00 60.59 165 ASP C O 1
ATOM 5036 N N . GLY C 1 174 ? 61.212 17.203 109.545 1.00 50.74 166 GLY C N 1
ATOM 5037 C CA . GLY C 1 174 ? 59.799 17.533 109.538 1.00 50.10 166 GLY C CA 1
ATOM 5038 C C . GLY C 1 174 ? 59.356 17.980 108.165 1.00 53.76 166 GLY C C 1
ATOM 5039 O O . GLY C 1 174 ? 59.914 17.537 107.158 1.00 48.21 166 GLY C O 1
ATOM 5040 N N . VAL C 1 175 ? 58.297 18.789 108.120 1.00 54.14 167 VAL C N 1
ATOM 5041 C CA . VAL C 1 175 ? 57.816 19.348 106.854 1.00 52.72 167 VAL C CA 1
ATOM 5042 C C . VAL C 1 175 ? 58.063 20.857 106.780 1.00 54.22 167 VAL C C 1
ATOM 5043 O O . VAL C 1 175 ? 57.752 21.604 107.709 1.00 49.51 167 VAL C O 1
ATOM 5047 N N . PHE C 1 176 ? 58.789 21.269 105.747 1.00 60.56 168 PHE C N 1
ATOM 5048 C CA . PHE C 1 176 ? 59.188 22.668 105.604 1.00 61.62 168 PHE C CA 1
ATOM 5049 C C . PHE C 1 176 ? 58.363 23.459 104.603 1.00 70.64 168 PHE C C 1
ATOM 5050 O O . PHE C 1 176 ? 57.684 22.907 103.737 1.00 64.39 168 PHE C O 1
ATOM 5058 N N . THR C 1 177 ? 58.462 24.773 104.715 1.00 76.28 169 THR C N 1
ATOM 5059 C CA . THR C 1 177 ? 57.779 25.667 103.794 1.00 77.81 169 THR C CA 1
ATOM 5060 C C . THR C 1 177 ? 58.241 25.339 102.369 1.00 88.81 169 THR C C 1
ATOM 5061 O O . THR C 1 177 ? 57.434 24.974 101.509 1.00 92.35 169 THR C O 1
ATOM 5065 N N . SER C 1 178 ? 59.561 25.354 102.177 1.00 92.75 170 SER C N 1
ATOM 5066 C CA . SER C 1 178 ? 60.213 24.943 100.925 1.00 99.04 170 SER C CA 1
ATOM 5067 C C . SER C 1 178 ? 61.529 24.204 101.235 1.00 103.68 170 SER C C 1
ATOM 5068 O O . SER C 1 178 ? 62.097 24.395 102.308 1.00 107.48 170 SER C O 1
ATOM 5071 N N . ASP C 1 179 ? 61.972 23.315 100.343 1.00 96.15 171 ASP C N 1
ATOM 5072 C CA . ASP C 1 179 ? 63.160 22.472 100.576 1.00 97.23 171 ASP C CA 1
ATOM 5073 C C . ASP C 1 179 ? 64.363 23.204 101.156 1.00 98.95 171 ASP C C 1
ATOM 5074 O O . ASP C 1 179 ? 65.045 23.945 100.448 1.00 96.07 171 ASP C O 1
ATOM 5079 N N . PRO C 1 180 ? 64.713 22.898 102.417 1.00 103.35 172 PRO C N 1
ATOM 5080 C CA . PRO C 1 180 ? 65.817 23.509 103.166 1.00 105.94 172 PRO C CA 1
ATOM 5081 C C . PRO C 1 180 ? 67.196 23.107 102.656 1.00 114.18 172 PRO C C 1
ATOM 5082 O O . PRO C 1 180 ? 68.186 23.810 102.880 1.00 121.23 172 PRO C O 1
ATOM 5086 N N . LYS C 1 181 ? 67.244 22.012 101.903 1.00 114.88 173 LYS C N 1
ATOM 5087 C CA . LYS C 1 181 ? 68.478 21.517 101.297 1.00 116.29 173 LYS C CA 1
ATOM 5088 C C . LYS C 1 181 ? 69.062 22.589 100.407 1.00 124.48 173 LYS C C 1
ATOM 5089 O O . LYS C 1 181 ? 70.019 22.351 99.680 1.00 120.52 173 LYS C O 1
ATOM 5095 N N . HIS C 1 182 ? 68.457 23.770 100.470 1.00 122.94 174 HIS C N 1
ATOM 5096 C CA . HIS C 1 182 ? 68.700 24.841 99.515 1.00 117.72 174 HIS C CA 1
ATOM 5097 C C . HIS C 1 182 ? 68.520 26.231 100.094 1.00 117.72 174 HIS C C 1
ATOM 5098 O O . HIS C 1 182 ? 69.405 27.078 100.012 1.00 117.67 174 HIS C O 1
ATOM 5105 N N . ASN C 1 183 ? 67.244 26.523 100.335 1.00 111.01 175 ASN C N 1
ATOM 5106 C CA . ASN C 1 183 ? 66.762 27.854 100.670 1.00 106.63 175 ASN C CA 1
ATOM 5107 C C . ASN C 1 183 ? 67.150 28.274 102.064 1.00 105.01 175 ASN C C 1
ATOM 5108 O O . ASN C 1 183 ? 66.816 27.595 103.022 1.00 108.12 175 ASN C O 1
ATOM 5113 N N . LYS C 1 184 ? 67.977 29.309 102.133 1.00 107.39 176 LYS C N 1
ATOM 5114 C CA . LYS C 1 184 ? 68.457 29.855 103.384 1.00 111.75 176 LYS C CA 1
ATOM 5115 C C . LYS C 1 184 ? 67.361 29.727 104.417 1.00 119.69 176 LYS C C 1
ATOM 5116 O O . LYS C 1 184 ? 67.534 29.124 105.480 1.00 115.22 176 LYS C O 1
ATOM 5122 N N . SER C 1 185 ? 66.194 30.234 104.043 1.00 107.69 177 SER C N 1
ATOM 5123 C CA . SER C 1 185 ? 65.076 30.276 104.962 1.00 102.10 177 SER C CA 1
ATOM 5124 C C . SER C 1 185 ? 63.862 29.470 104.519 1.00 99.63 177 SER C C 1
ATOM 5125 O O . SER C 1 185 ? 63.032 29.948 103.757 1.00 102.80 177 SER C O 1
ATOM 5128 N N . ALA C 1 186 ? 63.814 28.218 104.958 1.00 91.28 178 ALA C N 1
ATOM 5129 C CA . ALA C 1 186 ? 62.641 27.371 104.851 1.00 84.90 178 ALA C CA 1
ATOM 5130 C C . ALA C 1 186 ? 62.364 27.233 106.331 1.00 88.22 178 ALA C C 1
ATOM 5131 O O . ALA C 1 186 ? 63.298 27.265 107.124 1.00 90.07 178 ALA C O 1
ATOM 5133 N N . LYS C 1 187 ? 61.102 27.172 106.728 1.00 79.06 179 LYS C N 1
ATOM 5134 C CA . LYS C 1 187 ? 60.798 26.958 108.132 1.00 75.61 179 LYS C CA 1
ATOM 5135 C C . LYS C 1 187 ? 60.041 25.642 108.212 1.00 76.45 179 LYS C C 1
ATOM 5136 O O . LYS C 1 187 ? 59.536 25.153 107.205 1.00 74.88 179 LYS C O 1
ATOM 5142 N N . MET C 1 188 ? 60.093 24.988 109.365 1.00 68.82 180 MET C N 1
ATOM 5143 C CA . MET C 1 188 ? 59.457 23.690 109.499 1.00 64.46 180 MET C CA 1
ATOM 5144 C C . MET C 1 188 ? 58.156 23.930 110.232 1.00 67.91 180 MET C C 1
ATOM 5145 O O . MET C 1 188 ? 58.080 24.773 111.122 1.00 71.64 180 MET C O 1
ATOM 5150 N N . TYR C 1 189 ? 57.124 23.212 109.822 1.00 58.05 181 TYR C N 1
ATOM 5151 C CA . TYR C 1 189 ? 55.839 23.293 110.482 1.00 53.16 181 TYR C CA 1
ATOM 5152 C C . TYR C 1 189 ? 55.816 22.482 111.767 1.00 54.97 181 TYR C C 1
ATOM 5153 O O . TYR C 1 189 ? 56.313 21.365 111.827 1.00 55.27 181 TYR C O 1
ATOM 5162 N N . ARG C 1 190 ? 55.243 23.057 112.812 1.00 53.17 182 ARG C N 1
ATOM 5163 C CA . ARG C 1 190 ? 55.019 22.301 114.033 1.00 55.97 182 ARG C CA 1
ATOM 5164 C C . ARG C 1 190 ? 53.718 21.571 113.725 1.00 62.44 182 ARG C C 1
ATOM 5165 O O . ARG C 1 190 ? 53.604 20.358 113.867 1.00 66.59 182 ARG C O 1
ATOM 5173 N N . LYS C 1 191 ? 52.784 22.322 113.159 1.00 54.68 183 LYS C N 1
ATOM 5174 C CA . LYS C 1 191 ? 51.514 21.768 112.723 1.00 53.74 183 LYS C CA 1
ATOM 5175 C C . LYS C 1 191 ? 51.233 22.108 111.249 1.00 57.16 183 LYS C C 1
ATOM 5176 O O . LYS C 1 191 ? 51.742 23.087 110.713 1.00 56.80 183 LYS C O 1
ATOM 5182 N N . LEU C 1 192 ? 50.500 21.229 110.576 1.00 52.01 184 LEU C N 1
ATOM 5183 C CA . LEU C 1 192 ? 50.218 21.367 109.154 1.00 49.17 184 LEU C CA 1
ATOM 5184 C C . LEU C 1 192 ? 48.814 20.848 108.857 1.00 58.62 184 LEU C C 1
ATOM 5185 O O . LEU C 1 192 ? 48.442 19.745 109.232 1.00 60.61 184 LEU C O 1
ATOM 5190 N N . ASN C 1 193 ? 48.012 21.679 108.215 1.00 56.36 185 ASN C N 1
ATOM 5191 C CA . ASN C 1 193 ? 46.650 21.298 107.918 1.00 56.26 185 ASN C CA 1
ATOM 5192 C C . ASN C 1 193 ? 46.697 20.387 106.706 1.00 58.69 185 ASN C C 1
ATOM 5193 O O . ASN C 1 193 ? 47.661 20.399 105.953 1.00 63.81 185 ASN C O 1
ATOM 5198 N N . TYR C 1 194 ? 45.649 19.604 106.509 1.00 52.39 186 TYR C N 1
ATOM 5199 C CA . TYR C 1 194 ? 45.557 18.762 105.333 1.00 52.61 186 TYR C CA 1
ATOM 5200 C C . TYR C 1 194 ? 45.387 19.749 104.189 1.00 66.51 186 TYR C C 1
ATOM 5201 O O . TYR C 1 194 ? 46.360 20.215 103.618 1.00 72.00 186 TYR C O 1
ATOM 5210 N N . ASN C 1 195 ? 44.145 20.137 103.930 1.00 66.19 187 ASN C N 1
ATOM 5211 C CA . ASN C 1 195 ? 43.808 21.152 102.938 1.00 64.16 187 ASN C CA 1
ATOM 5212 C C . ASN C 1 195 ? 44.911 22.173 102.666 1.00 71.78 187 ASN C C 1
ATOM 5213 O O . ASN C 1 195 ? 45.179 22.496 101.507 1.00 69.99 187 ASN C O 1
ATOM 5218 N N . ASP C 1 196 ? 45.628 22.576 103.717 1.00 71.80 188 ASP C N 1
ATOM 5219 C CA . ASP C 1 196 ? 46.773 23.486 103.589 1.00 71.66 188 ASP C CA 1
ATOM 5220 C C . ASP C 1 196 ? 47.941 22.853 102.838 1.00 78.66 188 ASP C C 1
ATOM 5221 O O . ASP C 1 196 ? 48.701 23.549 102.169 1.00 81.52 188 ASP C O 1
ATOM 5226 N N . VAL C 1 197 ? 48.119 21.545 102.982 1.00 75.78 189 VAL C N 1
ATOM 5227 C CA . VAL C 1 197 ? 49.206 20.865 102.288 1.00 74.48 189 VAL C CA 1
ATOM 5228 C C . VAL C 1 197 ? 48.893 20.730 100.814 1.00 70.69 189 VAL C C 1
ATOM 5229 O O . VAL C 1 197 ? 49.780 20.790 99.986 1.00 68.29 189 VAL C O 1
ATOM 5233 N N . VAL C 1 198 ? 47.627 20.523 100.489 1.00 71.25 190 VAL C N 1
ATOM 5234 C CA . VAL C 1 198 ? 47.249 20.359 99.093 1.00 75.27 190 VAL C CA 1
ATOM 5235 C C . VAL C 1 198 ? 47.182 21.720 98.407 1.00 76.91 190 VAL C C 1
ATOM 5236 O O . VAL C 1 198 ? 47.580 21.870 97.246 1.00 73.42 190 VAL C O 1
ATOM 5240 N N . ARG C 1 199 ? 46.641 22.695 99.137 1.00 70.51 191 ARG C N 1
ATOM 5241 C CA . ARG C 1 199 ? 46.523 24.071 98.666 1.00 66.73 191 ARG C CA 1
ATOM 5242 C C . ARG C 1 199 ? 47.884 24.538 98.177 1.00 71.84 191 ARG C C 1
ATOM 5243 O O . ARG C 1 199 ? 48.081 24.813 96.985 1.00 82.13 191 ARG C O 1
ATOM 5251 N N . GLN C 1 200 ? 48.807 24.679 99.124 1.00 56.01 192 GLN C N 1
ATOM 5252 C CA . GLN C 1 200 ? 50.141 25.157 98.816 1.00 53.58 192 GLN C CA 1
ATOM 5253 C C . GLN C 1 200 ? 50.956 24.072 98.147 1.00 63.15 192 GLN C C 1
ATOM 5254 O O . GLN C 1 200 ? 52.171 24.052 98.303 1.00 61.29 192 GLN C O 1
ATOM 5260 N N . ASN C 1 201 ? 50.276 23.164 97.445 1.00 68.57 193 ASN C N 1
ATOM 5261 C CA . ASN C 1 201 ? 50.900 22.029 96.770 1.00 70.89 193 ASN C CA 1
ATOM 5262 C C . ASN C 1 201 ? 52.218 21.625 97.467 1.00 79.54 193 ASN C C 1
ATOM 5263 O O . ASN C 1 201 ? 53.301 22.021 97.048 1.00 74.88 193 ASN C O 1
ATOM 5268 N N . ILE C 1 202 ? 52.105 21.024 98.653 1.00 81.73 194 ILE C N 1
ATOM 5269 C CA . ILE C 1 202 ? 53.277 20.610 99.426 1.00 78.44 194 ILE C CA 1
ATOM 5270 C C . ILE C 1 202 ? 53.628 19.172 99.069 1.00 88.36 194 ILE C C 1
ATOM 5271 O O . ILE C 1 202 ? 52.745 18.359 98.799 1.00 85.14 194 ILE C O 1
ATOM 5276 N N . GLN C 1 203 ? 54.917 18.883 98.949 1.00 90.54 195 GLN C N 1
ATOM 5277 C CA . GLN C 1 203 ? 55.325 17.591 98.415 1.00 91.33 195 GLN C CA 1
ATOM 5278 C C . GLN C 1 203 ? 56.013 16.728 99.440 1.00 102.19 195 GLN C C 1
ATOM 5279 O O . GLN C 1 203 ? 57.234 16.688 99.518 1.00 111.94 195 GLN C O 1
ATOM 5285 N N . VAL C 1 204 ? 55.200 16.141 100.309 1.00 94.95 196 VAL C N 1
ATOM 5286 C CA . VAL C 1 204 ? 55.689 15.372 101.445 1.00 92.68 196 VAL C CA 1
ATOM 5287 C C . VAL C 1 204 ? 55.254 13.921 101.352 1.00 85.25 196 VAL C C 1
ATOM 5288 O O . VAL C 1 204 ? 56.056 12.992 101.498 1.00 89.79 196 VAL C O 1
ATOM 5292 N N . MET C 1 205 ? 53.972 13.749 101.068 1.00 71.48 197 MET C N 1
ATOM 5293 C CA . MET C 1 205 ? 53.425 12.427 100.871 1.00 65.53 197 MET C CA 1
ATOM 5294 C C . MET C 1 205 ? 52.367 12.478 99.782 1.00 56.51 197 MET C C 1
ATOM 5295 O O . MET C 1 205 ? 51.888 13.547 99.460 1.00 56.72 197 MET C O 1
ATOM 5300 N N . ASP C 1 206 ? 52.098 11.343 99.142 1.00 50.90 198 ASP C N 1
ATOM 5301 C CA . ASP C 1 206 ? 51.072 11.232 98.113 1.00 47.08 198 ASP C CA 1
ATOM 5302 C C . ASP C 1 206 ? 49.890 12.147 98.477 1.00 52.68 198 ASP C C 1
ATOM 5303 O O . ASP C 1 206 ? 49.541 12.310 99.647 1.00 54.71 198 ASP C O 1
ATOM 5308 N N . GLN C 1 207 ? 49.266 12.735 97.468 1.00 42.87 199 GLN C N 1
ATOM 5309 C CA . GLN C 1 207 ? 48.077 13.529 97.684 1.00 41.90 199 GLN C CA 1
ATOM 5310 C C . GLN C 1 207 ? 46.958 12.562 98.049 1.00 43.20 199 GLN C C 1
ATOM 5311 O O . GLN C 1 207 ? 46.184 12.796 98.999 1.00 44.52 199 GLN C O 1
ATOM 5317 N N . ALA C 1 208 ? 46.907 11.458 97.305 1.00 32.33 200 ALA C N 1
ATOM 5318 C CA . ALA C 1 208 ? 45.873 10.459 97.523 1.00 32.53 200 ALA C CA 1
ATOM 5319 C C . ALA C 1 208 ? 45.916 9.902 98.931 1.00 45.25 200 ALA C C 1
ATOM 5320 O O . ALA C 1 208 ? 44.867 9.635 99.528 1.00 48.52 200 ALA C O 1
ATOM 5322 N N . ALA C 1 209 ? 47.123 9.769 99.480 1.00 35.18 201 ALA C N 1
ATOM 5323 C CA . ALA C 1 209 ? 47.266 9.221 100.825 1.00 32.15 201 ALA C CA 1
ATOM 5324 C C . ALA C 1 209 ? 46.753 10.232 101.835 1.00 37.58 201 ALA C C 1
ATOM 5325 O O . ALA C 1 209 ? 45.920 9.936 102.690 1.00 32.89 201 ALA C O 1
ATOM 5327 N N . LEU C 1 210 ? 47.201 11.460 101.620 1.00 46.58 202 LEU C N 1
ATOM 5328 C CA . LEU C 1 210 ? 46.866 12.650 102.396 1.00 45.93 202 LEU C CA 1
ATOM 5329 C C . LEU C 1 210 ? 45.352 12.858 102.472 1.00 41.97 202 LEU C C 1
ATOM 5330 O O . LEU C 1 210 ? 44.785 13.017 103.550 1.00 33.50 202 LEU C O 1
ATOM 5335 N N . LEU C 1 211 ? 44.700 12.829 101.314 1.00 36.75 203 LEU C N 1
ATOM 5336 C CA . LEU C 1 211 ? 43.263 13.006 101.244 1.00 29.94 203 LEU C CA 1
ATOM 5337 C C . LEU C 1 211 ? 42.581 11.981 102.120 1.00 39.14 203 LEU C C 1
ATOM 5338 O O . LEU C 1 211 ? 41.732 12.330 102.942 1.00 48.41 203 LEU C O 1
ATOM 5343 N N . LEU C 1 212 ? 42.929 10.713 101.915 1.00 32.11 204 LEU C N 1
ATOM 5344 C CA . LEU C 1 212 ? 42.334 9.595 102.654 1.00 29.48 204 LEU C CA 1
ATOM 5345 C C . LEU C 1 212 ? 42.486 9.839 104.129 1.00 37.74 204 LEU C C 1
ATOM 5346 O O . LEU C 1 212 ? 41.538 9.683 104.894 1.00 39.57 204 LEU C O 1
ATOM 5351 N N . ALA C 1 213 ? 43.716 10.142 104.525 1.00 40.44 205 ALA C N 1
ATOM 5352 C CA . ALA C 1 213 ? 44.008 10.414 105.920 1.00 39.81 205 ALA C CA 1
ATOM 5353 C C . ALA C 1 213 ? 43.122 11.545 106.428 1.00 42.19 205 ALA C C 1
ATOM 5354 O O . ALA C 1 213 ? 42.487 11.413 107.465 1.00 45.67 205 ALA C O 1
ATOM 5356 N N . ARG C 1 214 ? 43.022 12.617 105.652 1.00 31.82 206 ARG C N 1
ATOM 5357 C CA . ARG C 1 214 ? 42.146 13.732 105.992 1.00 32.57 206 ARG C CA 1
ATOM 5358 C C . ARG C 1 214 ? 40.688 13.267 106.072 1.00 40.08 206 ARG C C 1
ATOM 5359 O O . ARG C 1 214 ? 39.985 13.483 107.054 1.00 41.73 206 ARG C O 1
ATOM 5367 N N . ASP C 1 215 ? 40.241 12.532 105.072 1.00 40.12 207 ASP C N 1
ATOM 5368 C CA . ASP C 1 215 ? 38.864 12.092 105.090 1.00 39.21 207 ASP C CA 1
ATOM 5369 C C . ASP C 1 215 ? 38.494 11.284 106.319 1.00 45.07 207 ASP C C 1
ATOM 5370 O O . ASP C 1 215 ? 37.359 11.342 106.775 1.00 52.18 207 ASP C O 1
ATOM 5375 N N . TYR C 1 216 ? 39.449 10.520 106.836 1.00 38.98 208 TYR C N 1
ATOM 5376 C CA . TYR C 1 216 ? 39.192 9.630 107.958 1.00 35.32 208 TYR C CA 1
ATOM 5377 C C . TYR C 1 216 ? 39.692 10.129 109.290 1.00 40.04 208 TYR C C 1
ATOM 5378 O O . TYR C 1 216 ? 39.537 9.466 110.314 1.00 39.58 208 TYR C O 1
ATOM 5387 N N . ASN C 1 217 ? 40.282 11.316 109.256 1.00 39.43 209 ASN C N 1
ATOM 5388 C CA . ASN C 1 217 ? 40.868 11.931 110.431 1.00 39.10 209 ASN C CA 1
ATOM 5389 C C . ASN C 1 217 ? 42.087 11.218 111.004 1.00 50.89 209 ASN C C 1
ATOM 5390 O O . ASN C 1 217 ? 42.313 11.267 112.203 1.00 58.27 209 ASN C O 1
ATOM 5395 N N . LEU C 1 218 ? 42.873 10.549 110.166 1.00 43.53 210 LEU C N 1
ATOM 5396 C CA . LEU C 1 218 ? 44.103 9.922 110.636 1.00 37.68 210 LEU C CA 1
ATOM 5397 C C . LEU C 1 218 ? 45.147 11.027 110.744 1.00 43.45 210 LEU C C 1
ATOM 5398 O O . LEU C 1 218 ? 45.363 11.786 109.805 1.00 51.82 210 LEU C O 1
ATOM 5403 N N . PRO C 1 219 ? 45.787 11.155 111.902 1.00 33.19 211 PRO C N 1
ATOM 5404 C CA . PRO C 1 219 ? 46.823 12.185 112.024 1.00 29.97 211 PRO C CA 1
ATOM 5405 C C . PRO C 1 219 ? 48.116 11.599 111.508 1.00 37.02 211 PRO C C 1
ATOM 5406 O O . PRO C 1 219 ? 48.307 10.389 111.554 1.00 38.73 211 PRO C O 1
ATOM 5410 N N . ALA C 1 220 ? 49.033 12.444 111.062 1.00 38.25 212 ALA C N 1
ATOM 5411 C CA . ALA C 1 220 ? 50.317 11.928 110.603 1.00 35.73 212 ALA C CA 1
ATOM 5412 C C . ALA C 1 220 ? 51.467 12.729 111.182 1.00 41.74 212 ALA C C 1
ATOM 5413 O O . ALA C 1 220 ? 51.363 13.933 111.362 1.00 37.57 212 ALA C O 1
ATOM 5415 N N . HIS C 1 221 ? 52.579 12.052 111.448 1.00 42.24 213 HIS C N 1
ATOM 5416 C CA . HIS C 1 221 ? 53.758 12.703 112.000 1.00 38.59 213 HIS C CA 1
ATOM 5417 C C . HIS C 1 221 ? 54.908 12.443 111.057 1.00 47.54 213 HIS C C 1
ATOM 5418 O O . HIS C 1 221 ? 55.216 11.294 110.750 1.00 55.33 213 HIS C O 1
ATOM 5425 N N . VAL C 1 222 ? 55.531 13.506 110.571 1.00 41.55 214 VAL C N 1
ATOM 5426 C CA . VAL C 1 222 ? 56.715 13.353 109.735 1.00 40.21 214 VAL C CA 1
ATOM 5427 C C . VAL C 1 222 ? 57.909 13.807 110.561 1.00 45.10 214 VAL C C 1
ATOM 5428 O O . VAL C 1 222 ? 57.865 14.830 111.243 1.00 44.22 214 VAL C O 1
ATOM 5432 N N . PHE C 1 223 ? 58.923 12.959 110.637 1.00 41.94 215 PHE C N 1
ATOM 5433 C CA . PHE C 1 223 ? 60.001 13.212 111.573 1.00 40.70 215 PHE C CA 1
ATOM 5434 C C . PHE C 1 223 ? 61.260 12.497 111.178 1.00 41.94 215 PHE C C 1
ATOM 5435 O O . PHE C 1 223 ? 61.280 11.753 110.214 1.00 36.26 215 PHE C O 1
ATOM 5443 N N . ASN C 1 224 ? 62.296 12.672 111.985 1.00 56.88 216 ASN C N 1
ATOM 5444 C CA . ASN C 1 224 ? 63.579 12.026 111.730 1.00 63.59 216 ASN C CA 1
ATOM 5445 C C . ASN C 1 224 ? 63.748 10.658 112.378 1.00 72.69 216 ASN C C 1
ATOM 5446 O O . ASN C 1 224 ? 64.158 10.570 113.535 1.00 70.73 216 ASN C O 1
ATOM 5451 N N . PHE C 1 225 ? 63.537 9.596 111.603 1.00 70.98 217 PHE C N 1
ATOM 5452 C CA . PHE C 1 225 ? 63.703 8.240 112.115 1.00 71.69 217 PHE C CA 1
ATOM 5453 C C . PHE C 1 225 ? 65.171 7.991 112.448 1.00 74.60 217 PHE C C 1
ATOM 5454 O O . PHE C 1 225 ? 65.498 7.270 113.391 1.00 77.88 217 PHE C O 1
ATOM 5462 N N . ASP C 1 226 ? 66.052 8.641 111.698 1.00 65.86 218 ASP C N 1
ATOM 5463 C CA . ASP C 1 226 ? 67.485 8.503 111.892 1.00 62.00 218 ASP C CA 1
ATOM 5464 C C . ASP C 1 226 ? 67.989 8.977 113.257 1.00 62.39 218 ASP C C 1
ATOM 5465 O O . ASP C 1 226 ? 69.085 8.619 113.675 1.00 62.64 218 ASP C O 1
ATOM 5470 N N . GLU C 1 227 ? 67.182 9.780 113.944 1.00 57.19 219 GLU C N 1
ATOM 5471 C CA . GLU C 1 227 ? 67.555 10.314 115.251 1.00 55.98 219 GLU C CA 1
ATOM 5472 C C . GLU C 1 227 ? 66.970 9.456 116.347 1.00 62.09 219 GLU C C 1
ATOM 5473 O O . GLU C 1 227 ? 65.748 9.293 116.447 1.00 63.62 219 GLU C O 1
ATOM 5479 N N . PRO C 1 228 ? 67.844 8.877 117.173 1.00 56.01 220 PRO C N 1
ATOM 5480 C CA . PRO C 1 228 ? 67.413 7.969 118.229 1.00 53.69 220 PRO C CA 1
ATOM 5481 C C . PRO C 1 228 ? 66.428 8.661 119.165 1.00 57.90 220 PRO C C 1
ATOM 5482 O O . PRO C 1 228 ? 66.572 9.839 119.459 1.00 62.58 220 PRO C O 1
ATOM 5486 N N . GLY C 1 229 ? 65.360 7.962 119.530 1.00 48.93 221 GLY C N 1
ATOM 5487 C CA . GLY C 1 229 ? 64.401 8.440 120.502 1.00 49.93 221 GLY C CA 1
ATOM 5488 C C . GLY C 1 229 ? 63.193 9.177 119.970 1.00 62.26 221 GLY C C 1
ATOM 5489 O O . GLY C 1 229 ? 62.121 9.136 120.588 1.00 65.83 221 GLY C O 1
ATOM 5490 N N . VAL C 1 230 ? 63.346 9.870 118.848 1.00 57.62 222 VAL C N 1
ATOM 5491 C CA . VAL C 1 230 ? 62.251 10.708 118.409 1.00 53.28 222 VAL C CA 1
ATOM 5492 C C . VAL C 1 230 ? 60.872 10.113 118.158 1.00 55.15 222 VAL C C 1
ATOM 5493 O O . VAL C 1 230 ? 59.876 10.809 118.303 1.00 58.44 222 VAL C O 1
ATOM 5497 N N . MET C 1 231 ? 60.786 8.820 117.890 1.00 52.35 223 MET C N 1
ATOM 5498 C CA . MET C 1 231 ? 59.475 8.199 117.683 1.00 49.09 223 MET C CA 1
ATOM 5499 C C . MET C 1 231 ? 58.762 7.958 119.018 1.00 53.42 223 MET C C 1
ATOM 5500 O O . MET C 1 231 ? 57.525 7.932 119.105 1.00 50.28 223 MET C O 1
ATOM 5505 N N . ARG C 1 232 ? 59.570 7.800 120.063 1.00 47.29 224 ARG C N 1
ATOM 5506 C CA . ARG C 1 232 ? 59.076 7.579 121.410 1.00 43.73 224 ARG C CA 1
ATOM 5507 C C . ARG C 1 232 ? 58.555 8.885 121.976 1.00 47.91 224 ARG C C 1
ATOM 5508 O O . ARG C 1 232 ? 57.578 8.923 122.714 1.00 47.99 224 ARG C O 1
ATOM 5516 N N . ARG C 1 233 ? 59.279 9.956 121.695 1.00 44.68 225 ARG C N 1
ATOM 5517 C CA . ARG C 1 233 ? 58.897 11.274 122.174 1.00 42.11 225 ARG C CA 1
ATOM 5518 C C . ARG C 1 233 ? 57.572 11.673 121.536 1.00 51.37 225 ARG C C 1
ATOM 5519 O O . ARG C 1 233 ? 56.688 12.233 122.185 1.00 56.35 225 ARG C O 1
ATOM 5527 N N . ILE C 1 234 ? 57.407 11.319 120.269 1.00 47.90 226 ILE C N 1
ATOM 5528 C CA . ILE C 1 234 ? 56.169 11.612 119.561 1.00 45.23 226 ILE C CA 1
ATOM 5529 C C . ILE C 1 234 ? 55.002 10.860 120.200 1.00 55.39 226 ILE C C 1
ATOM 5530 O O . ILE C 1 234 ? 53.963 11.449 120.514 1.00 58.65 226 ILE C O 1
ATOM 5535 N N . CYS C 1 235 ? 55.186 9.561 120.425 1.00 54.35 227 CYS C N 1
ATOM 5536 C CA . CYS C 1 235 ? 54.148 8.748 121.067 1.00 54.20 227 CYS C CA 1
ATOM 5537 C C . CYS C 1 235 ? 53.896 9.178 122.525 1.00 61.14 227 CYS C C 1
ATOM 5538 O O . CYS C 1 235 ? 52.773 9.064 123.031 1.00 61.47 227 CYS C O 1
ATOM 5541 N N . LEU C 1 236 ? 54.943 9.676 123.186 1.00 55.87 228 LEU C N 1
ATOM 5542 C CA . LEU C 1 236 ? 54.869 10.132 124.579 1.00 53.84 228 LEU C CA 1
ATOM 5543 C C . LEU C 1 236 ? 54.200 11.489 124.648 1.00 60.72 228 LEU C C 1
ATOM 5544 O O . LEU C 1 236 ? 54.029 12.028 125.726 1.00 67.23 228 LEU C O 1
ATOM 5549 N N . GLY C 1 237 ? 53.890 12.070 123.496 1.00 54.54 229 GLY C N 1
ATOM 5550 C CA . GLY C 1 237 ? 53.178 13.331 123.442 1.00 53.81 229 GLY C CA 1
ATOM 5551 C C . GLY C 1 237 ? 54.038 14.535 123.111 1.00 57.81 229 GLY C C 1
ATOM 5552 O O . GLY C 1 237 ? 53.522 15.641 122.927 1.00 55.40 229 GLY C O 1
ATOM 5553 N N . GLU C 1 238 ? 55.351 14.349 123.040 1.00 55.64 230 GLU C N 1
ATOM 5554 C CA . GLU C 1 238 ? 56.218 15.466 122.688 1.00 57.99 230 GLU C CA 1
ATOM 5555 C C . GLU C 1 238 ? 55.984 16.021 121.286 1.00 76.44 230 GLU C C 1
ATOM 5556 O O . GLU C 1 238 ? 55.481 15.344 120.389 1.00 76.60 230 GLU C O 1
ATOM 5562 N N . HIS C 1 239 ? 56.284 17.300 121.121 1.00 87.72 231 HIS C N 1
ATOM 5563 C CA . HIS C 1 239 ? 56.104 17.950 119.826 1.00 93.03 231 HIS C CA 1
ATOM 5564 C C . HIS C 1 239 ? 57.418 18.030 119.077 1.00 94.77 231 HIS C C 1
ATOM 5565 O O . HIS C 1 239 ? 58.127 19.035 119.163 1.00 97.07 231 HIS C O 1
ATOM 5572 N N . VAL C 1 240 ? 57.775 16.937 118.413 1.00 83.19 232 VAL C N 1
ATOM 5573 C CA . VAL C 1 240 ? 59.002 16.893 117.633 1.00 77.87 232 VAL C CA 1
ATOM 5574 C C . VAL C 1 240 ? 58.620 16.543 116.199 1.00 77.54 232 VAL C C 1
ATOM 5575 O O . VAL C 1 240 ? 57.625 15.855 115.998 1.00 77.12 232 VAL C O 1
ATOM 5579 N N . GLY C 1 241 ? 59.264 17.163 115.210 1.00 68.21 233 GLY C N 1
ATOM 5580 C CA . GLY C 1 241 ? 58.913 16.931 113.816 1.00 64.39 233 GLY C CA 1
ATOM 5581 C C . GLY C 1 241 ? 57.629 17.664 113.453 1.00 59.98 233 GLY C C 1
ATOM 5582 O O . GLY C 1 241 ? 57.213 18.578 114.150 1.00 63.42 233 GLY C O 1
ATOM 5583 N N . THR C 1 242 ? 56.962 17.251 112.382 1.00 45.70 234 THR C N 1
ATOM 5584 C CA . THR C 1 242 ? 55.711 17.883 111.967 1.00 41.50 234 THR C CA 1
ATOM 5585 C C . THR C 1 242 ? 54.459 17.027 112.243 1.00 44.04 234 THR C C 1
ATOM 5586 O O . THR C 1 242 ? 54.422 15.851 111.915 1.00 49.64 234 THR C O 1
ATOM 5590 N N . LEU C 1 243 ? 53.377 17.648 112.704 1.00 37.79 235 LEU C N 1
ATOM 5591 C CA . LEU C 1 243 ? 52.091 16.958 112.904 1.00 32.27 235 LEU C CA 1
ATOM 5592 C C . LEU C 1 243 ? 51.071 17.382 111.868 1.00 44.10 235 LEU C C 1
ATOM 5593 O O . LEU C 1 243 ? 50.726 18.552 111.819 1.00 50.38 235 LEU C O 1
ATOM 5598 N N . ILE C 1 244 ? 50.567 16.448 111.066 1.00 36.37 236 ILE C N 1
ATOM 5599 C CA . ILE C 1 244 ? 49.585 16.779 110.029 1.00 31.03 236 ILE C CA 1
ATOM 5600 C C . ILE C 1 244 ? 48.187 16.425 110.470 1.00 38.07 236 ILE C C 1
ATOM 5601 O O . ILE C 1 244 ? 47.846 15.268 110.642 1.00 44.05 236 ILE C O 1
ATOM 5606 N N . ASN C 1 245 ? 47.379 17.457 110.615 1.00 35.58 237 ASN C N 1
ATOM 5607 C CA . ASN C 1 245 ? 46.145 17.436 111.367 1.00 35.59 237 ASN C CA 1
ATOM 5608 C C . ASN C 1 245 ? 45.099 18.147 110.559 1.00 40.86 237 ASN C C 1
ATOM 5609 O O . ASN C 1 245 ? 45.436 18.744 109.545 1.00 32.26 237 ASN C O 1
ATOM 5614 N N . ASP C 1 246 ? 43.927 18.320 111.177 1.00 49.14 238 ASP C N 1
ATOM 5615 C CA . ASP C 1 246 ? 42.911 19.252 110.701 1.00 53.03 238 ASP C CA 1
ATOM 5616 C C . ASP C 1 246 ? 42.862 20.458 111.626 1.00 56.60 238 ASP C C 1
ATOM 5617 O O . ASP C 1 246 ? 42.023 21.343 111.485 1.00 53.08 238 ASP C O 1
ATOM 5622 N N . ASP C 1 247 ? 43.870 20.547 112.489 1.00 60.59 239 ASP C N 1
ATOM 5623 C CA . ASP C 1 247 ? 44.039 21.686 113.391 1.00 63.60 239 ASP C CA 1
ATOM 5624 C C . ASP C 1 247 ? 44.446 22.796 112.417 1.00 75.78 239 ASP C C 1
ATOM 5625 O O . ASP C 1 247 ? 44.475 22.582 111.212 1.00 75.52 239 ASP C O 1
ATOM 5630 N N . ALA C 1 248 ? 44.829 23.971 112.902 1.00 72.76 240 ALA C N 1
ATOM 5631 C CA . ALA C 1 248 ? 45.270 25.005 111.974 1.00 71.83 240 ALA C CA 1
ATOM 5632 C C . ALA C 1 248 ? 46.768 25.206 112.031 1.00 67.07 240 ALA C C 1
ATOM 5633 O O . ALA C 1 248 ? 47.358 25.204 113.109 1.00 63.04 240 ALA C O 1
ATOM 5635 N N . SER C 1 249 ? 47.376 25.323 110.851 1.00 60.42 241 SER C N 1
ATOM 5636 C CA . SER C 1 249 ? 48.835 25.347 110.717 1.00 57.33 241 SER C CA 1
ATOM 5637 C C . SER C 1 249 ? 49.622 26.262 111.633 1.00 62.12 241 SER C C 1
ATOM 5638 O O . SER C 1 249 ? 49.280 27.419 111.818 1.00 69.48 241 SER C O 1
ATOM 5641 N N . LEU C 1 250 ? 50.732 25.746 112.140 1.00 60.02 242 LEU C N 1
ATOM 5642 C CA . LEU C 1 250 ? 51.639 26.503 112.993 1.00 61.04 242 LEU C CA 1
ATOM 5643 C C . LEU C 1 250 ? 52.995 26.501 112.322 1.00 70.88 242 LEU C C 1
ATOM 5644 O O . LEU C 1 250 ? 53.098 26.231 111.133 1.00 74.10 242 LEU C O 1
ATOM 5649 N N . LEU C 1 251 ? 54.046 26.692 113.107 1.00 69.36 243 LEU C N 1
ATOM 5650 C CA . LEU C 1 251 ? 55.379 26.796 112.539 1.00 70.24 243 LEU C CA 1
ATOM 5651 C C . LEU C 1 251 ? 56.430 26.927 113.645 1.00 82.99 243 LEU C C 1
ATOM 5652 O O . LEU C 1 251 ? 56.264 27.689 114.591 1.00 80.31 243 LEU C O 1
ATOM 5657 N N . VAL C 1 252 ? 57.480 26.116 113.583 1.00 81.96 244 VAL C N 1
ATOM 5658 C CA . VAL C 1 252 ? 58.528 26.166 114.595 1.00 78.95 244 VAL C CA 1
ATOM 5659 C C . VAL C 1 252 ? 59.008 27.622 114.734 1.00 94.42 244 VAL C C 1
ATOM 5660 O O . VAL C 1 252 ? 58.761 28.453 113.854 1.00 99.22 244 VAL C O 1
ATOM 5664 N N . HIS C 1 253 ? 59.672 27.943 115.842 1.00 92.24 245 HIS C N 1
ATOM 5665 C CA . HIS C 1 253 ? 60.142 29.311 116.080 1.00 108.16 245 HIS C CA 1
ATOM 5666 C C . HIS C 1 253 ? 61.616 29.353 116.487 1.00 109.46 245 HIS C C 1
ATOM 5667 O O . HIS C 1 253 ? 62.312 30.343 116.255 1.00 82.19 245 HIS C O 1
#

Nearest PDB structures (foldseek):
  2jjx-assembly1_A  TM=1.004E+00  e=1.038E-52  Bacillus anthracis str. Ames
  1z9d-assembly1_A  TM=9.655E-01  e=6.119E-31  Streptococcus pyogenes
  4a7x-assembly2_C  TM=9.436E-01  e=1.392E-25  Helicobacter pylori 26695
  2va1-assembly1_E  TM=9.575E-01  e=5.982E-25  Ureaplasma parvum
  4a7x-assembly3_E  TM=9.338E-01  e=2.571E-24  Helicobacter pylori 26695

Sequence (732 aa):
RPYKRVLIKLSGGALADQTGNSFNSKRLEHIANEILSIVDLGIEVSIVIGGGNIFRGHLAEEWGIDRVEADNIGTLGTIINSLMLRGVLTSKTNKEVRVMTSIPFNAVAEPYIRLRAVHHLDNGYIVIFGGGNGQPFVTTDYPSVQRAIEMNSDAILVAKQGVDGVFTSDPKHNKSAKMYRKLNYNDVVRQNIQVMDQAALLLARDYNLPAHVFNFDEPGVMRRICLGEHVGTLINDDASLLVHRPYKRVLIKLSGGALADQTGNSFNSKRLEHIANEILSIVDLGIEVSIVIGGGNIFRGHLAEEWGIDRVEADNIGTLGTIINSLMLRGVLTSKTNKEVRVMTSIPFNAVAEPYIRLRAVHHLDNGYIVIFGGGNGQPFVTTDYPSVQRAIEMNSDAILVAKQGVDGVFTSDPKHNKSAKMYRKLNYNDVVRQNIQVMDQAALLLARDYNLPAHVFNFDEPGVMRRICLGEHVGTLINDDASLLVHRPYKRVLIKLSGGALADQTGNSFNSKRLEHIANEILSIVDLGIEVSIVIGGGNIFRGHLAEEWGIDRVEADNIGTLGTIINSLMLRGVLTSKTNKEVRVMTSIPFNAVAEPYIRLRAVHHLDNGYIVIFGGGNGQPFVTTDYPSVQRAIEMNSDAILVAKQGVDGVFTSDPKHNKSAKMYRKLNYNDVVRQNIQVMDQAALLLARDYNLPAHVFNFDEPGVMRRICLGEHVGTLINDDASLLVH